Protein AF-A0A9D4UT81-F1 (afdb_monomer)

Mean predicted aligned error: 20.43 Å

Organism: Adiantum capillus-veneris (NCBI:txid13818)

Solvent-accessible surface ar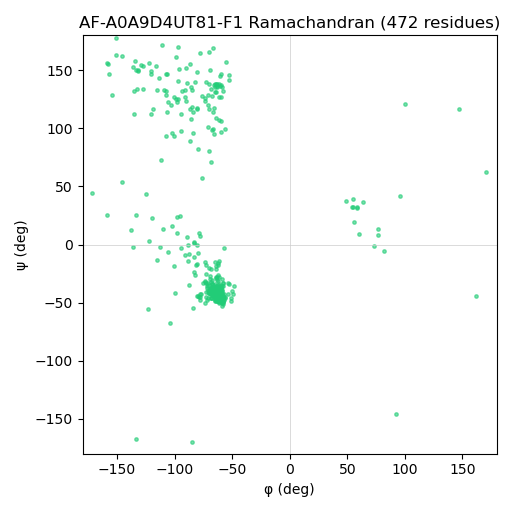ea (backbone atoms only — not comparable to full-atom values): 26429 Å² total; per-residue (Å²): 141,78,87,80,82,80,79,78,79,76,78,79,75,80,85,77,79,93,78,74,85,77,83,75,91,83,56,100,84,68,51,62,38,46,33,52,24,39,27,38,35,35,65,31,46,65,51,74,38,80,88,80,67,26,31,40,43,58,49,44,65,58,54,48,59,59,51,62,74,45,86,87,51,64,69,71,48,61,45,58,39,70,52,96,53,30,42,66,30,34,29,42,37,34,23,43,84,44,42,65,16,37,51,24,35,49,49,53,23,49,56,27,38,76,68,63,19,13,61,73,48,42,68,76,44,66,82,55,85,54,68,74,34,86,82,34,31,45,97,90,68,46,75,44,66,24,26,27,62,44,46,71,71,51,44,52,71,74,36,65,84,38,74,80,55,70,79,57,44,82,39,52,41,59,70,61,32,49,49,57,50,55,48,50,53,50,51,52,52,52,52,50,51,52,51,51,54,53,50,54,53,51,51,54,52,52,51,56,51,51,56,51,48,53,53,50,52,52,49,55,53,50,53,51,54,53,51,55,51,52,52,50,52,51,53,52,52,53,51,50,52,50,51,54,50,50,57,48,50,53,53,50,51,55,49,54,50,53,50,51,52,53,52,47,57,50,54,52,53,49,53,52,51,52,51,52,51,51,53,50,49,51,52,50,51,54,50,50,52,55,51,50,54,56,50,52,75,72,57,87,76,83,87,62,67,52,63,58,47,48,53,58,44,52,53,47,52,51,50,52,48,52,53,48,52,51,50,52,51,53,50,50,52,58,48,52,52,52,49,52,54,49,52,49,53,52,50,55,50,49,52,52,54,51,50,54,50,51,52,51,50,50,54,52,50,52,51,53,48,53,53,51,49,52,53,50,52,54,51,50,52,54,51,51,52,54,49,50,57,52,50,55,55,51,51,58,59,52,60,70,60,66,71,72,69,49,38,14,83,84,77,68,46,48,32,59,87,68,62,42,38,25,26,30,35,81,82,77,71,49,50,52,30,37,43,70,60,48,48,52,52,46,52,51,22,57,75,70,75,43,82,35,52,41,89,90,77,60,49,68,45,94,62,84,62,46,77,43,62,45,84,83,75,110

pLDDT: mean 78.68, std 15.34, range [27.48, 97.12]

Secondary structure (DSSP, 8-state):
-----------------S-----PPP-TT--EEEES-EEEEE--EEEEETTTTEEEE--HHHHHHHHTT-TT---SEEEEEEETTEEEEEEEEEPPSSHHHHHHHHHHHHHHHHTT-SHHHHHHHTT---TTSBTTB-TTS-B--EEEEPPHHHHHHH-TTSSSSTT-EEEEHIIIIIHHHHHHHHHHHHHHHHHHHHHHHHHHHHHHHHHHHHHHHHHHHHHHHHHHHHHHHHHHHHHHHHHHHHHHHHHHHHHHHHHHHHHHHHHHHHHHHHHHHHHHHHHHHHHHHHHHHHHHHT--S-SSHHHHHHHHHHHHHHHHHHHHHHHHHHHHHHHHHHHHHHHHHHHHHHHHHHHHHHHHHHHHHHHHHHHHHHHHHHHHHHHHHHHHHHHHHHHHHHHHHTTTTSB-TTT--BTTTTTPPEEEBTTTTB--SBHHHHHHHHHHHHHTT---B-TTT--B-SSPPEEEPGGG--

Radius of gyration: 65.09 Å; Cα contacts (8 Å, |Δi|>4): 387; chains: 1; bounding box: 122×82×190 Å

Sequence (474 aa):
MAEQDSEAEASHTQEGDLHRPFKRKFNDTDDTIVWPPVVIIENTLTHFDKQINQWKGLENEEIRCFLRGFKDVQFSRVVALYGFHGNRGKAVVIFPATPSGYMDAHTLSELLERAQRGRQHWQRVCHIKDPCGPGKVTPDGKKILYGYLASERDMLDADKARKVVKRWAMERYEEKVLQPLNQCERETEEARKKRVELTEEATKKIRAVEENKEQVDKAAAQFRKINEEIESQKKQEEELEAKHRKSFEERKKQYEQEKLQKLGSFKDRERSIRQHLEQNNIAKQNAVIKFEELARRLKDGIDMERRNHELRSTERQQLEMIDRLKLDSLLQSKMEEKLAALEKKFQDKQLKLQEQHNEQIIKSREKLAVEKEKFLEEKLQELKKIEIESQEAKTITIATQKEIERECIICFIDIVAEKRERAHFEACGHANICSKCAQKLWQEALKKKVKPSCPTCKTEQRKKFSLLPAAIYT

InterPro domains:
  IPR001841 Zinc finger, RING-type [PS50089] (408-458)
  IPR001841 Zinc finger, RING-type [SM00184] (408-457)
  IPR005380 XS domain [PF03468] (30-155)
  IPR013083 Zinc finger, RING/FYVE/PHD-type [G3DSA:3.30.40.10] (377-467)
  IPR038588 XS domain superfamily [G3DSA:3.30.70.2890] (27-216)
  IPR044287 Protein SUPPRESSOR OF GENE SILENCING 3 [PTHR46602] (28-360)

Nearest PDB structures (foldseek):
  4e8u-assembly1_A  TM=6.715E-01  e=9.311E-08  Arabidopsis thaliana

Structure (mmCIF, N/CA/C/O backbone):
data_AF-A0A9D4UT81-F1
#
_entry.id   AF-A0A9D4UT81-F1
#
loop_
_atom_site.group_PDB
_atom_site.id
_atom_site.type_symbol
_atom_site.label_atom_id
_atom_site.label_alt_id
_atom_site.label_comp_id
_atom_site.label_asym_id
_atom_site.label_entity_id
_atom_site.label_seq_id
_atom_site.pdbx_PDB_ins_code
_atom_site.Cartn_x
_atom_site.Cartn_y
_atom_site.Cartn_z
_atom_site.occupancy
_atom_site.B_iso_or_equiv
_atom_site.auth_seq_id
_atom_site.auth_comp_id
_atom_site.auth_asym_id
_atom_site.auth_atom_id
_atom_site.pdbx_PDB_model_num
ATOM 1 N N . MET A 1 1 ? -13.280 40.580 -5.192 1.00 39.03 1 MET A N 1
ATOM 2 C CA . MET A 1 1 ? -11.857 40.931 -5.393 1.00 39.03 1 MET A CA 1
ATOM 3 C C . MET A 1 1 ? -11.036 40.015 -4.507 1.00 39.03 1 MET A C 1
ATOM 5 O O . MET A 1 1 ? -11.189 40.115 -3.303 1.00 39.03 1 MET A O 1
ATOM 9 N N . ALA A 1 2 ? -10.206 39.099 -4.968 1.00 36.66 2 ALA A N 1
ATOM 10 C CA . ALA A 1 2 ? -9.970 38.511 -6.275 1.00 36.66 2 ALA A CA 1
ATOM 11 C C . ALA A 1 2 ? -9.377 37.134 -5.937 1.00 36.66 2 ALA A C 1
ATOM 13 O O . ALA A 1 2 ? -8.490 37.051 -5.086 1.00 36.66 2 ALA A O 1
ATOM 14 N N . GLU A 1 3 ? -9.941 36.087 -6.525 1.00 31.42 3 GLU A N 1
ATOM 15 C CA . GLU A 1 3 ? -9.426 34.724 -6.483 1.00 31.42 3 GLU A CA 1
ATOM 16 C C . GLU A 1 3 ? -8.058 34.698 -7.177 1.00 31.42 3 GLU A C 1
ATOM 18 O O . GLU A 1 3 ? -7.867 35.345 -8.207 1.00 31.42 3 GLU A O 1
ATOM 23 N N . GLN A 1 4 ? -7.088 34.009 -6.579 1.00 33.09 4 GLN A N 1
ATOM 24 C CA . GLN A 1 4 ? -5.825 33.681 -7.231 1.00 33.09 4 GLN A CA 1
ATOM 25 C C . GLN A 1 4 ? -5.854 32.192 -7.544 1.00 33.09 4 GLN A C 1
ATOM 27 O O . GLN A 1 4 ? -5.516 31.358 -6.705 1.00 33.09 4 GLN A O 1
ATOM 32 N N . ASP A 1 5 ? -6.299 31.897 -8.761 1.00 31.12 5 ASP A N 1
ATOM 33 C CA . ASP A 1 5 ? -6.112 30.620 -9.426 1.00 31.12 5 ASP A CA 1
ATOM 34 C C . ASP A 1 5 ? -4.619 30.433 -9.719 1.00 31.12 5 ASP A C 1
ATOM 36 O O . ASP A 1 5 ? -4.013 31.173 -10.496 1.00 31.12 5 ASP A O 1
ATOM 40 N N . SER A 1 6 ? -4.002 29.452 -9.066 1.00 31.28 6 SER A N 1
ATOM 41 C CA . SER A 1 6 ? -2.695 28.934 -9.454 1.00 31.28 6 SER A CA 1
ATOM 42 C C . SER A 1 6 ? -2.896 27.849 -10.510 1.00 31.28 6 SER A C 1
ATOM 44 O O . SER A 1 6 ? -3.033 26.662 -10.211 1.00 31.28 6 SER A O 1
ATOM 46 N N . GLU A 1 7 ? -2.920 28.276 -11.771 1.00 28.73 7 GLU A N 1
ATOM 47 C CA . GLU A 1 7 ? -2.781 27.397 -12.928 1.00 28.73 7 GLU A CA 1
ATOM 48 C C . GLU A 1 7 ? -1.430 26.672 -12.846 1.00 28.73 7 GLU A C 1
ATOM 50 O O . GLU A 1 7 ? -0.358 27.245 -13.043 1.00 28.73 7 GLU A O 1
ATOM 55 N N . ALA A 1 8 ? -1.479 25.383 -12.515 1.00 30.91 8 ALA A N 1
ATOM 56 C CA . ALA A 1 8 ? -0.365 24.477 -12.714 1.00 30.91 8 ALA A CA 1
ATOM 57 C C . ALA A 1 8 ? -0.227 24.226 -14.222 1.00 30.91 8 ALA A C 1
ATOM 59 O O . ALA A 1 8 ? -0.977 23.440 -14.804 1.00 30.91 8 ALA A O 1
ATOM 60 N N . GLU A 1 9 ? 0.731 24.907 -14.851 1.00 27.97 9 GLU A N 1
ATOM 61 C CA . GLU A 1 9 ? 1.217 24.595 -16.193 1.00 27.97 9 GLU A CA 1
ATOM 62 C C . GLU A 1 9 ? 1.692 23.136 -16.229 1.00 27.97 9 GLU A C 1
ATOM 64 O O . GLU A 1 9 ? 2.794 22.786 -15.799 1.00 27.97 9 GLU A O 1
ATOM 69 N N . ALA A 1 10 ? 0.833 22.259 -16.746 1.00 27.48 10 ALA A N 1
ATOM 70 C CA . ALA A 1 10 ? 1.222 20.936 -17.190 1.00 27.48 10 ALA A CA 1
ATOM 71 C C . ALA A 1 10 ? 2.151 21.109 -18.397 1.00 27.48 10 ALA A C 1
ATOM 73 O O . ALA A 1 10 ? 1.707 21.272 -19.535 1.00 27.48 10 ALA A O 1
ATOM 74 N N . SER A 1 11 ? 3.457 21.094 -18.136 1.00 30.55 11 SER A N 1
ATOM 75 C CA . SER A 1 11 ? 4.491 20.961 -19.151 1.00 30.55 11 SER A CA 1
ATOM 76 C C . SER A 1 11 ? 4.287 19.633 -19.879 1.00 30.55 11 SER A C 1
ATOM 78 O O . SER A 1 11 ? 4.666 18.551 -19.434 1.00 30.55 11 SER A O 1
ATOM 80 N N . HIS A 1 12 ? 3.612 19.726 -21.020 1.00 28.16 12 HIS A N 1
ATOM 81 C CA . HIS A 1 12 ? 3.483 18.663 -21.995 1.00 28.16 12 HIS A CA 1
ATOM 82 C C . HIS A 1 12 ? 4.854 18.466 -22.650 1.00 28.16 12 HIS A C 1
ATOM 84 O O . HIS A 1 12 ? 5.143 19.003 -23.719 1.00 28.16 12 HIS A O 1
ATOM 90 N N . THR A 1 13 ? 5.742 17.742 -21.971 1.00 29.56 13 THR A N 1
ATOM 91 C CA . THR A 1 13 ? 7.002 17.287 -22.551 1.00 29.56 13 THR A CA 1
ATOM 92 C C . THR A 1 13 ? 6.650 16.269 -23.632 1.00 29.56 13 THR A C 1
ATOM 94 O O . THR A 1 13 ? 6.361 15.109 -23.346 1.00 29.56 13 THR A O 1
ATOM 97 N N . GLN A 1 14 ? 6.624 16.716 -24.888 1.00 28.83 14 GLN A N 1
ATOM 98 C CA . GLN A 1 14 ? 6.608 15.847 -26.062 1.00 28.83 14 GLN A CA 1
ATOM 99 C C . GLN A 1 14 ? 7.963 15.130 -26.170 1.00 28.83 14 GLN A C 1
ATOM 101 O O . GLN A 1 14 ? 8.781 15.413 -27.040 1.00 28.83 14 GLN A O 1
ATOM 106 N N . GLU A 1 15 ? 8.216 14.186 -25.266 1.00 31.28 15 GLU A N 1
ATOM 107 C CA . GLU A 1 15 ? 9.187 13.116 -25.480 1.00 31.28 15 GLU A CA 1
ATOM 108 C C . GLU A 1 15 ? 8.512 12.053 -26.346 1.00 31.28 15 GLU A C 1
ATOM 110 O O . GLU A 1 15 ? 7.936 11.085 -25.856 1.00 31.28 15 GLU A O 1
ATOM 115 N N . GLY A 1 16 ? 8.496 12.272 -27.658 1.00 30.31 16 GLY A N 1
ATOM 116 C CA . GLY A 1 16 ? 7.759 11.372 -28.533 1.00 30.31 16 GLY A CA 1
ATOM 117 C C . GLY A 1 16 ? 7.964 11.608 -30.014 1.00 30.31 16 GLY A C 1
ATOM 118 O O . GLY A 1 16 ? 6.975 11.612 -30.729 1.00 30.31 16 GLY A O 1
ATOM 119 N N . ASP A 1 17 ? 9.200 11.817 -30.486 1.00 30.81 17 ASP A N 1
ATOM 120 C CA . ASP A 1 17 ? 9.464 11.662 -31.931 1.00 30.81 17 ASP A CA 1
ATOM 121 C C . ASP A 1 17 ? 10.934 11.422 -32.332 1.00 30.81 17 ASP A C 1
ATOM 123 O O . ASP A 1 17 ? 11.353 11.694 -33.456 1.00 30.81 17 ASP A O 1
ATOM 127 N N . LEU A 1 18 ? 11.757 10.870 -31.437 1.00 35.94 18 LEU A N 1
ATOM 128 C CA . LEU A 1 18 ? 13.146 10.513 -31.746 1.00 35.94 18 LEU A CA 1
ATOM 129 C C . LEU A 1 18 ? 13.303 8.997 -31.747 1.00 35.94 18 LEU A C 1
ATOM 131 O O . LEU A 1 18 ? 13.856 8.458 -30.802 1.00 35.94 18 LEU A O 1
ATOM 135 N N . HIS A 1 19 ? 12.768 8.328 -32.770 1.00 37.94 19 HIS A N 1
ATOM 136 C CA . HIS A 1 19 ? 13.237 7.052 -33.351 1.00 37.94 19 HIS A CA 1
ATOM 137 C C . HIS A 1 19 ? 12.176 6.546 -34.341 1.00 37.94 19 HIS A C 1
ATOM 139 O O . HIS A 1 19 ? 11.570 5.492 -34.171 1.00 37.94 19 HIS A O 1
ATOM 145 N N . ARG A 1 20 ? 11.917 7.305 -35.411 1.00 35.81 20 ARG A N 1
ATOM 146 C CA . ARG A 1 20 ? 11.226 6.730 -36.568 1.00 35.81 20 ARG A CA 1
ATOM 147 C C . ARG A 1 20 ? 12.286 6.038 -37.432 1.00 35.81 20 ARG A C 1
ATOM 149 O O . ARG A 1 20 ? 13.132 6.748 -37.979 1.00 35.81 20 ARG A O 1
ATOM 156 N N . PRO A 1 21 ? 12.282 4.701 -37.587 1.00 39.53 21 PRO A N 1
ATOM 157 C CA . PRO A 1 21 ? 13.203 4.045 -38.504 1.00 39.53 21 PRO A CA 1
ATOM 158 C C . PRO A 1 21 ? 12.876 4.514 -39.926 1.00 39.53 21 PRO A C 1
ATOM 160 O O . PRO A 1 21 ? 11.817 4.219 -40.488 1.00 39.53 21 PRO A O 1
ATOM 163 N N . PHE A 1 22 ? 13.767 5.326 -40.494 1.00 42.56 22 PHE A N 1
ATOM 164 C CA . PHE A 1 22 ? 13.651 5.801 -41.866 1.00 42.56 22 PHE A CA 1
ATOM 165 C C . PHE A 1 22 ? 13.783 4.603 -42.814 1.00 42.56 22 PHE A C 1
ATOM 167 O O . PHE A 1 22 ? 14.808 3.925 -42.853 1.00 42.56 22 PHE A O 1
ATOM 174 N N . LYS A 1 23 ? 12.723 4.332 -43.585 1.00 40.06 23 LYS A N 1
ATOM 175 C CA . LYS A 1 23 ? 12.688 3.247 -44.572 1.00 40.06 23 LYS A CA 1
ATOM 176 C C . LYS A 1 23 ? 13.669 3.534 -45.712 1.00 40.0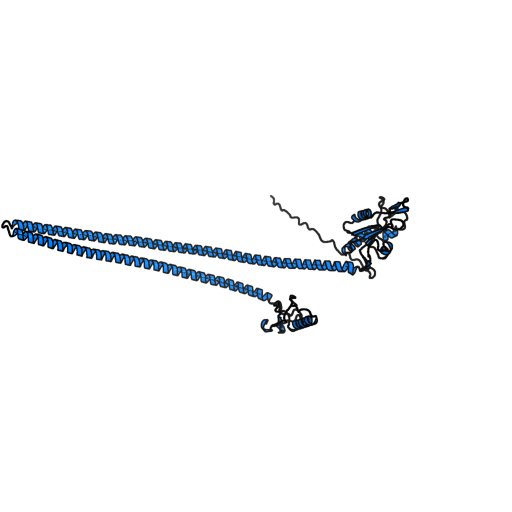6 23 LYS A C 1
ATOM 178 O O . LYS A 1 23 ? 13.346 4.274 -46.642 1.00 40.06 23 LYS A O 1
ATOM 183 N N . ARG A 1 24 ? 14.851 2.916 -45.669 1.00 50.66 24 ARG A N 1
ATOM 184 C CA . ARG A 1 24 ? 15.702 2.729 -46.853 1.00 50.66 24 ARG A CA 1
ATOM 185 C C . ARG A 1 24 ? 14.975 1.806 -47.840 1.00 50.66 24 ARG A C 1
ATOM 187 O O . ARG A 1 24 ? 14.361 0.825 -47.428 1.00 50.6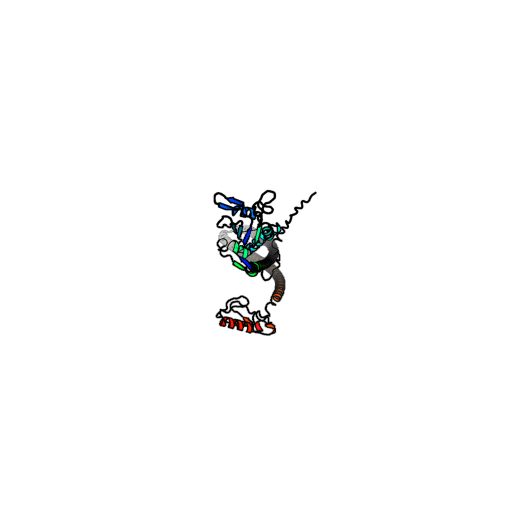6 24 ARG A O 1
ATOM 194 N N . LYS A 1 25 ? 15.023 2.113 -49.139 1.00 40.00 25 LYS A N 1
ATOM 195 C CA . LYS A 1 25 ? 14.640 1.156 -50.191 1.00 40.00 25 LYS A CA 1
ATOM 196 C C . LYS A 1 25 ? 15.833 0.218 -50.405 1.00 40.00 25 LYS A C 1
ATOM 198 O O . LYS A 1 25 ? 16.898 0.709 -50.765 1.00 40.00 25 LYS A O 1
ATOM 203 N N . PHE A 1 26 ? 15.659 -1.072 -50.132 1.00 43.88 26 PHE A N 1
ATOM 204 C CA . PHE A 1 26 ? 16.694 -2.102 -50.277 1.00 43.88 26 PHE A CA 1
ATOM 205 C C . PHE A 1 26 ? 16.545 -2.834 -51.619 1.00 43.88 26 PHE A C 1
ATOM 207 O O . PHE A 1 26 ? 15.424 -3.104 -52.046 1.00 43.88 26 PHE A O 1
ATOM 214 N N . ASN A 1 27 ? 17.676 -3.135 -52.261 1.00 40.19 27 ASN A N 1
ATOM 215 C CA . ASN A 1 27 ? 17.802 -4.074 -53.379 1.00 40.19 27 ASN A CA 1
ATOM 216 C C . ASN A 1 27 ? 18.648 -5.269 -52.898 1.00 40.19 27 ASN A C 1
ATOM 218 O O . ASN A 1 27 ? 19.625 -5.050 -52.187 1.00 40.19 27 ASN A O 1
ATOM 222 N N . ASP A 1 28 ? 18.337 -6.493 -53.342 1.00 45.41 28 ASP A N 1
ATOM 223 C CA . ASP A 1 28 ? 18.896 -7.787 -52.869 1.00 45.41 28 ASP A CA 1
ATOM 224 C C . ASP A 1 28 ? 20.439 -7.960 -52.938 1.00 45.41 28 ASP A C 1
ATOM 226 O O . ASP A 1 28 ? 20.978 -8.979 -52.510 1.00 45.41 28 ASP A O 1
ATOM 230 N N . THR A 1 29 ? 21.192 -6.992 -53.472 1.00 48.72 29 THR A N 1
ATOM 231 C CA . THR A 1 29 ? 22.671 -6.985 -53.476 1.00 48.72 29 THR A CA 1
ATOM 232 C C . THR A 1 29 ? 23.293 -5.998 -52.478 1.00 48.72 29 THR A C 1
ATOM 234 O O . THR A 1 29 ? 24.510 -6.007 -52.307 1.00 48.72 29 THR A O 1
ATOM 237 N N . ASP A 1 30 ? 22.486 -5.163 -51.814 1.00 56.81 30 ASP A N 1
ATOM 238 C CA . ASP A 1 30 ? 22.917 -4.110 -50.874 1.00 56.81 30 ASP A CA 1
ATOM 239 C C . ASP A 1 30 ? 22.835 -4.537 -49.390 1.00 56.81 30 ASP A C 1
ATOM 241 O O . ASP A 1 30 ? 23.022 -3.722 -48.484 1.00 56.81 30 ASP A O 1
ATOM 245 N N . ASP A 1 31 ? 22.601 -5.823 -49.119 1.00 73.31 31 ASP A N 1
ATOM 246 C CA . ASP A 1 31 ? 22.370 -6.336 -47.760 1.00 73.31 31 ASP A CA 1
ATOM 247 C C . ASP A 1 31 ? 23.648 -6.541 -46.939 1.00 73.31 31 ASP A C 1
ATOM 249 O O . ASP A 1 31 ? 23.583 -6.837 -45.742 1.00 73.31 31 ASP A O 1
ATOM 253 N N . THR A 1 32 ? 24.823 -6.397 -47.557 1.00 86.06 32 THR A N 1
ATOM 254 C CA . THR A 1 32 ? 26.110 -6.536 -46.868 1.00 86.06 32 THR A CA 1
ATOM 255 C C . THR A 1 32 ? 26.692 -5.181 -46.485 1.00 86.06 32 THR A C 1
ATOM 257 O O . THR A 1 32 ? 26.924 -4.322 -47.334 1.00 86.06 32 THR A O 1
ATOM 260 N N . ILE A 1 33 ? 27.002 -5.014 -45.204 1.00 92.81 33 ILE A N 1
ATOM 261 C CA . ILE A 1 33 ? 27.571 -3.804 -44.611 1.00 92.81 33 ILE A CA 1
ATOM 262 C C . ILE A 1 33 ? 28.970 -4.073 -44.059 1.00 92.81 33 ILE A C 1
ATOM 264 O O . ILE A 1 33 ? 29.288 -5.188 -43.651 1.00 92.81 33 ILE A O 1
ATOM 268 N N . VAL A 1 34 ? 29.804 -3.037 -43.993 1.00 93.75 34 VAL A N 1
ATOM 269 C CA . VAL A 1 34 ? 31.077 -3.109 -43.267 1.00 93.75 34 VAL A CA 1
ATOM 270 C C . VAL A 1 34 ? 30.793 -3.142 -41.765 1.00 93.75 34 VAL A C 1
ATOM 272 O O . VAL A 1 34 ? 30.089 -2.275 -41.243 1.00 93.75 34 VAL A O 1
ATOM 275 N N . TRP A 1 35 ? 31.372 -4.120 -41.070 1.00 94.19 35 TRP A N 1
ATOM 276 C CA . TRP A 1 35 ? 31.270 -4.271 -39.623 1.00 94.19 35 TRP A CA 1
ATOM 277 C C . TRP A 1 35 ? 32.647 -4.397 -38.960 1.00 94.19 35 TRP A C 1
ATOM 279 O O . TRP A 1 35 ? 33.453 -5.202 -39.427 1.00 94.19 35 TRP A O 1
ATOM 289 N N . PRO A 1 36 ? 32.946 -3.683 -37.857 1.00 94.31 36 PRO A N 1
ATOM 290 C CA . PRO A 1 36 ? 32.150 -2.612 -37.246 1.00 94.31 36 PRO A CA 1
ATOM 291 C C . PRO A 1 36 ? 31.834 -1.476 -38.237 1.00 94.31 36 PRO A C 1
ATOM 293 O O . PRO A 1 36 ? 32.567 -1.340 -39.216 1.00 94.31 36 PRO A O 1
ATOM 296 N N . PRO A 1 37 ? 30.778 -0.671 -38.022 1.00 95.94 37 PRO A N 1
ATOM 297 C CA . PRO A 1 37 ? 30.405 0.388 -38.956 1.00 95.94 37 PRO A CA 1
ATOM 298 C C . PRO A 1 37 ? 31.504 1.452 -39.059 1.00 95.94 37 PRO A C 1
ATOM 300 O O . PRO A 1 37 ? 32.075 1.884 -38.051 1.00 95.94 37 PRO A O 1
ATOM 303 N N . VAL A 1 38 ? 31.817 1.873 -40.288 1.00 96.25 38 VAL A N 1
ATOM 304 C CA . VAL A 1 38 ? 32.882 2.846 -40.569 1.00 96.25 38 VAL A CA 1
ATOM 305 C C . VAL A 1 38 ? 32.383 3.925 -41.520 1.00 96.25 38 VAL A C 1
ATOM 307 O O . VAL A 1 38 ? 31.800 3.626 -42.560 1.00 96.25 38 VAL A O 1
ATOM 310 N N . VAL A 1 39 ? 32.680 5.182 -41.196 1.00 97.12 39 VAL A N 1
ATOM 311 C CA . VAL A 1 39 ? 32.548 6.323 -42.111 1.00 97.12 39 VAL A CA 1
ATOM 312 C C . VAL A 1 39 ? 33.940 6.774 -42.532 1.00 97.12 39 VAL A C 1
ATOM 314 O O . VAL A 1 39 ? 34.829 6.941 -41.697 1.00 97.12 39 VAL A O 1
ATOM 317 N N . ILE A 1 40 ? 34.145 6.967 -43.831 1.00 96.75 40 ILE A N 1
ATOM 318 C CA . ILE A 1 40 ? 35.399 7.494 -44.374 1.00 96.75 40 ILE A CA 1
ATOM 319 C C . ILE A 1 40 ? 35.257 8.998 -44.521 1.00 96.75 40 ILE A C 1
ATOM 321 O O . ILE A 1 40 ? 34.267 9.470 -45.069 1.00 96.75 40 ILE A O 1
ATOM 325 N N . ILE A 1 41 ? 36.259 9.726 -44.038 1.00 97.06 41 ILE A N 1
ATOM 326 C CA . ILE A 1 41 ? 36.405 11.168 -44.193 1.00 97.06 41 ILE A CA 1
ATOM 327 C C . ILE A 1 41 ? 37.531 11.440 -45.189 1.00 97.06 41 ILE A C 1
ATOM 329 O O . ILE A 1 41 ? 38.639 10.927 -45.044 1.00 97.06 41 ILE A O 1
ATOM 333 N N . GLU A 1 42 ? 37.248 12.255 -46.192 1.00 95.38 42 GLU A N 1
ATOM 334 C CA . GLU A 1 42 ? 38.151 12.639 -47.275 1.00 95.38 42 GLU A CA 1
ATOM 335 C C . GLU A 1 42 ? 38.557 14.112 -47.162 1.00 95.38 42 GLU A C 1
ATOM 337 O O . GLU A 1 42 ? 37.991 14.880 -46.381 1.00 95.38 42 GLU A O 1
ATOM 342 N N . ASN A 1 43 ? 39.509 14.515 -48.007 1.00 94.50 43 ASN A N 1
ATOM 343 C CA . ASN A 1 43 ? 40.052 15.873 -48.072 1.00 94.50 43 ASN A CA 1
ATOM 344 C C . ASN A 1 43 ? 40.784 16.303 -46.788 1.00 94.50 43 ASN A C 1
ATOM 346 O O . ASN A 1 43 ? 40.736 17.464 -46.382 1.00 94.50 43 ASN A O 1
ATOM 350 N N . THR A 1 44 ? 41.494 15.369 -46.147 1.00 93.62 44 THR A N 1
ATOM 351 C CA . THR A 1 44 ? 42.244 15.663 -44.916 1.00 93.62 44 THR A CA 1
ATOM 352 C C . THR A 1 44 ? 43.664 16.178 -45.170 1.00 93.62 44 THR A C 1
ATOM 354 O O . THR A 1 44 ? 44.306 16.619 -44.226 1.00 93.62 44 THR A O 1
ATOM 357 N N . LEU A 1 45 ? 44.184 16.176 -46.407 1.00 91.69 45 LEU A N 1
ATOM 358 C CA . LEU A 1 45 ? 45.525 16.715 -46.700 1.00 91.69 45 LEU A CA 1
ATOM 359 C C . LEU A 1 45 ? 45.583 18.220 -46.453 1.00 91.69 45 LEU A C 1
ATOM 361 O O . LEU A 1 45 ? 44.703 18.948 -46.906 1.00 91.69 45 LEU A O 1
ATOM 365 N N . THR A 1 46 ? 46.641 18.696 -45.799 1.00 86.75 46 THR A N 1
ATOM 366 C CA . THR A 1 46 ? 46.858 20.120 -45.518 1.00 86.75 46 THR A CA 1
ATOM 367 C C . THR A 1 46 ? 47.916 20.703 -46.437 1.00 86.75 46 THR A C 1
ATOM 369 O O . THR A 1 46 ? 47.576 21.499 -47.308 1.00 86.75 46 THR A O 1
ATOM 372 N N . HIS A 1 47 ? 49.167 20.286 -46.281 1.00 87.31 47 HIS A N 1
ATOM 373 C CA . HIS A 1 47 ? 50.299 20.771 -47.062 1.00 87.31 47 HIS A CA 1
ATOM 374 C C . HIS A 1 47 ? 51.373 19.688 -47.192 1.00 87.31 47 HIS A C 1
ATOM 376 O O . HIS A 1 47 ? 51.383 18.699 -46.457 1.00 87.31 47 HIS A O 1
ATOM 382 N N . PHE A 1 48 ? 52.280 19.877 -48.146 1.00 88.00 48 PHE A N 1
ATOM 383 C CA . PHE A 1 48 ? 53.456 19.032 -48.287 1.00 88.00 48 PHE A CA 1
ATOM 384 C C . PHE A 1 48 ? 54.609 19.600 -47.463 1.00 88.00 48 PHE A C 1
ATOM 386 O O . PHE A 1 48 ? 55.006 20.751 -47.662 1.00 88.00 48 PHE A O 1
ATOM 393 N N . ASP A 1 49 ? 55.149 18.798 -46.553 1.00 89.81 49 ASP A N 1
ATOM 394 C CA . ASP A 1 49 ? 56.302 19.181 -45.754 1.00 89.81 49 ASP A CA 1
ATOM 395 C C . ASP A 1 49 ? 57.584 18.855 -46.529 1.00 89.81 49 ASP A C 1
ATOM 397 O O . ASP A 1 49 ? 57.961 17.693 -46.713 1.00 89.81 49 ASP A O 1
ATOM 401 N N . LYS A 1 50 ? 58.246 19.913 -47.008 1.00 90.25 50 LYS A N 1
ATOM 402 C CA . LYS A 1 50 ? 59.461 19.818 -47.826 1.00 90.25 50 LYS A CA 1
ATOM 403 C C . LYS A 1 50 ? 60.671 19.301 -47.042 1.00 90.25 50 LYS A C 1
ATOM 405 O O . LYS A 1 50 ? 61.606 18.825 -47.674 1.00 90.25 50 LYS A O 1
ATOM 410 N N . GLN A 1 51 ? 60.673 19.393 -45.709 1.00 88.56 51 GLN A N 1
ATOM 411 C CA . GLN A 1 51 ? 61.812 18.969 -44.887 1.00 88.56 51 GLN A CA 1
ATOM 412 C C . GLN A 1 51 ? 61.827 17.453 -44.687 1.00 88.56 51 GLN A C 1
ATOM 414 O O . GLN A 1 51 ? 62.866 16.818 -44.834 1.00 88.56 51 GLN A O 1
ATOM 419 N N . ILE A 1 52 ? 60.664 16.866 -44.398 1.00 87.06 52 ILE A N 1
ATOM 420 C CA . ILE A 1 52 ? 60.514 15.412 -44.210 1.00 87.06 52 ILE A CA 1
ATOM 421 C C . ILE A 1 52 ? 60.086 14.681 -45.494 1.00 87.06 52 ILE A C 1
ATOM 423 O O . ILE A 1 52 ? 59.975 13.457 -45.487 1.00 87.06 52 ILE A O 1
ATOM 427 N N . ASN A 1 53 ? 59.839 15.418 -46.584 1.00 89.00 53 ASN A N 1
ATOM 428 C CA . ASN A 1 53 ? 59.377 14.915 -47.883 1.00 89.00 53 ASN A CA 1
ATOM 429 C C . ASN A 1 53 ? 58.080 14.081 -47.778 1.00 89.00 53 ASN A C 1
ATOM 431 O O . ASN A 1 53 ? 57.932 13.045 -48.431 1.00 89.00 53 ASN A O 1
ATOM 435 N N . GLN A 1 54 ? 57.142 14.512 -46.925 1.00 92.62 54 GLN A N 1
ATOM 436 C CA . GLN A 1 54 ? 55.881 13.812 -46.656 1.00 92.62 54 GLN A CA 1
ATOM 437 C C . GLN A 1 54 ? 54.683 14.763 -46.670 1.00 92.62 54 GLN A C 1
ATOM 439 O O . GLN A 1 54 ? 54.771 15.935 -46.302 1.00 92.62 54 GLN A O 1
ATOM 444 N N . TRP A 1 55 ? 53.521 14.232 -47.041 1.00 90.25 55 TRP A N 1
ATOM 445 C CA . TRP A 1 55 ? 52.250 14.931 -46.921 1.00 90.25 55 TRP A CA 1
ATOM 446 C C . TRP A 1 55 ? 51.797 15.005 -45.463 1.00 90.25 55 TRP A C 1
ATOM 448 O O . TRP A 1 55 ? 51.656 13.984 -44.782 1.00 90.25 55 TRP A O 1
ATOM 458 N N . LYS A 1 56 ? 51.516 16.223 -44.996 1.00 91.38 56 LYS A N 1
ATOM 459 C CA . LYS A 1 56 ? 50.803 16.480 -43.745 1.00 91.38 56 LYS A CA 1
ATOM 460 C C . LYS A 1 56 ? 49.304 16.566 -44.026 1.00 91.38 56 LYS A C 1
ATOM 462 O O . LYS A 1 56 ? 48.859 16.924 -45.119 1.00 91.38 56 LYS A O 1
ATOM 467 N N . GLY A 1 57 ? 48.515 16.216 -43.024 1.00 90.25 57 GLY A N 1
ATOM 468 C CA . GLY A 1 57 ? 47.062 16.284 -43.073 1.00 90.25 57 GLY A CA 1
ATOM 469 C C . GLY A 1 57 ? 46.495 16.524 -41.688 1.00 90.25 57 GLY A C 1
ATOM 470 O O . GLY A 1 57 ? 47.257 16.581 -40.725 1.00 90.25 57 GLY A O 1
ATOM 471 N N . LEU A 1 58 ? 45.176 16.659 -41.617 1.00 92.00 58 LEU A N 1
ATOM 472 C CA . LEU A 1 58 ? 44.460 16.848 -40.369 1.00 92.00 58 LEU A CA 1
ATOM 473 C C . LEU A 1 58 ? 44.725 15.683 -39.422 1.00 92.00 58 LEU A C 1
ATOM 475 O O . LEU A 1 58 ? 44.683 14.509 -39.816 1.00 92.00 58 LEU A O 1
ATOM 479 N N . GLU A 1 59 ? 44.980 16.030 -38.172 1.00 90.69 59 GLU A N 1
ATOM 480 C CA . GLU A 1 59 ? 45.186 15.081 -37.097 1.00 90.69 59 GLU A CA 1
ATOM 481 C C . GLU A 1 59 ? 43.857 14.502 -36.602 1.00 90.69 59 GLU A C 1
ATOM 483 O O . GLU A 1 59 ? 42.764 15.022 -36.845 1.00 90.69 59 GLU A O 1
ATOM 488 N N . ASN A 1 60 ? 43.949 13.406 -35.846 1.00 92.12 60 ASN A N 1
ATOM 489 C CA . ASN A 1 60 ? 42.769 12.738 -35.303 1.00 92.12 60 ASN A CA 1
ATOM 490 C C . ASN A 1 60 ? 41.923 13.676 -34.427 1.00 92.12 60 ASN A C 1
ATOM 492 O O . ASN A 1 60 ? 40.701 13.555 -34.438 1.00 92.12 60 ASN A O 1
ATOM 496 N N . GLU A 1 61 ? 42.543 14.588 -33.666 1.00 92.06 61 GLU A N 1
ATOM 497 C CA . GLU A 1 61 ? 41.810 15.524 -32.800 1.00 92.06 61 GLU A CA 1
ATOM 498 C C . GLU A 1 61 ? 41.083 16.608 -33.601 1.00 92.06 61 GLU A C 1
ATOM 500 O O . GLU A 1 61 ? 39.947 16.937 -33.276 1.00 92.06 61 GLU A O 1
ATOM 505 N N . GLU A 1 62 ? 41.672 17.106 -34.688 1.00 91.50 62 GLU A N 1
ATOM 506 C CA . GLU A 1 62 ? 41.027 18.099 -35.555 1.00 91.50 62 GLU A CA 1
ATOM 507 C C . GLU A 1 62 ? 39.784 17.513 -36.232 1.00 91.50 62 GLU A C 1
ATOM 509 O O . GLU A 1 62 ? 38.724 18.141 -36.273 1.00 91.50 62 GLU A O 1
ATOM 514 N N . ILE A 1 63 ? 39.879 16.263 -36.691 1.00 92.12 63 ILE A N 1
ATOM 515 C CA . ILE A 1 63 ? 38.740 15.547 -37.271 1.00 92.12 63 ILE A CA 1
ATOM 516 C C . ILE A 1 63 ? 37.693 15.246 -36.188 1.00 92.12 63 ILE A C 1
ATOM 518 O O . ILE A 1 63 ? 36.502 15.409 -36.436 1.00 92.12 63 ILE A O 1
ATOM 522 N N . ARG A 1 64 ? 38.099 14.876 -34.964 1.00 92.94 64 ARG A N 1
ATOM 523 C CA . ARG A 1 64 ? 37.162 14.738 -33.833 1.00 92.94 64 ARG A CA 1
ATOM 524 C C . ARG A 1 64 ? 36.444 16.048 -33.525 1.00 92.94 64 ARG A C 1
ATOM 526 O O . ARG A 1 64 ? 35.240 16.021 -33.298 1.00 92.94 64 ARG A O 1
ATOM 533 N N . CYS A 1 65 ? 37.154 17.173 -33.534 1.00 91.31 65 CYS A N 1
ATOM 534 C CA . CYS A 1 65 ? 36.581 18.496 -33.307 1.00 91.31 65 CYS A CA 1
ATOM 535 C C . CYS A 1 65 ? 35.526 18.836 -34.370 1.00 91.31 65 CYS A C 1
ATOM 537 O O . CYS A 1 65 ? 34.427 19.263 -34.024 1.00 91.31 65 CYS A O 1
ATOM 539 N N . PHE A 1 66 ? 35.807 18.540 -35.644 1.00 90.50 66 PHE A N 1
ATOM 540 C CA . PHE A 1 66 ? 34.817 18.651 -36.718 1.00 90.50 66 PHE A CA 1
ATOM 541 C C . PHE A 1 66 ? 33.579 17.781 -36.456 1.00 90.50 66 PHE A C 1
ATOM 543 O O . PHE A 1 66 ? 32.450 18.256 -36.573 1.00 90.50 66 PHE A O 1
ATOM 550 N N . LEU A 1 67 ? 33.778 16.522 -36.057 1.00 90.88 67 LEU A N 1
ATOM 551 C CA . LEU A 1 67 ? 32.678 15.584 -35.825 1.00 90.88 67 LEU A CA 1
ATOM 552 C C . LEU A 1 67 ? 31.831 15.928 -34.591 1.00 90.88 67 LEU A C 1
ATOM 554 O O . LEU A 1 67 ? 30.639 15.643 -34.591 1.00 90.88 67 LEU A O 1
ATOM 558 N N . ARG A 1 68 ? 32.389 16.606 -33.577 1.00 88.25 68 ARG A N 1
ATOM 559 C CA . ARG A 1 68 ? 31.618 17.119 -32.424 1.00 88.25 68 ARG A CA 1
ATOM 560 C C . ARG A 1 68 ? 30.549 18.147 -32.819 1.00 88.25 68 ARG A C 1
ATOM 562 O O . ARG A 1 68 ? 29.652 18.411 -32.026 1.00 88.25 68 ARG A O 1
ATOM 569 N N . GLY A 1 69 ? 30.616 18.709 -34.030 1.00 84.88 69 GLY A N 1
ATOM 570 C CA . GLY A 1 69 ? 29.547 19.544 -34.584 1.00 84.88 69 GLY A CA 1
ATOM 571 C C . GLY A 1 69 ? 28.227 18.793 -34.811 1.00 84.88 69 GLY A C 1
ATOM 572 O O . GLY A 1 69 ? 27.181 19.431 -34.905 1.00 84.88 69 GLY A O 1
ATOM 573 N N . PHE A 1 70 ? 28.254 17.457 -34.854 1.00 87.62 70 PHE A N 1
ATOM 574 C CA . PHE A 1 70 ? 27.078 16.599 -34.991 1.00 87.62 70 PHE A CA 1
ATOM 575 C C . PHE A 1 70 ? 26.698 16.031 -33.613 1.00 87.62 70 PHE A C 1
ATOM 577 O O . PHE A 1 70 ? 27.253 15.027 -33.175 1.00 87.62 70 PHE A O 1
ATOM 584 N N . LYS A 1 71 ? 25.779 16.706 -32.905 1.00 76.56 71 LYS A N 1
ATOM 585 C CA . LYS A 1 71 ? 25.451 16.420 -31.491 1.00 76.56 71 LYS A CA 1
ATOM 586 C C . LYS A 1 71 ? 24.879 15.017 -31.240 1.00 76.56 71 LYS A C 1
ATOM 588 O O . LYS A 1 71 ? 25.084 14.479 -30.157 1.00 76.56 71 LYS A O 1
ATOM 593 N N . ASP A 1 72 ? 24.243 14.423 -32.245 1.00 82.75 72 ASP A N 1
ATOM 594 C CA . ASP A 1 72 ? 23.503 13.161 -32.120 1.00 82.75 72 ASP A CA 1
ATOM 595 C C . ASP A 1 72 ? 24.274 11.945 -32.664 1.00 82.75 72 ASP A C 1
ATOM 597 O O . ASP A 1 72 ? 23.684 10.907 -32.934 1.00 82.75 72 ASP A O 1
ATOM 601 N N . VAL A 1 73 ? 25.592 12.065 -32.870 1.00 88.56 73 VAL A N 1
ATOM 602 C CA . VAL A 1 73 ? 26.424 10.999 -33.452 1.00 88.56 73 VAL A CA 1
ATOM 603 C C . VAL A 1 73 ? 27.505 10.573 -32.463 1.00 88.56 73 VAL A C 1
ATOM 605 O O . VAL A 1 73 ? 28.416 11.346 -32.159 1.00 88.56 73 VAL A O 1
ATOM 608 N N . GLN A 1 74 ? 27.461 9.317 -32.010 1.00 90.81 74 GLN A N 1
ATOM 609 C CA . GLN A 1 74 ? 28.481 8.745 -31.128 1.00 90.81 74 GLN A CA 1
ATOM 610 C C . GLN A 1 74 ? 29.421 7.820 -31.908 1.00 90.81 74 GLN A C 1
ATOM 612 O O . GLN A 1 74 ? 29.017 6.808 -32.471 1.00 90.81 74 GLN A O 1
ATOM 617 N N . PHE A 1 75 ? 30.717 8.134 -31.922 1.00 91.50 75 PHE A N 1
ATOM 618 C CA . PHE A 1 75 ? 31.742 7.314 -32.576 1.00 91.50 75 PHE A CA 1
ATOM 619 C C . PHE A 1 75 ? 32.796 6.842 -31.570 1.00 91.50 75 PHE A C 1
ATOM 621 O O . PHE A 1 75 ? 33.122 7.532 -30.608 1.00 91.50 75 PHE A O 1
ATOM 628 N N . SER A 1 76 ? 33.378 5.662 -31.798 1.00 89.88 76 SER A N 1
ATOM 629 C CA . SER A 1 76 ? 34.379 5.083 -30.894 1.00 89.88 76 SER A CA 1
ATOM 630 C C . SER A 1 76 ? 35.769 5.665 -31.111 1.00 89.88 76 SER A C 1
ATOM 632 O O . SER A 1 76 ? 36.498 5.927 -30.156 1.00 89.88 76 SER A O 1
ATOM 634 N N . ARG A 1 77 ? 36.193 5.810 -32.373 1.00 91.81 77 ARG A N 1
ATOM 635 C CA . ARG A 1 77 ? 37.562 6.239 -32.687 1.00 91.81 77 ARG A CA 1
ATOM 636 C C . ARG A 1 77 ? 37.664 6.869 -34.065 1.00 91.81 77 ARG A C 1
ATOM 638 O O . ARG A 1 77 ? 37.035 6.412 -35.007 1.00 91.81 77 ARG A O 1
ATOM 645 N N . VAL A 1 78 ? 38.556 7.847 -34.191 1.00 94.06 78 VAL A N 1
ATOM 646 C CA . VAL A 1 78 ? 38.959 8.445 -35.468 1.00 94.06 78 VAL A CA 1
ATOM 647 C C . VAL A 1 78 ? 40.429 8.139 -35.718 1.00 94.06 78 VAL A C 1
ATOM 649 O O . VAL A 1 78 ? 41.246 8.308 -34.808 1.00 94.06 78 VAL A O 1
ATOM 652 N N . VAL A 1 79 ? 40.758 7.683 -36.926 1.00 93.62 79 VAL A N 1
ATOM 653 C CA . VAL A 1 79 ? 42.131 7.365 -37.331 1.00 93.62 79 VAL A CA 1
ATOM 654 C C . VAL A 1 79 ? 42.421 7.922 -38.724 1.00 93.62 79 VAL A C 1
ATOM 656 O O . VAL A 1 79 ? 41.877 7.443 -39.717 1.00 93.62 79 VAL A O 1
ATOM 659 N N . ALA A 1 80 ? 43.308 8.909 -38.808 1.00 92.50 80 ALA A N 1
ATOM 660 C CA . ALA A 1 80 ? 43.902 9.377 -40.051 1.00 92.50 80 ALA A CA 1
ATOM 661 C C . ALA A 1 80 ? 44.790 8.283 -40.658 1.00 92.50 80 ALA A C 1
ATOM 663 O O . ALA A 1 80 ? 45.532 7.593 -39.954 1.00 92.50 80 ALA A O 1
ATOM 664 N N . LEU A 1 81 ? 44.695 8.104 -41.974 1.00 91.81 81 LEU A N 1
ATOM 665 C CA . LEU A 1 81 ? 45.416 7.058 -42.687 1.00 91.81 81 LEU A CA 1
ATOM 666 C C . LEU A 1 81 ? 46.769 7.576 -43.168 1.00 91.81 81 LEU A C 1
ATOM 668 O O . LEU A 1 81 ? 46.857 8.635 -43.787 1.00 91.81 81 LEU A O 1
ATOM 672 N N . TYR A 1 82 ? 47.815 6.785 -42.940 1.00 89.50 82 TYR A N 1
ATOM 673 C CA . TYR A 1 82 ? 49.185 7.091 -43.349 1.00 89.50 82 TYR A CA 1
ATOM 674 C C . TYR A 1 82 ? 49.723 6.009 -44.289 1.00 89.50 82 TYR A C 1
ATOM 676 O O . TYR A 1 82 ? 49.368 4.834 -44.184 1.00 89.50 82 TYR A O 1
ATOM 684 N N . GLY A 1 83 ? 50.564 6.422 -45.229 1.00 87.00 83 GLY A N 1
ATOM 685 C CA . GLY A 1 83 ? 51.281 5.568 -46.166 1.00 87.00 83 GLY A CA 1
ATOM 686 C C . GLY A 1 83 ? 52.751 5.971 -46.255 1.00 87.00 83 GLY A C 1
ATOM 687 O O . GLY A 1 83 ? 53.244 6.758 -45.452 1.00 87.00 83 GLY A O 1
ATOM 688 N N . PHE A 1 84 ? 53.449 5.445 -47.261 1.00 87.12 84 PHE A N 1
ATOM 689 C CA . PHE A 1 84 ? 54.884 5.684 -47.447 1.00 87.12 84 PHE A CA 1
ATOM 690 C C . PHE A 1 84 ? 55.244 7.176 -47.593 1.00 87.12 84 PHE A C 1
ATOM 692 O O . PHE A 1 84 ? 56.278 7.612 -47.103 1.00 87.12 84 PHE A O 1
ATOM 699 N N . HIS A 1 85 ? 54.359 7.976 -48.197 1.00 87.56 85 HIS A N 1
ATOM 700 C CA . HIS A 1 85 ? 54.549 9.417 -48.403 1.00 87.56 85 HIS A CA 1
ATOM 701 C C . HIS A 1 85 ? 53.852 10.296 -47.346 1.00 87.56 85 HIS A C 1
ATOM 703 O O . HIS A 1 85 ? 53.544 11.453 -47.623 1.00 87.56 85 HIS A O 1
ATOM 709 N N . GLY A 1 86 ? 53.577 9.768 -46.148 1.00 89.81 86 GLY A N 1
ATOM 710 C CA . GLY A 1 86 ? 52.879 10.496 -45.082 1.00 89.81 86 GLY A CA 1
ATOM 711 C C . GLY A 1 86 ? 51.363 10.292 -45.102 1.00 89.81 86 GLY A C 1
ATOM 712 O O . GLY A 1 86 ? 50.879 9.197 -45.392 1.00 89.81 86 GLY A O 1
ATOM 713 N N . ASN A 1 87 ? 50.597 11.322 -44.739 1.00 92.00 87 ASN A N 1
ATOM 714 C CA . ASN A 1 87 ? 49.134 11.261 -44.665 1.00 92.00 87 ASN A CA 1
ATOM 715 C C . ASN A 1 87 ? 48.525 10.959 -46.053 1.00 92.00 87 ASN A C 1
ATOM 717 O O . ASN A 1 87 ? 48.962 11.505 -47.063 1.00 92.00 87 ASN A O 1
ATOM 721 N N . ARG A 1 88 ? 47.514 10.082 -46.115 1.00 91.19 88 ARG A N 1
ATOM 722 C CA . ARG A 1 88 ? 46.857 9.640 -47.363 1.00 91.19 88 ARG A CA 1
ATOM 723 C C . ARG A 1 88 ? 45.687 10.530 -47.800 1.00 91.19 88 ARG A C 1
ATOM 725 O O . ARG A 1 88 ? 45.047 10.225 -48.802 1.00 91.19 88 ARG A O 1
ATOM 732 N N . GLY A 1 89 ? 45.366 11.584 -47.052 1.00 91.00 89 GLY A N 1
ATOM 733 C CA . GLY A 1 89 ? 44.223 12.458 -47.332 1.00 91.00 89 GLY A CA 1
ATOM 734 C C . GLY A 1 89 ? 42.867 11.887 -46.947 1.00 91.00 89 GLY A C 1
ATOM 735 O O . GLY A 1 89 ? 41.838 12.427 -47.357 1.00 91.00 89 GLY A O 1
ATOM 736 N N . LYS A 1 90 ? 42.888 10.808 -46.163 1.00 93.94 90 LYS A N 1
ATOM 737 C CA . LYS A 1 90 ? 41.723 10.071 -45.693 1.00 93.94 90 LYS A CA 1
ATOM 738 C C . LYS A 1 90 ? 41.827 9.820 -44.196 1.00 93.94 90 LYS A C 1
ATOM 740 O O . LYS A 1 90 ? 42.924 9.631 -43.665 1.00 93.94 90 LYS A O 1
ATOM 745 N N . ALA A 1 91 ? 40.688 9.733 -43.534 1.00 95.12 91 ALA A N 1
ATOM 746 C CA . ALA A 1 91 ? 40.567 9.227 -42.179 1.00 95.12 91 ALA A CA 1
ATOM 747 C C . ALA A 1 91 ? 39.367 8.288 -42.070 1.00 95.12 91 ALA A C 1
ATOM 749 O O . ALA A 1 91 ? 38.401 8.412 -42.817 1.00 95.12 91 ALA A O 1
ATOM 750 N N . VAL A 1 92 ? 39.429 7.348 -41.135 1.00 95.69 92 VAL A N 1
ATOM 751 C CA . VAL A 1 92 ? 38.324 6.440 -40.822 1.00 95.69 92 VAL A CA 1
ATOM 752 C C . VAL A 1 92 ? 37.740 6.785 -39.460 1.00 95.69 92 VAL A C 1
ATOM 754 O O . VAL A 1 92 ? 38.469 6.968 -38.483 1.00 95.69 92 VAL A O 1
ATOM 757 N N . VAL A 1 93 ? 36.418 6.862 -39.401 1.00 96.38 93 VAL A N 1
ATOM 758 C CA . VAL A 1 93 ? 35.629 7.038 -38.184 1.00 96.38 93 VAL A CA 1
ATOM 759 C C . VAL A 1 93 ? 34.969 5.702 -37.897 1.00 96.38 93 VAL A C 1
ATOM 761 O O . VAL A 1 93 ? 34.165 5.219 -38.687 1.00 96.38 93 VAL A O 1
ATOM 764 N N . ILE A 1 94 ? 35.366 5.082 -36.795 1.00 95.31 94 ILE A N 1
ATOM 765 C CA . ILE A 1 94 ? 34.938 3.750 -36.384 1.00 95.31 94 ILE A CA 1
ATOM 766 C C . ILE A 1 94 ? 33.866 3.914 -35.318 1.00 95.31 94 ILE A C 1
ATOM 768 O O . ILE A 1 94 ? 34.096 4.583 -34.305 1.00 95.31 94 ILE A O 1
ATOM 772 N N . PHE A 1 95 ? 32.731 3.271 -35.536 1.00 95.38 95 PHE A N 1
ATOM 773 C CA . PHE A 1 95 ? 31.595 3.277 -34.629 1.00 95.38 95 PHE A CA 1
ATOM 774 C C . PHE A 1 95 ? 31.569 2.016 -33.763 1.00 95.38 95 PHE A C 1
ATOM 776 O O . PHE A 1 95 ? 32.221 1.018 -34.104 1.00 95.38 95 PHE A O 1
ATOM 783 N N . PRO A 1 96 ? 30.831 2.039 -32.639 1.00 94.56 96 PRO A N 1
ATOM 784 C CA . PRO A 1 96 ? 30.598 0.841 -31.851 1.00 94.56 96 PRO A CA 1
ATOM 785 C C . PRO A 1 96 ? 30.041 -0.286 -32.726 1.00 94.56 96 PRO A C 1
ATOM 787 O O . PRO A 1 96 ? 29.218 -0.059 -33.611 1.00 94.56 96 PRO A O 1
ATOM 790 N N . ALA A 1 97 ? 30.476 -1.518 -32.464 1.00 92.81 97 ALA A N 1
ATOM 791 C CA . ALA A 1 97 ? 29.964 -2.715 -33.128 1.00 92.81 97 ALA A CA 1
ATOM 792 C C . ALA A 1 97 ? 28.585 -3.106 -32.560 1.00 92.81 97 ALA A C 1
ATOM 794 O O . ALA A 1 97 ? 28.410 -4.203 -32.032 1.00 92.81 97 ALA A O 1
ATOM 795 N N . THR A 1 98 ? 27.628 -2.182 -32.623 1.00 92.44 98 THR A N 1
ATOM 796 C CA . THR A 1 98 ? 26.251 -2.319 -32.138 1.00 92.44 98 THR A CA 1
ATOM 797 C C . THR A 1 98 ? 25.275 -1.780 -33.189 1.00 92.44 98 THR A C 1
ATOM 799 O O . THR A 1 98 ? 25.672 -0.958 -34.020 1.00 92.44 98 THR A O 1
ATOM 802 N N . PRO A 1 99 ? 23.994 -2.193 -33.165 1.00 90.38 99 PRO A N 1
ATOM 803 C CA . PRO A 1 99 ? 22.973 -1.629 -34.050 1.00 90.38 99 PRO A CA 1
ATOM 804 C C . PRO A 1 99 ? 22.897 -0.101 -33.958 1.00 90.38 99 PRO A C 1
ATOM 806 O O . PRO A 1 99 ? 22.864 0.574 -34.981 1.00 90.38 99 PRO A O 1
ATOM 809 N N . SER A 1 100 ? 22.971 0.452 -32.741 1.00 90.88 100 SER A N 1
ATOM 810 C CA . SER A 1 100 ? 23.028 1.901 -32.509 1.00 90.88 100 SER A CA 1
ATOM 811 C C . SER A 1 100 ? 24.246 2.556 -33.163 1.00 90.88 100 SER A C 1
ATOM 813 O O . SER A 1 100 ? 24.101 3.561 -33.846 1.00 90.88 100 SER A O 1
ATOM 815 N N . GLY A 1 101 ? 25.431 1.943 -33.064 1.00 92.56 101 GLY A N 1
ATOM 816 C CA . GLY A 1 101 ? 26.631 2.446 -33.732 1.00 92.56 101 GLY A CA 1
ATOM 817 C C . GLY A 1 101 ? 26.505 2.456 -35.258 1.00 92.56 101 GLY A C 1
ATOM 818 O O . GLY A 1 101 ? 27.048 3.343 -35.915 1.00 92.56 101 GLY A O 1
ATOM 819 N N . TYR A 1 102 ? 25.754 1.516 -35.843 1.00 94.12 102 TYR A N 1
ATOM 820 C CA . TYR A 1 102 ? 25.434 1.560 -37.272 1.00 94.12 102 TYR A CA 1
ATOM 821 C C . TYR A 1 102 ? 24.477 2.707 -37.608 1.00 94.12 102 TYR A C 1
ATOM 823 O O . TYR A 1 102 ? 24.698 3.399 -38.602 1.00 94.12 102 TYR A O 1
ATOM 831 N N . MET A 1 103 ? 23.447 2.931 -36.787 1.00 92.81 103 MET A N 1
ATOM 832 C CA . MET A 1 103 ? 22.511 4.048 -36.966 1.00 92.81 103 MET A CA 1
ATOM 833 C C . MET A 1 103 ? 23.227 5.399 -36.880 1.00 92.81 103 MET A C 1
ATOM 835 O O . MET A 1 103 ? 22.985 6.264 -37.720 1.00 92.81 103 MET A O 1
ATOM 839 N N . ASP A 1 104 ? 24.174 5.553 -35.957 1.00 94.38 104 ASP A N 1
ATOM 840 C CA . ASP A 1 104 ? 24.990 6.764 -35.829 1.00 94.38 104 ASP A CA 1
ATOM 841 C C . ASP A 1 104 ? 25.902 6.965 -37.053 1.00 94.38 104 ASP A C 1
ATOM 843 O O . ASP A 1 104 ? 25.996 8.069 -37.598 1.00 94.38 104 ASP A O 1
ATOM 847 N N . ALA A 1 105 ? 26.537 5.891 -37.540 1.00 95.00 105 ALA A N 1
ATOM 848 C CA . ALA A 1 105 ? 27.371 5.921 -38.743 1.00 95.00 105 ALA A CA 1
ATOM 849 C C . ALA A 1 105 ? 26.569 6.306 -39.994 1.00 95.00 105 ALA A C 1
ATOM 851 O O . ALA A 1 105 ? 27.007 7.122 -40.812 1.00 95.00 105 ALA A O 1
ATOM 852 N N . HIS A 1 106 ? 25.384 5.715 -40.139 1.00 93.38 106 HIS A N 1
ATOM 853 C CA . HIS A 1 106 ? 24.463 6.000 -41.229 1.00 93.38 106 HIS A CA 1
ATOM 854 C C . HIS A 1 106 ? 23.964 7.448 -41.155 1.00 93.38 106 HIS A C 1
ATOM 856 O O . HIS A 1 106 ? 24.101 8.175 -42.141 1.00 93.38 106 HIS A O 1
ATOM 862 N N . THR A 1 107 ? 23.538 7.904 -39.975 1.00 93.88 107 THR A N 1
ATOM 863 C CA . THR A 1 107 ? 23.099 9.284 -39.718 1.00 93.88 107 THR A CA 1
ATOM 864 C C . THR A 1 107 ? 24.184 10.295 -40.077 1.00 93.88 107 THR A C 1
ATOM 866 O O . THR A 1 107 ? 23.918 11.238 -40.820 1.00 93.88 107 THR A O 1
ATOM 869 N N . LEU A 1 108 ? 25.433 10.080 -39.644 1.00 95.12 108 LEU A N 1
ATOM 870 C CA . LEU A 1 108 ? 26.553 10.952 -40.012 1.00 95.12 108 LEU A CA 1
ATOM 871 C C . LEU A 1 108 ? 26.740 11.027 -41.533 1.00 95.12 108 LEU A C 1
ATOM 873 O O . LEU A 1 108 ? 26.926 12.112 -42.085 1.00 95.12 108 LEU A O 1
ATOM 877 N N . SER A 1 109 ? 26.685 9.880 -42.216 1.00 94.50 109 SER A N 1
ATOM 878 C CA . SER A 1 109 ? 26.838 9.838 -43.671 1.00 94.50 109 SER A CA 1
ATOM 879 C C . SER A 1 109 ? 25.709 10.576 -44.397 1.00 94.50 109 SER A C 1
ATOM 881 O O . SER A 1 109 ? 25.971 11.288 -45.364 1.00 94.50 109 SER A O 1
ATOM 883 N N . GLU A 1 110 ? 24.472 10.484 -43.900 1.00 92.62 110 GLU A N 1
ATOM 884 C CA . GLU A 1 110 ? 23.342 11.224 -44.459 1.00 92.62 110 GLU A CA 1
ATOM 885 C C . GLU A 1 110 ? 23.441 12.723 -44.197 1.00 92.62 110 GLU A C 1
ATOM 887 O O . GLU A 1 110 ? 23.153 13.510 -45.094 1.00 92.62 110 GLU A O 1
ATOM 892 N N . LEU A 1 111 ? 23.860 13.142 -43.000 1.00 93.62 111 LEU A N 1
ATOM 893 C CA . LEU A 1 111 ? 24.051 14.558 -42.683 1.00 93.62 111 LEU A CA 1
ATOM 894 C C . LEU A 1 111 ? 25.104 15.190 -43.600 1.00 93.62 111 LEU A C 1
ATOM 896 O O . LEU A 1 111 ? 24.906 16.299 -44.099 1.00 93.62 111 LEU A O 1
ATOM 900 N N . LEU A 1 112 ? 26.189 14.465 -43.882 1.00 93.88 112 LEU A N 1
ATOM 901 C CA . LEU A 1 112 ? 27.207 14.897 -44.838 1.00 93.88 112 LEU A CA 1
ATOM 902 C C . LEU A 1 112 ? 26.672 14.916 -46.273 1.00 93.88 112 LEU A C 1
ATOM 904 O O . LEU A 1 112 ? 26.913 15.884 -46.989 1.00 93.88 112 LEU A O 1
ATOM 908 N N . GLU A 1 113 ? 25.906 13.911 -46.698 1.00 92.56 113 GLU A N 1
ATOM 909 C CA . GLU A 1 113 ? 25.287 13.897 -48.031 1.00 92.56 113 GLU A CA 1
ATOM 910 C C . GLU A 1 113 ? 24.289 15.056 -48.210 1.00 92.56 113 GLU A C 1
ATOM 912 O O . GLU A 1 113 ? 24.359 15.773 -49.208 1.00 92.56 113 GLU A O 1
ATOM 917 N N . ARG A 1 114 ? 23.430 15.321 -47.213 1.00 93.00 114 ARG A N 1
ATOM 918 C CA . ARG A 1 114 ? 22.491 16.461 -47.197 1.00 93.00 114 ARG A CA 1
ATOM 919 C C . ARG A 1 114 ? 23.218 17.804 -47.250 1.00 93.00 114 ARG A C 1
ATOM 921 O O . ARG A 1 114 ? 22.735 18.734 -47.887 1.00 93.00 114 ARG A O 1
ATOM 928 N N . ALA A 1 115 ? 24.400 17.892 -46.640 1.00 91.94 115 ALA A N 1
ATOM 929 C CA . ALA A 1 115 ? 25.274 19.060 -46.717 1.00 91.94 115 ALA A CA 1
ATOM 930 C C . ALA A 1 115 ? 26.082 19.150 -48.030 1.00 91.94 115 ALA A C 1
ATOM 932 O O . ALA A 1 115 ? 26.997 19.970 -48.112 1.00 91.94 115 ALA A O 1
ATOM 933 N N . GLN A 1 116 ? 25.785 18.314 -49.037 1.00 93.75 116 GLN A N 1
ATOM 934 C CA . GLN A 1 116 ? 26.526 18.205 -50.302 1.00 93.75 116 GLN A CA 1
ATOM 935 C C . GLN A 1 116 ? 28.009 17.847 -50.116 1.00 93.75 116 GLN A C 1
ATOM 937 O O . GLN A 1 116 ? 28.883 18.241 -50.887 1.00 93.75 116 GLN A O 1
ATOM 942 N N . ARG A 1 117 ? 28.304 17.080 -49.066 1.00 94.31 117 ARG A N 1
ATOM 943 C CA . ARG A 1 117 ? 29.645 16.626 -48.668 1.00 94.31 117 ARG A CA 1
ATOM 944 C C . ARG A 1 117 ? 29.754 15.102 -48.656 1.00 94.31 117 ARG A C 1
ATOM 946 O O . ARG A 1 117 ? 30.605 14.537 -47.979 1.00 94.31 117 ARG A O 1
ATOM 953 N N . GLY A 1 118 ? 28.893 14.433 -49.412 1.00 94.06 118 GLY A N 1
ATOM 954 C CA . GLY A 1 118 ? 28.875 12.981 -49.527 1.00 94.06 118 GLY A CA 1
ATOM 955 C C . GLY A 1 118 ? 29.837 12.409 -50.571 1.00 94.06 118 GLY A C 1
ATOM 956 O O . GLY A 1 118 ? 30.661 13.120 -51.159 1.00 94.06 118 GLY A O 1
ATOM 957 N N . ARG A 1 119 ? 29.709 11.105 -50.849 1.00 93.62 119 ARG A N 1
ATOM 958 C CA . ARG A 1 119 ? 30.598 10.368 -51.773 1.00 93.62 119 ARG A CA 1
ATOM 959 C C . ARG A 1 119 ? 30.600 10.969 -53.175 1.00 93.62 119 ARG A C 1
ATOM 961 O O . ARG A 1 119 ? 31.664 11.194 -53.750 1.00 93.62 119 ARG A O 1
ATOM 968 N N . GLN A 1 120 ? 29.412 11.210 -53.727 1.00 93.44 120 GLN A N 1
ATOM 969 C CA . GLN A 1 120 ? 29.266 11.711 -55.096 1.00 93.44 120 GLN A CA 1
ATOM 970 C C . GLN A 1 120 ? 29.867 13.110 -55.240 1.00 93.44 120 GLN A C 1
ATOM 972 O O . GLN A 1 120 ? 30.474 13.437 -56.256 1.00 93.44 120 GLN A O 1
ATOM 977 N N . HIS A 1 121 ? 29.734 13.924 -54.196 1.00 94.94 121 HIS A N 1
ATOM 978 C CA . HIS A 1 121 ? 30.269 15.275 -54.150 1.00 94.94 121 HIS A CA 1
ATOM 979 C C . HIS A 1 121 ? 31.801 15.267 -54.115 1.00 94.94 121 HIS A C 1
ATOM 981 O O . HIS A 1 121 ? 32.430 15.993 -54.883 1.00 94.94 121 HIS A O 1
ATOM 987 N N . TRP A 1 122 ? 32.407 14.369 -53.329 1.00 94.94 122 TRP A N 1
ATOM 988 C CA . TRP A 1 122 ? 33.860 14.194 -53.325 1.00 94.94 122 TRP A CA 1
ATOM 989 C C . TRP A 1 122 ? 34.405 13.771 -54.693 1.00 94.94 122 TRP A C 1
ATOM 991 O O . TRP A 1 122 ? 35.381 14.347 -55.171 1.00 94.94 122 TRP A O 1
ATOM 1001 N N . GLN A 1 123 ? 33.752 12.819 -55.365 1.00 93.38 123 GLN A N 1
ATOM 1002 C CA . GLN A 1 123 ? 34.176 12.335 -56.687 1.00 93.38 123 GLN A CA 1
ATOM 1003 C C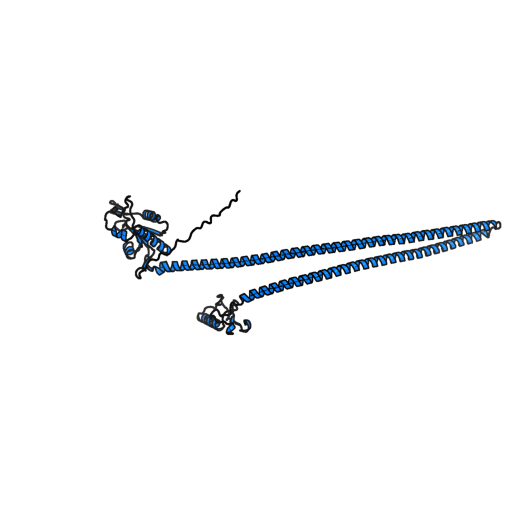 . GLN A 1 123 ? 34.236 13.449 -57.746 1.00 93.38 123 GLN A C 1
ATOM 1005 O O . GLN A 1 123 ? 35.071 13.399 -58.649 1.00 93.38 123 GLN A O 1
ATOM 1010 N N . ARG A 1 124 ? 33.399 14.488 -57.620 1.00 92.31 124 ARG A N 1
ATOM 1011 C CA . ARG A 1 124 ? 33.409 15.642 -58.532 1.00 92.31 124 ARG A CA 1
ATOM 1012 C C . ARG A 1 124 ? 34.605 16.565 -58.330 1.00 92.31 124 ARG A C 1
ATOM 1014 O O . ARG A 1 124 ? 34.978 17.242 -59.274 1.00 92.31 124 ARG A O 1
ATOM 1021 N N . VAL A 1 125 ? 35.207 16.608 -57.142 1.00 91.94 125 VAL A N 1
ATOM 1022 C CA . VAL A 1 125 ? 36.280 17.569 -56.812 1.00 91.94 125 VAL A CA 1
ATOM 1023 C C . VAL A 1 125 ? 37.629 16.903 -56.535 1.00 91.94 125 VAL A C 1
ATOM 1025 O O . VAL A 1 125 ? 38.661 17.574 -56.515 1.00 91.94 125 VAL A O 1
ATOM 1028 N N . CYS A 1 126 ? 37.666 15.581 -56.344 1.00 88.75 126 CYS A N 1
ATOM 1029 C CA . CYS A 1 126 ? 38.875 14.864 -55.936 1.00 88.75 126 CYS A CA 1
ATOM 1030 C C . CYS A 1 126 ? 40.026 14.979 -56.950 1.00 88.75 126 CYS A C 1
ATOM 1032 O O . CYS A 1 126 ? 41.187 14.958 -56.547 1.00 88.75 126 CYS A O 1
ATOM 1034 N N . HIS A 1 127 ? 39.716 15.156 -58.240 1.00 88.25 127 HIS A N 1
ATOM 1035 C CA . HIS A 1 127 ? 40.692 15.262 -59.331 1.00 88.25 127 HIS A CA 1
ATOM 1036 C C . HIS A 1 127 ? 41.449 16.605 -59.372 1.00 88.25 127 HIS A C 1
ATOM 1038 O O . HIS A 1 127 ? 42.482 16.710 -60.035 1.00 88.25 127 HIS A O 1
ATOM 1044 N N . ILE A 1 128 ? 40.971 17.630 -58.659 1.00 87.50 128 ILE A N 1
ATOM 1045 C CA . ILE A 1 128 ? 41.632 18.937 -58.571 1.00 87.50 128 ILE A CA 1
ATOM 1046 C C . ILE A 1 128 ? 42.922 18.775 -57.756 1.00 87.50 128 ILE A C 1
ATOM 1048 O O . ILE A 1 128 ? 42.870 18.421 -56.581 1.00 87.50 128 ILE A O 1
ATOM 1052 N N . LYS A 1 129 ? 44.095 19.015 -58.353 1.00 80.94 129 LYS A N 1
ATOM 1053 C CA . LYS A 1 129 ? 45.391 18.772 -57.684 1.00 80.94 129 LYS A CA 1
ATOM 1054 C C . LYS A 1 129 ? 45.682 19.738 -56.533 1.00 80.94 129 LYS A C 1
ATOM 1056 O O . LYS A 1 129 ? 46.368 19.350 -55.593 1.00 80.94 129 LYS A O 1
ATOM 1061 N N . ASP A 1 130 ? 45.161 20.960 -56.601 1.00 82.38 130 ASP A N 1
ATOM 1062 C CA . ASP A 1 130 ? 45.341 21.973 -55.561 1.00 82.38 130 ASP A CA 1
ATOM 1063 C C . ASP A 1 130 ? 44.544 21.608 -54.285 1.00 82.38 130 ASP A C 1
ATOM 1065 O O . ASP A 1 130 ? 43.315 21.485 -54.356 1.00 82.38 130 ASP A O 1
ATOM 1069 N N . PRO A 1 131 ? 45.196 21.439 -53.114 1.00 78.19 131 PRO A N 1
ATOM 1070 C CA . PRO A 1 131 ? 44.524 21.214 -51.830 1.00 78.19 131 PRO A CA 1
ATOM 1071 C C . PRO A 1 131 ? 43.611 22.363 -51.372 1.00 78.19 131 PRO A C 1
ATOM 1073 O O . PRO A 1 131 ? 42.774 22.147 -50.491 1.00 78.19 131 PRO A O 1
ATOM 1076 N N . CYS A 1 132 ? 43.771 23.557 -51.950 1.00 81.00 132 CYS A N 1
ATOM 1077 C CA . CYS A 1 132 ? 42.959 24.751 -51.711 1.00 81.00 132 CYS A CA 1
ATOM 1078 C C . CYS A 1 132 ? 42.080 25.122 -52.920 1.00 81.00 132 CYS A C 1
ATOM 1080 O O . CYS A 1 132 ? 41.525 26.217 -52.972 1.00 81.00 132 CYS A O 1
ATOM 1082 N N . GLY A 1 133 ? 41.936 24.209 -53.885 1.00 81.94 133 GLY A N 1
ATOM 1083 C CA . GLY A 1 133 ? 41.137 24.435 -55.084 1.00 81.94 133 GLY A CA 1
ATOM 1084 C C . GLY A 1 133 ? 39.627 24.574 -54.817 1.00 81.94 133 GLY A C 1
ATOM 1085 O O . GLY A 1 133 ? 39.136 24.254 -53.725 1.00 81.94 133 GLY A O 1
ATOM 1086 N N . PRO A 1 134 ? 38.856 25.013 -55.829 1.00 82.44 134 PRO A N 1
ATOM 1087 C CA . PRO A 1 134 ? 37.417 25.230 -55.701 1.00 82.44 134 PRO A CA 1
ATOM 1088 C C . PRO A 1 134 ? 36.698 23.946 -55.265 1.00 82.44 134 PRO A C 1
ATOM 1090 O O . PRO A 1 134 ? 36.949 22.862 -55.789 1.00 82.44 134 PRO A O 1
ATOM 1093 N N . GLY A 1 135 ? 35.821 24.064 -54.264 1.00 85.12 135 GLY A N 1
ATOM 1094 C CA . GLY A 1 135 ? 35.101 22.931 -53.670 1.00 85.12 135 GLY A CA 1
ATOM 1095 C C . GLY A 1 135 ? 35.884 22.139 -52.613 1.00 85.12 135 GLY A C 1
ATOM 1096 O O . GLY A 1 135 ? 35.303 21.272 -51.967 1.00 85.12 135 GLY A O 1
ATOM 1097 N N . LYS A 1 136 ? 37.170 22.428 -52.366 1.00 88.00 136 LYS A N 1
ATOM 1098 C CA . LYS A 1 136 ? 37.950 21.806 -51.270 1.00 88.00 136 LYS A CA 1
ATOM 1099 C C . LYS A 1 136 ? 38.080 22.688 -50.032 1.00 88.00 136 LYS A C 1
ATOM 1101 O O . LYS A 1 136 ? 38.353 22.180 -48.942 1.00 88.00 136 LYS A O 1
ATOM 1106 N N . VAL A 1 137 ? 37.845 23.984 -50.191 1.00 89.88 137 VAL A N 1
ATOM 1107 C CA . VAL A 1 137 ? 37.826 24.986 -49.123 1.00 89.88 137 VAL A CA 1
ATOM 1108 C C . VAL A 1 137 ? 36.574 25.855 -49.246 1.00 89.88 137 VAL A C 1
ATOM 1110 O O . VAL A 1 137 ? 36.041 26.039 -50.340 1.00 89.88 137 VAL A O 1
ATOM 1113 N N . THR A 1 138 ? 36.071 26.348 -48.118 1.00 87.44 138 THR A N 1
ATOM 1114 C CA . THR A 1 138 ? 34.996 27.341 -48.059 1.00 87.44 138 THR A CA 1
ATOM 1115 C C . THR A 1 138 ? 35.510 28.702 -48.542 1.00 87.44 138 THR A C 1
ATOM 1117 O O . THR A 1 138 ? 36.726 28.901 -48.598 1.00 87.44 138 THR A O 1
ATOM 1120 N N . PRO A 1 139 ? 34.618 29.666 -48.842 1.00 83.94 139 PRO A N 1
ATOM 1121 C CA . PRO A 1 139 ? 35.023 31.039 -49.159 1.00 83.94 139 PRO A CA 1
ATOM 1122 C C . PRO A 1 139 ? 35.913 31.676 -48.080 1.00 83.94 139 PRO A C 1
ATOM 1124 O O . PRO A 1 139 ? 36.848 32.398 -48.403 1.00 83.94 139 PRO A O 1
ATOM 1127 N N . ASP A 1 140 ? 35.694 31.317 -46.810 1.00 84.81 140 ASP A N 1
ATOM 1128 C CA . ASP A 1 140 ? 36.509 31.756 -45.665 1.00 84.81 140 ASP A CA 1
ATOM 1129 C C . ASP A 1 140 ? 37.856 31.010 -45.535 1.00 84.81 140 ASP A C 1
ATOM 1131 O O . ASP A 1 140 ? 38.530 31.106 -44.509 1.00 84.81 140 ASP A O 1
ATOM 1135 N N . GLY A 1 141 ? 38.225 30.184 -46.518 1.00 82.88 141 GLY A N 1
ATOM 1136 C CA . GLY A 1 141 ? 39.475 29.421 -46.538 1.00 82.88 141 GLY A CA 1
ATOM 1137 C C . GLY A 1 141 ? 39.506 28.179 -45.637 1.00 82.88 141 GLY A C 1
ATOM 1138 O O . GLY A 1 141 ? 40.557 27.552 -45.499 1.00 82.88 141 GLY A O 1
ATOM 1139 N N . LYS A 1 142 ? 38.382 27.773 -45.027 1.00 87.50 142 LYS A N 1
ATOM 1140 C CA . LYS A 1 142 ? 38.322 26.570 -44.172 1.00 87.50 142 LYS A CA 1
ATOM 1141 C C . LYS A 1 142 ? 38.163 25.312 -45.021 1.00 87.50 142 LYS A C 1
ATOM 1143 O O . LYS A 1 142 ? 37.381 25.299 -45.963 1.00 87.50 142 LYS A O 1
ATOM 1148 N N . LYS A 1 143 ? 38.843 24.215 -44.681 1.00 89.25 143 LYS A N 1
ATOM 1149 C CA . LYS A 1 143 ? 38.697 22.952 -45.427 1.00 89.25 143 LYS A CA 1
ATOM 1150 C C . LYS A 1 143 ? 37.278 22.394 -45.348 1.00 89.25 143 LYS A C 1
ATOM 1152 O O . LYS A 1 143 ? 36.668 22.355 -44.282 1.00 89.25 143 LYS A O 1
ATOM 1157 N N . ILE A 1 144 ? 36.791 21.904 -46.483 1.00 93.00 144 ILE A N 1
ATOM 1158 C CA . ILE A 1 144 ? 35.529 21.173 -46.580 1.00 93.00 144 ILE A CA 1
ATOM 1159 C C . ILE A 1 144 ? 35.843 19.685 -46.481 1.00 93.00 144 ILE A C 1
ATOM 1161 O O . ILE A 1 144 ? 36.464 19.120 -47.379 1.00 93.00 144 ILE A O 1
ATOM 1165 N N . LEU A 1 145 ? 35.417 19.050 -45.393 1.00 95.00 145 LEU A N 1
ATOM 1166 C CA . LEU A 1 145 ? 35.527 17.604 -45.239 1.00 95.00 145 LEU A CA 1
ATOM 1167 C C . LEU A 1 145 ? 34.331 16.916 -45.875 1.00 95.00 145 LEU A C 1
ATOM 1169 O O . LEU A 1 145 ? 33.188 17.336 -45.690 1.00 95.00 145 LEU A O 1
ATOM 1173 N N . TYR A 1 146 ? 34.629 15.851 -46.607 1.00 96.44 146 TYR A N 1
ATOM 1174 C CA . TYR A 1 146 ? 33.636 14.991 -47.229 1.00 96.44 146 TYR A CA 1
ATOM 1175 C C . TYR A 1 146 ? 33.596 13.674 -46.482 1.00 96.44 146 TYR A C 1
ATOM 1177 O O . TYR A 1 146 ? 34.637 13.215 -46.021 1.00 96.44 146 TYR A O 1
ATOM 1185 N N . GLY A 1 147 ? 32.436 13.039 -46.389 1.00 95.75 147 GLY A N 1
ATOM 1186 C CA . GLY A 1 147 ? 32.385 11.713 -45.805 1.00 95.75 147 GLY A CA 1
ATOM 1187 C C . GLY A 1 147 ? 31.176 10.893 -46.186 1.00 95.75 147 GLY A C 1
ATOM 1188 O O . GLY A 1 147 ? 30.148 11.406 -46.618 1.00 95.75 147 GLY A O 1
ATOM 1189 N N . TYR A 1 148 ? 31.352 9.584 -46.079 1.00 96.25 148 TYR A N 1
ATOM 1190 C CA . TYR A 1 148 ? 30.384 8.601 -46.536 1.00 96.25 148 TYR A CA 1
ATOM 1191 C C . TYR A 1 148 ? 30.578 7.268 -45.815 1.00 96.25 148 TYR A C 1
ATOM 1193 O O . TYR A 1 148 ? 31.675 6.944 -45.352 1.00 96.25 148 TYR A O 1
ATOM 1201 N N . LEU A 1 149 ? 29.506 6.479 -45.740 1.00 95.56 149 LEU A N 1
ATOM 1202 C CA . LEU A 1 149 ? 29.553 5.134 -45.176 1.00 95.56 149 LEU A CA 1
ATOM 1203 C C . LEU A 1 149 ? 30.450 4.235 -46.042 1.00 95.56 149 LEU A C 1
ATOM 1205 O O . LEU A 1 149 ? 30.334 4.228 -47.274 1.00 95.56 149 LEU A O 1
ATOM 1209 N N . ALA A 1 150 ? 31.362 3.512 -45.395 1.00 94.88 150 ALA A N 1
ATOM 1210 C CA . ALA A 1 150 ? 32.337 2.672 -46.070 1.00 94.88 150 ALA A CA 1
ATOM 1211 C C . ALA A 1 150 ? 31.664 1.473 -46.752 1.00 94.88 150 ALA A C 1
ATOM 1213 O O . ALA A 1 150 ? 30.850 0.773 -46.151 1.00 94.88 150 ALA A O 1
ATOM 1214 N N . SER A 1 151 ? 32.047 1.224 -48.001 1.00 92.56 151 SER A N 1
ATOM 1215 C CA . SER A 1 151 ? 31.770 -0.018 -48.723 1.00 92.56 151 SER A CA 1
ATOM 1216 C C . SER A 1 151 ? 32.976 -0.953 -48.650 1.00 92.56 151 SER A C 1
ATOM 1218 O O . SER A 1 151 ? 34.078 -0.539 -48.275 1.00 92.56 151 SER A O 1
ATOM 1220 N N . GLU A 1 152 ? 32.799 -2.204 -49.076 1.00 91.00 152 GLU A N 1
ATOM 1221 C CA . GLU A 1 152 ? 33.894 -3.173 -49.173 1.00 91.00 152 GLU A CA 1
ATOM 1222 C C . GLU A 1 152 ? 35.092 -2.611 -49.953 1.00 91.00 152 GLU A C 1
ATOM 1224 O O . GLU A 1 152 ? 36.235 -2.680 -49.497 1.00 91.00 152 GLU A O 1
ATOM 1229 N N . ARG A 1 153 ? 34.825 -1.979 -51.104 1.00 91.19 153 ARG A N 1
ATOM 1230 C CA . ARG A 1 153 ? 35.862 -1.387 -51.957 1.00 91.19 153 ARG A CA 1
ATOM 1231 C C . ARG A 1 153 ? 36.660 -0.321 -51.216 1.00 91.19 153 ARG A C 1
ATOM 1233 O O . ARG A 1 153 ? 37.881 -0.274 -51.351 1.00 91.19 153 ARG A O 1
ATOM 1240 N N . ASP A 1 154 ? 35.989 0.523 -50.441 1.00 92.62 154 ASP A N 1
ATOM 1241 C CA . ASP A 1 154 ? 36.679 1.600 -49.738 1.00 92.62 154 ASP A CA 1
ATOM 1242 C C . ASP A 1 154 ? 37.521 1.066 -48.584 1.00 92.62 154 ASP A C 1
ATOM 1244 O O . ASP A 1 154 ? 38.618 1.560 -48.348 1.00 92.62 154 ASP A O 1
ATOM 1248 N N . MET A 1 155 ? 37.054 0.022 -47.896 1.00 93.31 155 MET A N 1
ATOM 1249 C CA . MET A 1 155 ? 37.832 -0.628 -46.843 1.00 93.31 155 MET A CA 1
ATOM 1250 C C . MET A 1 155 ? 39.059 -1.359 -47.395 1.00 93.31 155 MET A C 1
ATOM 1252 O O . MET A 1 155 ? 40.114 -1.351 -46.757 1.00 93.31 155 MET A O 1
ATOM 1256 N N . LEU A 1 156 ? 38.964 -1.932 -48.599 1.00 90.38 156 LEU A N 1
ATOM 1257 C CA . LEU A 1 156 ? 40.110 -2.512 -49.302 1.00 90.38 156 LEU A CA 1
ATOM 1258 C C . LEU A 1 156 ? 41.138 -1.454 -49.739 1.00 90.38 156 LEU A C 1
ATOM 1260 O O . LEU A 1 156 ? 42.327 -1.766 -49.768 1.00 90.38 156 LEU A O 1
ATOM 1264 N N . ASP A 1 157 ? 40.727 -0.219 -50.038 1.00 89.75 157 ASP A N 1
ATOM 1265 C CA . ASP A 1 157 ? 41.653 0.895 -50.310 1.00 89.75 157 ASP A CA 1
ATOM 1266 C C . ASP A 1 157 ? 42.247 1.490 -49.018 1.00 89.75 157 ASP A C 1
ATOM 1268 O O . ASP A 1 157 ? 43.457 1.722 -48.902 1.00 89.75 157 ASP A O 1
ATOM 1272 N N . ALA A 1 158 ? 41.399 1.720 -48.019 1.00 87.50 158 ALA A N 1
ATOM 1273 C CA . ALA A 1 158 ? 41.752 2.384 -46.772 1.00 87.50 158 ALA A CA 1
ATOM 1274 C C . ALA A 1 158 ? 42.607 1.498 -45.854 1.00 87.50 158 ALA A C 1
ATOM 1276 O O . ALA A 1 158 ? 43.617 1.958 -45.317 1.00 87.50 158 ALA A O 1
ATOM 1277 N N . ASP A 1 159 ? 42.230 0.228 -45.693 1.00 87.44 159 ASP A N 1
ATOM 1278 C CA . ASP A 1 159 ? 42.808 -0.689 -44.711 1.00 87.44 159 ASP A CA 1
ATOM 1279 C C . ASP A 1 159 ? 42.862 -2.140 -45.223 1.00 87.44 159 ASP A C 1
ATOM 1281 O O . ASP A 1 159 ? 42.408 -3.084 -44.565 1.00 87.44 159 ASP A O 1
ATOM 1285 N N . LYS A 1 160 ? 43.477 -2.335 -46.400 1.00 81.69 160 LYS A N 1
ATOM 1286 C CA . LYS A 1 160 ? 43.703 -3.661 -47.011 1.00 81.69 160 LYS A CA 1
ATOM 1287 C C . LYS A 1 160 ? 44.337 -4.668 -46.049 1.00 81.69 160 LYS A C 1
ATOM 1289 O O . LYS A 1 160 ? 43.993 -5.845 -46.049 1.00 81.69 160 LYS A O 1
ATOM 1294 N N . ALA A 1 161 ? 45.286 -4.199 -45.237 1.00 80.06 161 ALA A N 1
ATOM 1295 C CA . ALA A 1 161 ? 46.030 -5.020 -44.286 1.00 80.06 161 ALA A CA 1
ATOM 1296 C C . ALA A 1 161 ? 45.292 -5.234 -42.949 1.00 80.06 161 ALA A C 1
ATOM 1298 O O . ALA A 1 161 ? 45.847 -5.884 -42.064 1.00 80.06 161 ALA A O 1
ATOM 1299 N N . ARG A 1 162 ? 44.071 -4.692 -42.791 1.00 81.06 162 ARG A N 1
ATOM 1300 C CA . ARG A 1 162 ? 43.218 -4.817 -41.593 1.00 81.06 162 ARG A CA 1
ATOM 1301 C C . ARG A 1 162 ? 43.920 -4.375 -40.300 1.00 81.06 162 ARG A C 1
ATOM 1303 O O . ARG A 1 162 ? 43.705 -4.950 -39.229 1.00 81.06 162 ARG A O 1
ATOM 1310 N N . LYS A 1 163 ? 44.814 -3.388 -40.409 1.00 82.00 163 LYS A N 1
ATOM 1311 C CA . LYS A 1 163 ? 45.633 -2.869 -39.304 1.00 82.00 163 LYS A CA 1
ATOM 1312 C C . LYS A 1 163 ? 44.910 -1.761 -38.549 1.00 82.00 163 LYS A C 1
ATOM 1314 O O . LYS A 1 163 ? 45.073 -1.647 -37.334 1.00 82.00 163 LYS A O 1
ATOM 1319 N N . VAL A 1 164 ? 44.133 -0.948 -39.261 1.00 84.25 164 VAL A N 1
ATOM 1320 C CA . VAL A 1 164 ? 43.465 0.234 -38.712 1.00 84.25 164 VAL A CA 1
ATOM 1321 C C . VAL A 1 164 ? 42.151 -0.162 -38.049 1.00 84.25 164 VAL A C 1
ATOM 1323 O O . VAL A 1 164 ? 41.965 0.093 -36.857 1.00 84.25 164 VAL A O 1
ATOM 1326 N N . VAL A 1 165 ? 41.272 -0.845 -38.776 1.00 87.88 165 VAL A N 1
ATOM 1327 C CA . VAL A 1 165 ? 40.023 -1.411 -38.265 1.00 87.88 165 VAL A CA 1
ATOM 1328 C C . VAL A 1 165 ? 40.242 -2.909 -38.068 1.00 87.88 165 VAL A C 1
ATOM 1330 O O . VAL A 1 165 ? 40.167 -3.712 -38.996 1.00 87.88 165 VAL A O 1
ATOM 1333 N N . LYS A 1 166 ? 40.583 -3.305 -36.839 1.00 82.81 166 LYS A N 1
ATOM 1334 C CA . LYS A 1 166 ? 40.890 -4.708 -36.537 1.00 82.81 166 LYS A CA 1
ATOM 1335 C C . LYS A 1 166 ? 39.681 -5.590 -36.857 1.00 82.81 166 LYS A C 1
ATOM 1337 O O . LYS A 1 166 ? 38.606 -5.364 -36.313 1.00 82.81 166 LYS A O 1
ATOM 1342 N N . ARG A 1 167 ? 39.903 -6.633 -37.666 1.00 83.25 167 ARG A N 1
ATOM 1343 C CA . ARG A 1 167 ? 38.912 -7.680 -37.987 1.00 83.25 167 ARG A CA 1
ATOM 1344 C C . ARG A 1 167 ? 37.616 -7.151 -38.621 1.00 83.25 167 ARG A C 1
ATOM 1346 O O . ARG A 1 167 ? 36.564 -7.733 -38.383 1.00 83.25 167 ARG A O 1
ATOM 1353 N N . TRP A 1 168 ? 37.680 -6.074 -39.411 1.00 91.00 168 TRP A N 1
ATOM 1354 C CA . TRP A 1 168 ? 36.492 -5.633 -40.150 1.00 91.00 168 TRP A CA 1
ATOM 1355 C C . TRP A 1 168 ? 35.993 -6.745 -41.091 1.00 91.00 168 TRP A C 1
ATOM 1357 O O . TRP A 1 168 ? 36.800 -7.515 -41.600 1.00 91.00 168 TRP A O 1
ATOM 1367 N N . ALA A 1 169 ? 34.698 -6.875 -41.333 1.00 91.31 169 ALA A N 1
ATOM 1368 C CA . ALA A 1 169 ? 34.138 -7.892 -42.223 1.00 91.31 169 ALA A CA 1
ATOM 1369 C C . ALA A 1 169 ? 32.906 -7.350 -42.949 1.00 91.31 169 ALA A C 1
ATOM 1371 O O . ALA A 1 169 ? 32.338 -6.344 -42.529 1.00 91.31 169 ALA A O 1
ATOM 1372 N N . MET A 1 170 ? 32.524 -8.009 -44.041 1.00 91.94 170 MET A N 1
ATOM 1373 C CA . MET A 1 170 ? 31.223 -7.785 -44.661 1.00 91.94 170 MET A CA 1
ATOM 1374 C C . MET A 1 170 ? 30.207 -8.668 -43.942 1.00 91.94 170 MET A C 1
ATOM 1376 O O . MET A 1 170 ? 30.352 -9.887 -43.923 1.00 91.94 170 MET A O 1
ATOM 1380 N N . GLU A 1 171 ? 29.217 -8.043 -43.321 1.00 92.31 171 GLU A N 1
ATOM 1381 C CA . GLU A 1 171 ? 28.188 -8.698 -42.513 1.00 92.31 171 GLU A CA 1
ATOM 1382 C C . GLU A 1 171 ? 26.803 -8.369 -43.063 1.00 92.31 171 GLU A C 1
ATOM 1384 O O . GLU A 1 171 ? 26.617 -7.335 -43.704 1.00 92.31 171 GLU A O 1
ATOM 1389 N N . ARG A 1 172 ? 25.811 -9.218 -42.791 1.00 90.31 172 ARG A N 1
ATOM 1390 C CA . ARG A 1 172 ? 24.428 -8.962 -43.210 1.00 90.31 172 ARG A CA 1
ATOM 1391 C C . ARG A 1 172 ? 23.772 -7.906 -42.320 1.00 90.31 172 ARG A C 1
ATOM 1393 O O . ARG A 1 172 ? 23.758 -8.039 -41.096 1.00 90.31 172 ARG A O 1
ATOM 1400 N N . TYR A 1 173 ? 23.195 -6.878 -42.939 1.00 87.44 173 TYR A N 1
ATOM 1401 C CA . TYR A 1 173 ? 22.478 -5.798 -42.256 1.00 87.44 173 TYR A CA 1
ATOM 1402 C C . TYR A 1 173 ? 21.297 -6.325 -41.430 1.00 87.44 173 TYR A C 1
ATOM 1404 O O . TYR A 1 173 ? 21.152 -5.961 -40.262 1.00 87.44 173 TYR A O 1
ATOM 1412 N N . GLU A 1 174 ? 20.512 -7.235 -42.014 1.00 86.44 174 GLU A N 1
ATOM 1413 C CA . GLU A 1 174 ? 19.370 -7.892 -41.365 1.00 86.44 174 GLU A CA 1
ATOM 1414 C C . GLU A 1 174 ? 19.762 -8.497 -40.006 1.00 86.44 174 GLU A C 1
ATOM 1416 O O . GLU A 1 174 ? 19.124 -8.245 -38.985 1.00 86.44 174 GLU A O 1
ATOM 1421 N N . GLU A 1 175 ? 20.863 -9.248 -39.972 1.00 87.69 175 GLU A N 1
ATOM 1422 C CA . GLU A 1 175 ? 21.316 -9.973 -38.782 1.00 87.69 175 GLU A CA 1
ATOM 1423 C C . GLU A 1 175 ? 21.980 -9.054 -37.750 1.00 87.69 175 GLU A C 1
ATOM 1425 O O . GLU A 1 175 ? 21.746 -9.195 -36.551 1.00 87.69 175 GLU A O 1
ATOM 1430 N N . LYS A 1 176 ? 22.827 -8.111 -38.187 1.00 89.94 176 LYS A N 1
ATOM 1431 C CA . LYS A 1 176 ? 23.595 -7.255 -37.263 1.00 89.94 176 LYS A CA 1
ATOM 1432 C C . LYS A 1 176 ? 22.826 -6.048 -36.747 1.00 89.94 176 LYS A C 1
ATOM 1434 O O . LYS A 1 176 ? 23.201 -5.519 -35.701 1.00 89.94 176 LYS A O 1
ATOM 1439 N N . VAL A 1 177 ? 21.806 -5.590 -37.471 1.00 87.44 177 VAL A N 1
ATOM 1440 C CA . VAL A 1 177 ? 21.110 -4.336 -37.162 1.00 87.44 177 VAL A CA 1
ATOM 1441 C C . VAL A 1 177 ? 19.619 -4.561 -36.947 1.00 87.44 177 VAL A C 1
ATOM 1443 O O . VAL A 1 177 ? 19.126 -4.221 -35.875 1.00 87.44 177 VAL A O 1
ATOM 1446 N N . LEU A 1 178 ? 18.902 -5.167 -37.899 1.00 86.56 178 LEU A N 1
ATOM 1447 C CA . LEU A 1 178 ? 17.439 -5.270 -37.808 1.00 86.56 178 LEU A CA 1
ATOM 1448 C C . LEU A 1 178 ? 16.971 -6.256 -36.735 1.00 86.56 178 LEU A C 1
ATOM 1450 O O . LEU A 1 178 ? 16.122 -5.901 -35.920 1.00 86.56 178 LEU A O 1
ATOM 1454 N N . GLN A 1 179 ? 17.530 -7.468 -36.687 1.00 88.25 179 GLN A N 1
ATOM 1455 C CA . GLN A 1 179 ? 17.122 -8.471 -35.697 1.00 88.25 179 GLN A CA 1
ATOM 1456 C C . GLN A 1 179 ? 17.299 -7.986 -34.247 1.00 88.25 179 GLN A C 1
ATOM 1458 O O . GLN A 1 179 ? 16.329 -8.073 -33.488 1.00 88.25 179 GLN A O 1
ATOM 1463 N N . PRO A 1 180 ? 18.456 -7.419 -33.841 1.00 86.56 180 PRO A N 1
ATOM 1464 C CA . PRO A 1 180 ? 18.613 -6.908 -32.483 1.00 86.56 180 PRO A CA 1
ATOM 1465 C C . PRO A 1 180 ? 17.704 -5.713 -32.164 1.00 86.56 180 PRO A C 1
ATOM 1467 O O . PRO A 1 180 ? 17.221 -5.616 -31.038 1.00 86.56 180 PRO A O 1
ATOM 1470 N N . LEU A 1 181 ? 17.451 -4.814 -33.128 1.00 85.12 181 LEU A N 1
ATOM 1471 C CA . LEU A 1 181 ? 16.524 -3.690 -32.931 1.00 85.12 181 LEU A CA 1
ATOM 1472 C C . LEU A 1 181 ? 15.096 -4.193 -32.705 1.00 85.12 181 LEU A C 1
ATOM 1474 O O . LEU A 1 181 ? 14.476 -3.836 -31.708 1.00 85.12 181 LEU A O 1
ATOM 1478 N N . ASN A 1 182 ? 14.621 -5.101 -33.559 1.00 86.19 182 ASN A N 1
ATOM 1479 C CA . ASN A 1 182 ? 13.295 -5.703 -33.432 1.00 86.19 182 ASN A CA 1
ATOM 1480 C C . ASN A 1 182 ? 13.145 -6.485 -32.118 1.00 86.19 182 ASN A C 1
ATOM 1482 O O . ASN A 1 182 ? 12.087 -6.461 -31.493 1.00 86.19 182 ASN A O 1
ATOM 1486 N N . GLN A 1 183 ? 14.193 -7.192 -31.685 1.00 84.06 183 GLN A N 1
ATOM 1487 C CA . GLN A 1 183 ? 14.186 -7.889 -30.401 1.00 84.06 183 GLN A CA 1
ATOM 1488 C C . GLN A 1 183 ? 14.078 -6.901 -29.231 1.00 84.06 183 GLN A C 1
ATOM 1490 O O . GLN A 1 183 ? 13.236 -7.092 -28.358 1.00 84.06 183 GLN A O 1
ATOM 1495 N N . CYS A 1 184 ? 14.867 -5.825 -29.240 1.00 79.94 184 CYS A N 1
ATOM 1496 C CA . CYS A 1 184 ? 14.817 -4.781 -28.217 1.00 79.94 184 CYS A CA 1
ATOM 1497 C C . CYS A 1 184 ? 13.433 -4.105 -28.153 1.00 79.94 184 CYS A C 1
ATOM 1499 O O . CYS A 1 184 ? 12.865 -3.929 -27.075 1.00 79.94 184 CYS A O 1
ATOM 1501 N N . GLU A 1 185 ? 12.831 -3.788 -29.302 1.00 83.00 185 GLU A N 1
ATOM 1502 C CA . GLU A 1 185 ? 11.473 -3.231 -29.367 1.00 83.00 185 GLU A CA 1
ATOM 1503 C C . GLU A 1 185 ? 10.431 -4.191 -28.778 1.00 83.00 185 GLU A C 1
ATOM 1505 O O . GLU A 1 185 ? 9.567 -3.792 -27.997 1.00 83.00 185 GLU A O 1
ATOM 1510 N N . ARG A 1 186 ? 10.533 -5.487 -29.084 1.00 84.50 186 ARG A N 1
ATOM 1511 C CA . ARG A 1 186 ? 9.639 -6.495 -28.501 1.00 84.50 186 ARG A CA 1
ATOM 1512 C C . ARG A 1 186 ? 9.809 -6.615 -26.992 1.00 84.50 186 ARG A C 1
ATOM 1514 O O . ARG A 1 186 ? 8.812 -6.641 -26.277 1.00 84.50 186 ARG A O 1
ATOM 1521 N N . GLU A 1 187 ? 11.047 -6.658 -26.508 1.00 83.81 187 GLU A N 1
ATOM 1522 C CA . GLU A 1 187 ? 11.351 -6.750 -25.076 1.00 83.81 187 GLU A CA 1
ATOM 1523 C C . GLU A 1 187 ? 10.859 -5.514 -24.310 1.00 83.81 187 GLU A C 1
ATOM 1525 O O . GLU A 1 187 ? 10.299 -5.641 -23.219 1.00 83.81 187 GLU A O 1
ATOM 1530 N N . THR A 1 188 ? 11.002 -4.317 -24.886 1.00 81.25 188 THR A N 1
ATOM 1531 C CA . THR A 1 188 ? 10.497 -3.077 -24.275 1.00 81.25 188 THR A CA 1
ATOM 1532 C C . THR A 1 188 ? 8.969 -3.036 -24.236 1.00 81.25 188 THR A C 1
ATOM 1534 O O . THR A 1 188 ? 8.396 -2.661 -23.210 1.00 81.25 188 THR A O 1
ATOM 1537 N N . GLU A 1 189 ? 8.292 -3.487 -25.293 1.00 83.94 189 GLU A N 1
ATOM 1538 C CA . GLU A 1 189 ? 6.830 -3.575 -25.328 1.00 83.94 189 GLU A CA 1
ATOM 1539 C C . GLU A 1 189 ? 6.287 -4.637 -24.355 1.00 83.94 189 GLU A C 1
ATOM 1541 O O . GLU A 1 189 ? 5.312 -4.391 -23.640 1.00 83.94 189 GLU A O 1
ATOM 1546 N N . GLU A 1 190 ? 6.935 -5.800 -24.256 1.00 85.38 190 GLU A N 1
ATOM 1547 C CA . GLU A 1 190 ? 6.602 -6.834 -23.268 1.00 85.38 190 GLU A CA 1
ATOM 1548 C C . GLU A 1 190 ? 6.814 -6.332 -21.830 1.00 85.38 190 GLU A C 1
ATOM 1550 O O . GLU A 1 190 ? 5.949 -6.520 -20.968 1.00 85.38 190 GLU A O 1
ATOM 1555 N N . ALA A 1 191 ? 7.913 -5.619 -21.566 1.00 81.25 191 ALA A N 1
ATOM 1556 C CA . ALA A 1 191 ? 8.166 -4.997 -20.269 1.00 81.25 191 ALA A CA 1
ATOM 1557 C C . ALA A 1 191 ? 7.112 -3.931 -19.925 1.00 81.25 191 ALA A C 1
ATOM 1559 O O . ALA A 1 191 ? 6.654 -3.857 -18.780 1.00 81.25 191 ALA A O 1
ATOM 1560 N N . ARG A 1 192 ? 6.684 -3.133 -20.913 1.00 86.62 192 ARG A N 1
ATOM 1561 C CA . ARG A 1 192 ? 5.622 -2.131 -20.752 1.00 86.62 192 ARG A CA 1
ATOM 1562 C C . ARG A 1 192 ? 4.295 -2.787 -20.378 1.00 86.62 192 ARG A C 1
ATOM 1564 O O . ARG A 1 192 ? 3.678 -2.360 -19.403 1.00 86.62 192 ARG A O 1
ATOM 1571 N N . LYS A 1 193 ? 3.890 -3.841 -21.094 1.00 89.19 193 LYS A N 1
ATOM 1572 C CA . LYS A 1 193 ? 2.668 -4.613 -20.796 1.00 89.19 193 LYS A CA 1
ATOM 1573 C C . LYS A 1 193 ? 2.694 -5.189 -19.385 1.00 89.19 193 LYS A C 1
ATOM 1575 O O . LYS A 1 193 ? 1.778 -4.941 -18.608 1.00 89.19 193 LYS A O 1
ATOM 1580 N N . LYS A 1 194 ? 3.795 -5.844 -19.009 1.00 88.06 194 LYS A N 1
ATOM 1581 C CA . LYS A 1 194 ? 3.968 -6.407 -17.664 1.00 88.06 194 LYS A CA 1
ATOM 1582 C C . LYS A 1 194 ? 3.891 -5.342 -16.567 1.00 88.06 194 LYS A C 1
ATOM 1584 O O . LYS A 1 194 ? 3.350 -5.595 -15.495 1.00 88.06 194 LYS A O 1
ATOM 1589 N N . ARG A 1 195 ? 4.421 -4.139 -16.818 1.00 83.19 195 ARG A N 1
ATOM 1590 C CA . ARG A 1 195 ? 4.327 -3.022 -15.868 1.00 83.19 195 ARG A CA 1
ATOM 1591 C C . ARG A 1 195 ? 2.878 -2.579 -15.665 1.00 83.19 195 ARG A C 1
ATOM 1593 O O . ARG A 1 195 ? 2.489 -2.360 -14.524 1.00 83.19 195 ARG A O 1
ATOM 1600 N N . VAL A 1 196 ? 2.093 -2.490 -16.740 1.00 89.12 196 VAL A N 1
ATOM 1601 C CA . VAL A 1 196 ? 0.660 -2.164 -16.665 1.00 89.12 196 VAL A CA 1
ATOM 1602 C C . VAL A 1 196 ? -0.101 -3.236 -15.879 1.00 89.12 196 VAL A C 1
ATOM 1604 O O . VAL A 1 196 ? -0.788 -2.900 -14.917 1.00 89.12 196 VAL A O 1
ATOM 1607 N N . GLU A 1 197 ? 0.103 -4.518 -16.188 1.00 88.00 197 GLU A N 1
ATOM 1608 C CA . GLU A 1 197 ? -0.537 -5.632 -15.467 1.00 88.00 197 GLU A CA 1
ATOM 1609 C C . GLU A 1 197 ? -0.247 -5.596 -13.957 1.00 88.00 197 GLU A C 1
ATOM 1611 O O . GLU A 1 197 ? -1.162 -5.693 -13.139 1.00 88.00 197 GLU A O 1
ATOM 1616 N N . LEU A 1 198 ? 1.016 -5.375 -13.569 1.00 85.00 198 LEU A N 1
ATOM 1617 C CA . LEU A 1 198 ? 1.401 -5.258 -12.158 1.00 85.00 198 LEU A CA 1
ATOM 1618 C C . LEU A 1 198 ? 0.733 -4.062 -11.468 1.00 85.00 198 LEU A C 1
ATOM 1620 O O . LEU A 1 198 ? 0.337 -4.166 -10.306 1.00 85.00 198 LEU A O 1
ATOM 1624 N N . THR A 1 199 ? 0.590 -2.928 -12.161 1.00 82.06 199 THR A N 1
ATOM 1625 C CA . THR A 1 199 ? -0.104 -1.758 -11.601 1.00 82.06 199 THR A CA 1
ATOM 1626 C C . THR A 1 199 ? -1.603 -2.000 -11.439 1.00 82.06 199 THR A C 1
ATOM 1628 O O . THR A 1 199 ? -2.173 -1.645 -10.407 1.00 82.06 199 THR A O 1
ATOM 1631 N N . GLU A 1 200 ? -2.248 -2.668 -12.393 1.00 87.19 200 GLU A N 1
ATOM 1632 C CA . GLU A 1 200 ? -3.657 -3.047 -12.276 1.00 87.19 200 GLU A CA 1
ATOM 1633 C C . GLU A 1 200 ? -3.881 -4.031 -11.120 1.00 87.19 200 GLU A C 1
ATOM 1635 O O . GLU A 1 200 ? -4.820 -3.875 -10.340 1.00 87.19 200 GLU A O 1
ATOM 1640 N N . GLU A 1 201 ? -2.997 -5.014 -10.941 1.00 84.44 201 GLU A N 1
ATOM 1641 C CA . GLU A 1 201 ? -3.087 -5.942 -9.812 1.00 84.44 201 GLU A CA 1
ATOM 1642 C C . GLU A 1 201 ? -2.874 -5.230 -8.465 1.00 84.44 201 GLU A C 1
ATOM 1644 O O . GLU A 1 201 ? -3.606 -5.477 -7.502 1.00 84.44 201 GLU A O 1
ATOM 1649 N N . ALA A 1 202 ? -1.910 -4.307 -8.391 1.00 79.06 202 ALA A N 1
ATOM 1650 C CA . ALA A 1 202 ? -1.660 -3.511 -7.193 1.00 79.06 202 ALA A CA 1
ATOM 1651 C C . ALA A 1 202 ? -2.863 -2.625 -6.828 1.00 79.06 202 ALA A C 1
ATOM 1653 O O . ALA A 1 202 ? -3.276 -2.599 -5.669 1.00 79.06 202 ALA A O 1
ATOM 1654 N N . THR A 1 203 ? -3.477 -1.951 -7.804 1.00 82.56 203 THR A N 1
ATOM 1655 C CA . THR A 1 203 ? -4.667 -1.114 -7.563 1.00 82.56 203 THR A CA 1
ATOM 1656 C C . THR A 1 203 ? -5.873 -1.930 -7.096 1.00 82.56 203 THR A C 1
ATOM 1658 O O . THR A 1 203 ? -6.569 -1.503 -6.175 1.00 82.56 203 THR A O 1
ATOM 1661 N N . LYS A 1 204 ? -6.092 -3.135 -7.644 1.00 86.06 204 LYS A N 1
ATOM 1662 C CA . LYS A 1 204 ? -7.133 -4.058 -7.153 1.00 86.06 204 LYS A CA 1
ATOM 1663 C C . LYS A 1 204 ? -6.906 -4.446 -5.690 1.00 86.06 204 LYS A C 1
ATOM 1665 O O . LYS A 1 204 ? -7.852 -4.439 -4.907 1.00 86.06 204 LYS A O 1
ATOM 1670 N N . LYS A 1 205 ? -5.658 -4.739 -5.303 1.00 77.19 205 LYS A N 1
ATOM 1671 C CA . LYS A 1 205 ? -5.305 -5.054 -3.906 1.00 77.19 205 LYS A CA 1
ATOM 1672 C C . LYS A 1 205 ? -5.535 -3.865 -2.973 1.00 77.19 205 LYS A C 1
ATOM 1674 O O . LYS A 1 205 ? -6.055 -4.064 -1.881 1.00 77.19 205 LYS A O 1
ATOM 1679 N N . ILE A 1 206 ? -5.194 -2.648 -3.402 1.00 81.81 206 ILE A N 1
ATOM 1680 C CA . ILE A 1 206 ? -5.436 -1.425 -2.621 1.00 81.81 206 ILE A CA 1
ATOM 1681 C C . ILE A 1 206 ? -6.938 -1.231 -2.375 1.00 81.81 206 ILE A C 1
ATOM 1683 O O . ILE A 1 206 ? -7.334 -1.100 -1.220 1.00 81.81 206 ILE A O 1
ATOM 1687 N N . ARG A 1 207 ? -7.777 -1.323 -3.418 1.00 80.81 207 ARG A N 1
ATOM 1688 C CA . ARG A 1 207 ? -9.242 -1.206 -3.272 1.00 80.81 207 ARG A CA 1
ATOM 1689 C C . ARG A 1 207 ? -9.819 -2.238 -2.305 1.00 80.81 207 ARG A C 1
ATOM 1691 O O . ARG A 1 207 ? -10.593 -1.878 -1.429 1.00 80.81 207 ARG A O 1
ATOM 1698 N N . ALA A 1 208 ? -9.384 -3.497 -2.395 1.00 81.38 208 ALA A N 1
ATOM 1699 C CA . ALA A 1 208 ? -9.833 -4.541 -1.472 1.00 81.38 208 ALA A CA 1
ATOM 1700 C C . ALA A 1 208 ? -9.456 -4.242 -0.006 1.00 81.38 208 ALA A C 1
ATOM 1702 O O . ALA A 1 208 ? -10.211 -4.554 0.914 1.00 81.38 208 ALA A O 1
ATOM 1703 N N . VAL A 1 209 ? -8.291 -3.631 0.238 1.00 76.38 209 VAL A N 1
ATOM 1704 C CA . VAL A 1 209 ? -7.877 -3.214 1.588 1.00 76.38 209 VAL A CA 1
ATOM 1705 C C . VAL A 1 209 ? -8.707 -2.028 2.083 1.00 76.38 209 VAL A C 1
ATOM 1707 O O . VAL A 1 209 ? -9.102 -2.017 3.248 1.00 76.38 209 VAL A O 1
ATOM 1710 N N . GLU A 1 210 ? -8.997 -1.053 1.222 1.00 77.19 210 GLU A N 1
ATOM 1711 C CA . GLU A 1 210 ? -9.842 0.100 1.557 1.00 77.19 210 GLU A CA 1
ATOM 1712 C C . GLU A 1 210 ? -11.279 -0.323 1.892 1.00 77.19 210 GLU A C 1
ATOM 1714 O O . GLU A 1 210 ? -11.807 0.090 2.924 1.00 77.19 210 GLU A O 1
ATOM 1719 N N . GLU A 1 211 ? -11.871 -1.219 1.099 1.00 81.25 211 GLU A N 1
ATOM 1720 C CA . GLU A 1 211 ? -13.198 -1.791 1.363 1.00 81.25 211 GLU A CA 1
ATOM 1721 C C . GLU A 1 211 ? -13.236 -2.546 2.702 1.00 81.25 211 GLU A C 1
ATOM 1723 O O . GLU A 1 211 ? -14.160 -2.368 3.499 1.00 81.25 211 GLU A O 1
ATOM 1728 N N . ASN A 1 212 ? -12.203 -3.343 3.001 1.00 77.44 212 ASN A N 1
ATOM 1729 C CA . ASN A 1 212 ? -12.086 -4.027 4.292 1.00 77.44 212 ASN A CA 1
ATOM 1730 C C . ASN A 1 212 ? -11.949 -3.036 5.457 1.00 77.44 212 ASN A C 1
ATOM 1732 O O . ASN A 1 212 ? -12.529 -3.252 6.522 1.00 77.44 212 ASN A O 1
ATOM 1736 N N . LYS A 1 213 ? -11.211 -1.936 5.273 1.00 77.56 213 LYS A N 1
ATOM 1737 C CA . LYS A 1 213 ? -11.075 -0.887 6.290 1.00 77.56 213 LYS A CA 1
ATOM 1738 C C . LYS A 1 213 ? -12.414 -0.203 6.564 1.00 77.56 213 LYS A C 1
ATOM 1740 O O . LYS A 1 213 ? -12.777 -0.040 7.725 1.00 77.56 213 LYS A O 1
ATOM 1745 N N . GLU A 1 214 ? -13.179 0.120 5.525 1.00 80.12 214 GLU A N 1
ATOM 1746 C CA . GLU A 1 214 ? -14.504 0.726 5.681 1.00 80.12 214 GLU A CA 1
ATOM 1747 C C . GLU A 1 214 ? -15.477 -0.210 6.423 1.00 80.12 214 GLU A C 1
ATOM 1749 O O . GLU A 1 214 ? -16.260 0.237 7.264 1.00 80.12 214 GLU A O 1
ATOM 1754 N N . GLN A 1 215 ? -15.404 -1.523 6.170 1.00 74.56 215 GLN A N 1
ATOM 1755 C CA . GLN A 1 215 ? -16.174 -2.520 6.923 1.00 74.56 215 GLN A CA 1
ATOM 1756 C C . GLN A 1 215 ? -15.781 -2.556 8.408 1.00 74.56 215 GLN A C 1
ATOM 1758 O O . GLN A 1 215 ? -16.659 -2.590 9.273 1.00 74.56 215 GLN A O 1
ATOM 1763 N N . VAL A 1 216 ? -14.481 -2.495 8.717 1.00 73.31 216 VAL A N 1
ATOM 1764 C CA . VAL A 1 216 ? -13.982 -2.439 10.102 1.00 73.31 216 VAL A CA 1
ATOM 1765 C C . VAL A 1 216 ? -14.429 -1.153 10.802 1.00 73.31 216 VAL A C 1
ATOM 1767 O O . VAL A 1 216 ? -14.888 -1.211 11.943 1.00 73.31 216 VAL A O 1
ATOM 1770 N N . ASP A 1 217 ? -14.379 -0.007 10.122 1.00 77.31 217 ASP A N 1
ATOM 1771 C CA . ASP A 1 217 ? -14.810 1.279 10.680 1.00 77.31 217 ASP A CA 1
ATOM 1772 C C . ASP A 1 217 ? -16.324 1.297 10.969 1.00 77.31 217 ASP A C 1
ATOM 1774 O O . ASP A 1 217 ? -16.756 1.773 12.028 1.00 77.31 217 ASP A O 1
ATOM 1778 N N . LYS A 1 218 ? -17.142 0.712 10.079 1.00 79.06 218 LYS A N 1
ATOM 1779 C CA . LYS A 1 218 ? -18.591 0.531 10.293 1.00 79.06 218 LYS A CA 1
ATOM 1780 C C . LYS A 1 218 ? -18.878 -0.376 11.490 1.00 79.06 218 LYS A C 1
ATOM 1782 O O . LYS A 1 218 ? -19.700 -0.012 12.334 1.00 79.06 218 LYS A O 1
ATOM 1787 N N . ALA A 1 219 ? -18.172 -1.501 11.611 1.00 72.06 219 ALA A N 1
ATOM 1788 C CA . ALA A 1 219 ? -18.302 -2.397 12.759 1.00 72.06 219 ALA A CA 1
ATOM 1789 C C . ALA A 1 219 ? -17.907 -1.690 14.068 1.00 72.06 219 ALA A C 1
ATOM 1791 O O . ALA A 1 219 ? -18.649 -1.733 15.049 1.00 72.06 219 ALA A O 1
ATOM 1792 N N . ALA A 1 220 ? -16.795 -0.948 14.081 1.00 75.62 220 ALA A N 1
ATOM 1793 C CA . ALA A 1 220 ? -16.356 -0.181 15.247 1.00 75.62 220 ALA A CA 1
ATOM 1794 C C . ALA A 1 220 ? -17.368 0.907 15.662 1.00 75.62 220 ALA A C 1
ATOM 1796 O O . ALA A 1 220 ? -17.568 1.160 16.852 1.00 75.62 220 ALA A O 1
ATOM 1797 N N . ALA A 1 221 ? -18.038 1.556 14.705 1.00 81.31 221 ALA A N 1
ATOM 1798 C CA . ALA A 1 221 ? -19.112 2.506 14.993 1.00 81.31 221 ALA A CA 1
ATOM 1799 C C . ALA A 1 221 ? -20.355 1.827 15.599 1.00 81.31 221 ALA A C 1
ATOM 1801 O O . ALA A 1 221 ? -20.948 2.372 16.530 1.00 81.31 221 ALA A O 1
ATOM 1802 N N . GLN A 1 222 ? -20.727 0.637 15.119 1.00 75.31 222 GLN A N 1
ATOM 1803 C CA . GLN A 1 222 ? -21.829 -0.145 15.691 1.00 75.31 222 GLN A CA 1
ATOM 1804 C C . GLN A 1 222 ? -21.518 -0.608 17.120 1.00 75.31 222 GLN A C 1
ATOM 1806 O O . GLN A 1 222 ? -22.354 -0.434 18.005 1.00 75.31 222 GLN A O 1
ATOM 1811 N N . PHE A 1 223 ? -20.301 -1.100 17.380 1.00 68.75 223 PHE A N 1
ATOM 1812 C CA . PHE A 1 223 ? -19.878 -1.484 18.732 1.00 68.75 223 PHE A CA 1
ATOM 1813 C C . PHE A 1 223 ? -19.924 -0.316 19.724 1.00 68.75 223 PHE A C 1
ATOM 1815 O O . PHE A 1 223 ? -20.328 -0.508 20.869 1.00 68.75 223 PHE A O 1
ATOM 1822 N N . ARG A 1 224 ? -19.570 0.905 19.294 1.00 81.62 224 ARG A N 1
ATOM 1823 C CA . ARG A 1 224 ? -19.693 2.104 20.142 1.00 81.62 224 ARG A CA 1
ATOM 1824 C C . ARG A 1 224 ? -21.139 2.374 20.557 1.00 81.62 224 ARG A C 1
ATOM 1826 O O . ARG A 1 224 ? -21.386 2.552 21.744 1.00 81.62 224 ARG A O 1
ATOM 1833 N N . LYS A 1 225 ? -22.087 2.308 19.615 1.00 83.31 225 LYS A N 1
ATOM 1834 C CA . LYS A 1 225 ? -23.519 2.496 19.908 1.00 83.31 225 LYS A CA 1
ATOM 1835 C C . LYS A 1 225 ? -24.049 1.452 20.894 1.00 83.31 225 LYS A C 1
ATOM 1837 O O . LYS A 1 225 ? -24.733 1.806 21.844 1.00 83.31 225 LYS A O 1
ATOM 1842 N N . ILE A 1 226 ? -23.690 0.181 20.698 1.00 76.31 226 ILE A N 1
ATOM 1843 C CA . ILE A 1 226 ? -24.103 -0.908 21.597 1.00 76.31 226 ILE A CA 1
ATOM 1844 C C . ILE A 1 226 ? -23.543 -0.686 23.011 1.00 76.31 226 ILE A C 1
ATOM 1846 O O . ILE A 1 226 ? -24.264 -0.855 23.991 1.00 76.31 226 ILE A O 1
ATOM 1850 N N . ASN A 1 227 ? -22.279 -0.270 23.137 1.00 73.25 227 ASN A N 1
ATOM 1851 C CA . ASN A 1 227 ? -21.683 0.010 24.444 1.00 73.25 227 ASN A CA 1
ATOM 1852 C C . ASN A 1 227 ? -22.362 1.185 25.165 1.00 73.25 227 ASN A C 1
ATOM 1854 O O . ASN A 1 227 ? -22.621 1.082 26.362 1.00 73.25 227 ASN A O 1
ATOM 1858 N N . GLU A 1 228 ? -22.687 2.266 24.452 1.00 83.69 228 GLU A N 1
ATOM 1859 C CA . GLU A 1 228 ? -23.434 3.404 25.012 1.00 83.69 228 GLU A CA 1
ATOM 1860 C C . GLU A 1 228 ? -24.819 2.975 25.529 1.00 83.69 228 GLU A C 1
ATOM 1862 O O . GLU A 1 228 ? -25.251 3.393 26.607 1.00 83.69 228 GLU A O 1
ATOM 1867 N N . GLU A 1 229 ? -25.501 2.089 24.800 1.00 79.56 229 GLU A N 1
ATOM 1868 C CA . GLU A 1 229 ? -26.817 1.565 25.172 1.00 79.56 229 GLU A CA 1
ATOM 1869 C C . GLU A 1 229 ? -26.742 0.654 26.413 1.00 79.56 229 GLU A C 1
ATOM 1871 O O . GLU A 1 229 ? -27.543 0.797 27.340 1.00 79.56 229 GLU A O 1
ATOM 1876 N N . ILE A 1 230 ? -25.715 -0.201 26.505 1.00 75.81 230 ILE A N 1
ATOM 1877 C CA . ILE A 1 230 ? -25.435 -1.022 27.698 1.00 75.81 230 ILE A CA 1
ATOM 1878 C C . ILE A 1 230 ? -25.148 -0.142 28.922 1.00 75.81 230 ILE A C 1
ATOM 1880 O O . ILE A 1 230 ? -25.636 -0.426 30.020 1.00 75.81 230 ILE A O 1
ATOM 1884 N N . GLU A 1 231 ? -24.362 0.926 28.768 1.00 78.75 231 GLU A N 1
ATOM 1885 C CA . GLU A 1 231 ? -24.095 1.863 29.865 1.00 78.75 231 GLU A CA 1
ATOM 1886 C C . GLU A 1 231 ? -25.363 2.592 30.322 1.00 78.75 231 GLU A C 1
ATOM 1888 O O . GLU A 1 231 ? -25.567 2.776 31.525 1.00 78.75 231 GLU A O 1
ATOM 1893 N N . SER A 1 232 ? -26.237 2.974 29.387 1.00 81.06 232 SER A N 1
ATOM 1894 C CA . SER A 1 232 ? -27.527 3.586 29.712 1.00 81.06 232 SER A CA 1
ATOM 1895 C C . SER A 1 232 ? -28.423 2.632 30.509 1.00 81.06 232 SER A C 1
ATOM 1897 O O . SER A 1 232 ? -28.951 3.018 31.555 1.00 81.06 232 SER A O 1
ATOM 1899 N N . GLN A 1 233 ? -28.523 1.367 30.088 1.00 74.06 233 GLN A N 1
ATOM 1900 C CA . GLN A 1 233 ? -29.298 0.347 30.801 1.00 74.06 233 GLN A CA 1
ATOM 1901 C C . GLN A 1 233 ? -28.759 0.086 32.214 1.00 74.06 233 GLN A C 1
ATOM 1903 O O . GLN A 1 233 ? -29.540 0.002 33.162 1.00 74.06 233 GLN A O 1
ATOM 1908 N N . LYS A 1 234 ? -27.431 0.019 32.386 1.00 76.88 234 LYS A N 1
ATOM 1909 C CA . LYS A 1 234 ? -26.814 -0.129 33.716 1.00 76.88 234 LYS A CA 1
ATOM 1910 C C . LYS A 1 234 ? -27.176 1.024 34.649 1.00 76.88 234 LYS A C 1
ATOM 1912 O O . LYS A 1 234 ? -27.534 0.783 35.798 1.00 76.88 234 LYS A O 1
ATOM 1917 N N . LYS A 1 235 ? -27.146 2.266 34.154 1.00 83.12 235 LYS A N 1
ATOM 1918 C CA . LYS A 1 235 ? -27.546 3.443 34.945 1.00 83.12 235 LYS A CA 1
ATOM 1919 C C . LYS A 1 235 ? -29.014 3.379 35.370 1.00 83.12 235 LYS A C 1
ATOM 1921 O O . LYS A 1 235 ? -29.327 3.711 36.510 1.00 83.12 235 LYS A O 1
ATOM 1926 N N . GLN A 1 236 ? -29.909 2.937 34.484 1.00 77.25 236 GLN A N 1
ATOM 1927 C CA . GLN A 1 236 ? -31.328 2.769 34.821 1.00 77.25 236 GLN A CA 1
ATOM 1928 C C . GLN A 1 236 ? -31.545 1.693 35.896 1.00 77.25 236 GLN A C 1
ATOM 1930 O O . GLN A 1 236 ? -32.352 1.886 36.806 1.00 77.25 236 GLN A O 1
ATOM 1935 N N . GLU A 1 237 ? -30.808 0.583 35.822 1.00 71.88 237 GLU A N 1
ATOM 1936 C CA . GLU A 1 237 ? -30.855 -0.494 36.815 1.00 71.88 237 GLU A CA 1
ATOM 1937 C C . GLU A 1 237 ? -30.359 -0.017 38.190 1.00 71.88 237 GLU A C 1
ATOM 1939 O O . GLU A 1 237 ? -31.053 -0.202 39.190 1.00 71.88 237 GLU A O 1
ATOM 1944 N N . GLU A 1 238 ? -29.227 0.693 38.242 1.00 81.38 238 GLU A N 1
ATOM 1945 C CA . GLU A 1 238 ? -28.716 1.304 39.477 1.00 81.38 238 GLU A CA 1
ATOM 1946 C C . GLU A 1 238 ? -29.709 2.309 40.085 1.00 81.38 238 GLU A C 1
ATOM 1948 O O . GLU A 1 238 ? -29.908 2.335 41.305 1.00 81.38 238 GLU A O 1
ATOM 1953 N N . GLU A 1 239 ? -30.377 3.121 39.259 1.00 86.12 239 GLU A N 1
ATOM 1954 C CA . GLU A 1 239 ? -31.377 4.084 39.730 1.00 86.12 239 GLU A CA 1
ATOM 1955 C C . GLU A 1 239 ? -32.616 3.386 40.318 1.00 86.12 239 GLU A C 1
ATOM 1957 O O . GLU A 1 239 ? -33.129 3.796 41.367 1.00 86.12 239 GLU A O 1
ATOM 1962 N N . LEU A 1 240 ? -33.089 2.313 39.677 1.00 79.12 240 LEU A N 1
ATOM 1963 C CA . LEU A 1 240 ? -34.190 1.491 40.184 1.00 79.12 240 LEU A CA 1
ATOM 1964 C C . LEU A 1 240 ? -33.822 0.823 41.514 1.00 79.12 240 LEU A C 1
ATOM 1966 O O . LEU A 1 240 ? -34.596 0.898 42.474 1.00 79.12 240 LEU A O 1
ATOM 1970 N N . GLU A 1 241 ? -32.623 0.248 41.622 1.00 75.81 241 GLU A N 1
ATOM 1971 C CA . GLU A 1 241 ? -32.134 -0.333 42.875 1.00 75.81 241 GLU A CA 1
ATOM 1972 C C . GLU A 1 241 ? -32.007 0.719 43.986 1.00 75.81 241 GLU A C 1
ATOM 1974 O O . GLU A 1 241 ? -32.377 0.464 45.138 1.00 75.81 241 GLU A O 1
ATOM 1979 N N . ALA A 1 242 ? -31.550 1.930 43.658 1.00 85.56 242 ALA A N 1
ATOM 1980 C CA . ALA A 1 242 ? -31.480 3.036 44.606 1.00 85.56 242 ALA A CA 1
ATOM 1981 C C . ALA A 1 242 ? -32.873 3.465 45.100 1.00 85.56 242 ALA A C 1
ATOM 1983 O O . ALA A 1 242 ? -33.046 3.717 46.297 1.00 85.56 242 ALA A O 1
ATOM 1984 N N . LYS A 1 243 ? -33.882 3.509 44.217 1.00 81.94 243 LYS A N 1
ATOM 1985 C CA . LYS A 1 243 ? -35.282 3.779 44.596 1.00 81.94 243 LYS A CA 1
ATOM 1986 C C . LYS A 1 243 ? -35.818 2.700 45.534 1.00 81.94 243 LYS A C 1
ATOM 1988 O O . LYS A 1 243 ? -36.346 3.028 46.594 1.00 81.94 243 LYS A O 1
ATOM 1993 N N . HIS A 1 244 ? -35.610 1.426 45.198 1.00 75.56 244 HIS A N 1
ATOM 1994 C CA . HIS A 1 244 ? -36.048 0.299 46.028 1.00 75.56 244 HIS A CA 1
ATOM 1995 C C . HIS A 1 244 ? -35.391 0.328 47.415 1.00 75.56 244 HIS A C 1
ATOM 1997 O O . HIS A 1 244 ? -36.068 0.113 48.424 1.00 75.56 244 HIS A O 1
ATOM 2003 N N . ARG A 1 245 ? -34.097 0.667 47.482 1.00 76.56 245 ARG A N 1
ATOM 2004 C CA . ARG A 1 245 ? -33.353 0.822 48.739 1.00 76.56 245 ARG A CA 1
ATOM 2005 C C . ARG A 1 245 ? -33.927 1.941 49.610 1.00 76.56 245 ARG A C 1
ATOM 2007 O O . ARG A 1 245 ? -34.155 1.719 50.797 1.00 76.56 245 ARG A O 1
ATOM 2014 N N . LYS A 1 246 ? -34.215 3.112 49.026 1.00 85.19 246 LYS A N 1
ATOM 2015 C CA . LYS A 1 246 ? -34.827 4.245 49.745 1.00 85.19 246 LYS A CA 1
ATOM 2016 C C . LYS A 1 246 ? -36.204 3.886 50.303 1.00 85.19 246 LYS A C 1
ATOM 2018 O O . LYS A 1 246 ? -36.446 4.093 51.490 1.00 85.19 246 LYS A O 1
ATOM 2023 N N . SER A 1 247 ? -37.073 3.284 49.489 1.00 77.00 247 SER A N 1
ATOM 2024 C CA . SER A 1 247 ? -38.406 2.860 49.938 1.00 77.00 247 SER A CA 1
ATOM 2025 C C . SER A 1 247 ? -38.348 1.813 51.055 1.00 77.00 247 SER A C 1
ATOM 2027 O O . SER A 1 247 ? -39.158 1.850 51.982 1.00 77.00 247 SER A O 1
ATOM 2029 N N . PHE A 1 248 ? -37.383 0.889 51.008 1.00 75.38 248 PHE A N 1
ATOM 2030 C CA . PHE A 1 248 ? -37.177 -0.077 52.088 1.00 75.38 248 PHE A CA 1
ATOM 2031 C C . PHE A 1 248 ? -36.721 0.591 53.386 1.00 75.38 248 PHE A C 1
ATOM 2033 O O . PHE A 1 248 ? -37.234 0.281 54.462 1.00 75.38 248 PHE A O 1
ATOM 2040 N N . GLU A 1 249 ? -35.793 1.540 53.293 1.00 79.75 249 GLU A N 1
ATOM 2041 C CA . GLU A 1 249 ? -35.261 2.254 54.450 1.00 79.75 249 GLU A CA 1
ATOM 2042 C C . GLU A 1 249 ? -36.313 3.147 55.124 1.00 79.75 249 GLU A C 1
ATOM 2044 O O . GLU A 1 249 ? -36.415 3.169 56.352 1.00 79.75 249 GLU A O 1
ATOM 2049 N N . GLU A 1 250 ? -37.169 3.809 54.345 1.00 84.81 250 GLU A N 1
ATOM 2050 C CA . GLU A 1 250 ? -38.337 4.535 54.860 1.00 84.81 250 GLU A CA 1
ATOM 2051 C C . GLU A 1 250 ? -39.298 3.609 55.608 1.00 84.81 250 GLU A C 1
ATOM 2053 O O . GLU A 1 250 ? -39.725 3.911 56.726 1.00 84.81 250 GLU A O 1
ATOM 2058 N N . ARG A 1 251 ? -39.595 2.440 55.032 1.00 76.75 251 ARG A N 1
ATOM 2059 C CA . ARG A 1 251 ? -40.498 1.466 55.651 1.00 76.75 251 ARG A CA 1
ATOM 2060 C C . ARG A 1 251 ? -39.911 0.863 56.927 1.00 76.75 251 ARG A C 1
ATOM 2062 O O . ARG A 1 251 ? -40.643 0.634 57.890 1.00 76.75 251 ARG A O 1
ATOM 2069 N N . LYS A 1 252 ? -38.588 0.677 56.975 1.00 76.06 252 LYS A N 1
ATOM 2070 C CA . LYS A 1 252 ? -37.860 0.280 58.187 1.00 76.06 252 LYS A CA 1
ATOM 2071 C C . LYS A 1 252 ? -37.959 1.350 59.280 1.00 76.06 252 LYS A C 1
ATOM 2073 O O . LYS A 1 252 ? -38.275 1.007 60.417 1.00 76.06 252 LYS A O 1
ATOM 2078 N N . LYS A 1 253 ? -37.769 2.632 58.944 1.00 85.12 253 LYS A N 1
ATOM 2079 C CA . LYS A 1 253 ? -37.911 3.751 59.898 1.00 85.12 253 LYS A CA 1
ATOM 2080 C C . LYS A 1 253 ? -39.326 3.846 60.468 1.00 85.12 253 LYS A C 1
ATOM 2082 O O . LYS A 1 253 ? -39.482 3.967 61.681 1.00 85.12 253 LYS A O 1
ATOM 2087 N N . GLN A 1 254 ? -40.352 3.737 59.621 1.00 80.38 254 GLN A N 1
ATOM 2088 C CA . GLN A 1 254 ? -41.753 3.712 60.067 1.00 80.38 254 GLN A CA 1
ATOM 2089 C C . GLN A 1 254 ? -42.006 2.570 61.057 1.00 80.38 254 GLN A C 1
ATOM 2091 O O . GLN A 1 254 ? -42.656 2.752 62.085 1.00 80.38 254 GLN A O 1
ATOM 2096 N N . TYR A 1 255 ? -41.448 1.395 60.775 1.00 74.75 255 TYR A N 1
ATOM 2097 C CA . TYR A 1 255 ? -41.581 0.240 61.649 1.00 74.75 255 TYR A CA 1
ATOM 2098 C C . TYR A 1 255 ? -40.862 0.413 62.996 1.00 74.75 255 TYR A C 1
ATOM 2100 O O . TYR A 1 255 ? -41.403 0.048 64.040 1.00 74.75 255 TYR A O 1
ATOM 2108 N N . GLU A 1 256 ? -39.654 0.983 63.001 1.00 74.00 256 GLU A N 1
ATOM 2109 C CA . GLU A 1 256 ? -38.920 1.291 64.236 1.00 74.00 256 GLU A CA 1
ATOM 2110 C C . GLU A 1 256 ? -39.670 2.307 65.108 1.00 74.00 256 GLU A C 1
ATOM 2112 O O . GLU A 1 256 ? -39.750 2.129 66.326 1.00 74.00 256 GLU A O 1
ATOM 2117 N N . GLN A 1 257 ? -40.295 3.315 64.493 1.00 81.44 257 GLN A N 1
ATOM 2118 C CA . GLN A 1 257 ? -41.169 4.263 65.189 1.00 81.44 257 GLN A CA 1
ATOM 2119 C C . GLN A 1 257 ? -42.401 3.570 65.790 1.00 81.44 257 GLN A C 1
ATOM 2121 O O . GLN A 1 257 ? -42.696 3.765 66.971 1.00 81.44 257 GLN A O 1
ATOM 2126 N N . GLU A 1 258 ? -43.081 2.705 65.027 1.00 81.19 258 GLU A N 1
ATOM 2127 C CA . GLU A 1 258 ? -44.232 1.928 65.514 1.00 81.19 258 GLU A CA 1
ATOM 2128 C C . GLU A 1 258 ? -43.837 1.021 66.697 1.00 81.19 258 GLU A C 1
ATOM 2130 O O . GLU A 1 258 ? -44.567 0.914 67.689 1.00 81.19 258 GLU A O 1
ATOM 2135 N N . LYS A 1 259 ? -42.653 0.395 66.626 1.00 78.25 259 LYS A N 1
ATOM 2136 C CA . LYS A 1 259 ? -42.091 -0.428 67.706 1.00 78.25 259 LYS A CA 1
ATOM 2137 C C . LYS A 1 259 ? -41.864 0.399 68.970 1.00 78.25 259 LYS A C 1
ATOM 2139 O O . LYS A 1 259 ? -42.314 -0.012 70.039 1.00 78.25 259 LYS A O 1
ATOM 2144 N N . LEU A 1 260 ? -41.196 1.549 68.858 1.00 81.50 260 LEU A N 1
ATOM 2145 C CA . LEU A 1 260 ? -40.925 2.451 69.984 1.00 81.50 260 LEU A CA 1
ATOM 2146 C C . LEU A 1 260 ? -42.218 2.944 70.638 1.00 81.50 260 LEU A C 1
ATOM 2148 O O . LEU A 1 260 ? -42.331 2.910 71.862 1.00 81.50 260 LEU A O 1
ATOM 2152 N N . GLN A 1 261 ? -43.212 3.327 69.835 1.00 84.38 261 GLN A N 1
ATOM 2153 C CA . GLN A 1 261 ? -44.508 3.786 70.329 1.00 84.38 261 GLN A CA 1
ATOM 2154 C C . GLN A 1 261 ? -45.243 2.682 71.102 1.00 84.38 261 GLN A C 1
ATOM 2156 O O . GLN A 1 261 ? -45.735 2.914 72.208 1.00 84.38 261 GLN A O 1
ATOM 2161 N N . LYS A 1 262 ? -45.278 1.458 70.559 1.00 78.44 262 LYS A N 1
ATOM 2162 C CA . LYS A 1 262 ? -45.907 0.311 71.228 1.00 78.44 262 LYS A CA 1
ATOM 2163 C C . LYS A 1 262 ? -45.179 -0.070 72.516 1.00 78.44 262 LYS A C 1
ATOM 2165 O O . LYS A 1 262 ? -45.846 -0.277 73.529 1.00 78.44 262 LYS A O 1
ATOM 2170 N N . LEU A 1 263 ? -43.843 -0.098 72.515 1.00 74.00 263 LEU A N 1
ATOM 2171 C CA . LEU A 1 263 ? -43.060 -0.352 73.730 1.00 74.00 263 LEU A CA 1
ATOM 2172 C C . LEU A 1 263 ? -43.277 0.735 74.792 1.00 74.00 263 LEU A C 1
ATOM 2174 O O . LEU A 1 263 ? -43.438 0.410 75.965 1.00 74.00 263 LEU A O 1
ATOM 2178 N N . GLY A 1 264 ? -43.307 2.007 74.384 1.00 80.31 264 GLY A N 1
ATOM 2179 C CA . GLY A 1 264 ? -43.590 3.143 75.263 1.00 80.31 264 GLY A CA 1
ATOM 2180 C C . GLY A 1 264 ? -44.961 3.014 75.920 1.00 80.31 264 GLY A C 1
ATOM 2181 O O . GLY A 1 264 ? -45.048 2.960 77.142 1.00 80.31 264 GLY A O 1
ATOM 2182 N N . SER A 1 265 ? -46.011 2.804 75.117 1.00 76.81 265 SER A N 1
ATOM 2183 C CA . SER A 1 265 ? -47.380 2.620 75.625 1.00 76.81 265 SER A CA 1
ATOM 2184 C C . SER A 1 265 ? -47.514 1.438 76.595 1.00 76.81 265 SER A C 1
ATOM 2186 O O . SER A 1 265 ? -48.292 1.493 77.547 1.00 76.81 265 SER A O 1
ATOM 2188 N N . PHE A 1 266 ? -46.733 0.372 76.387 1.00 78.06 266 PHE A N 1
ATOM 2189 C CA . PHE A 1 266 ? -46.702 -0.776 77.287 1.00 78.06 266 PHE A CA 1
ATOM 2190 C C . PHE A 1 266 ? -46.018 -0.436 78.618 1.00 78.06 266 PHE A C 1
ATOM 2192 O O . PHE A 1 266 ? -46.568 -0.743 79.674 1.00 78.06 266 PHE A O 1
ATOM 2199 N N . LYS A 1 267 ? -44.863 0.244 78.576 1.00 75.81 267 LYS A N 1
ATOM 2200 C CA . LYS A 1 267 ? -44.130 0.703 79.771 1.00 75.81 267 LYS A CA 1
ATOM 2201 C C . LYS A 1 267 ? -44.922 1.727 80.587 1.00 75.81 267 LYS A C 1
ATOM 2203 O O . LYS A 1 267 ? -44.895 1.688 81.816 1.00 75.81 267 LYS A O 1
ATOM 2208 N N . ASP A 1 268 ? -45.658 2.616 79.928 1.00 80.19 268 ASP A N 1
ATOM 2209 C CA . ASP A 1 268 ? -46.524 3.581 80.608 1.00 80.19 268 ASP A CA 1
ATOM 2210 C C . ASP A 1 268 ? -47.687 2.874 81.308 1.00 80.19 268 ASP A C 1
ATOM 2212 O O . ASP A 1 268 ? -47.955 3.126 82.484 1.00 80.19 268 ASP A O 1
ATOM 2216 N N . ARG A 1 269 ? -48.317 1.902 80.633 1.00 75.62 269 ARG A N 1
ATOM 2217 C CA . ARG A 1 269 ? -49.365 1.065 81.230 1.00 75.62 269 ARG A CA 1
ATOM 2218 C C . ARG A 1 269 ? -48.846 0.252 82.419 1.00 75.62 269 ARG A C 1
ATOM 2220 O O . ARG A 1 269 ? -49.551 0.123 83.417 1.00 75.62 269 ARG A O 1
ATOM 2227 N N . GLU A 1 270 ? -47.620 -0.261 82.339 1.00 73.31 270 GLU A N 1
ATOM 2228 C CA . GLU A 1 270 ? -46.926 -0.892 83.466 1.00 73.31 270 GLU A CA 1
ATOM 2229 C C . GLU A 1 270 ? -46.770 0.074 84.646 1.00 73.31 270 GLU A C 1
ATOM 2231 O O . GLU A 1 270 ? -47.131 -0.272 85.773 1.00 73.31 270 GLU A O 1
ATOM 2236 N N . ARG A 1 271 ? -46.269 1.290 84.398 1.00 78.69 271 ARG A N 1
ATOM 2237 C CA . ARG A 1 271 ? -46.071 2.297 85.446 1.00 78.69 271 ARG A CA 1
ATOM 2238 C C . ARG A 1 271 ? -47.389 2.640 86.142 1.00 78.69 271 ARG A C 1
ATOM 2240 O O . ARG A 1 271 ? -47.418 2.687 87.370 1.00 78.69 271 ARG A O 1
ATOM 2247 N N . SER A 1 272 ? -48.476 2.799 85.386 1.00 82.06 272 SER A N 1
ATOM 2248 C CA . SER A 1 272 ? -49.811 3.048 85.944 1.00 82.06 272 SER A CA 1
ATOM 2249 C C . SER A 1 272 ? -50.319 1.889 86.806 1.00 82.06 272 SER A C 1
ATOM 2251 O O . SER A 1 272 ? -50.854 2.123 87.886 1.00 82.06 272 SER A O 1
ATOM 2253 N N . ILE A 1 273 ? -50.126 0.634 86.381 1.00 79.19 273 ILE A N 1
ATOM 2254 C CA . ILE A 1 273 ? -50.528 -0.538 87.180 1.00 79.19 273 ILE A CA 1
ATOM 2255 C C . ILE A 1 273 ? -49.730 -0.601 88.488 1.00 79.19 273 ILE A C 1
ATOM 2257 O O . ILE A 1 273 ? -50.324 -0.800 89.547 1.00 79.19 273 ILE A O 1
ATOM 2261 N N . ARG A 1 274 ? -48.407 -0.386 88.441 1.00 75.88 274 ARG A N 1
ATOM 2262 C CA . ARG A 1 274 ? -47.560 -0.363 89.647 1.00 75.88 274 ARG A CA 1
ATOM 2263 C C . ARG A 1 274 ? -47.988 0.734 90.622 1.00 75.88 274 ARG A C 1
ATOM 2265 O O . ARG A 1 274 ? -48.113 0.469 91.811 1.00 75.88 274 ARG A O 1
ATOM 2272 N N . GLN A 1 275 ? -48.279 1.936 90.122 1.00 79.75 275 GLN A N 1
ATOM 2273 C CA . GLN A 1 275 ? -48.791 3.035 90.949 1.00 79.75 275 GLN A CA 1
ATOM 2274 C C . GLN A 1 275 ? -50.133 2.690 91.604 1.00 79.75 275 GLN A C 1
ATOM 2276 O O . GLN A 1 275 ? -50.314 2.952 92.791 1.00 79.75 275 GLN A O 1
ATOM 2281 N N . HIS A 1 276 ? -51.057 2.064 90.870 1.00 79.06 276 HIS A N 1
ATOM 2282 C CA . HIS A 1 276 ? -52.331 1.625 91.439 1.00 79.06 276 HIS A CA 1
ATOM 2283 C C . HIS A 1 276 ? -52.168 0.543 92.513 1.00 79.06 276 HIS A C 1
ATOM 2285 O O . HIS A 1 276 ? -52.875 0.581 93.519 1.00 79.06 276 HIS A O 1
ATOM 2291 N N . LEU A 1 277 ? -51.245 -0.407 92.332 1.00 74.50 277 LEU A N 1
ATOM 2292 C CA . LEU A 1 277 ? -50.942 -1.423 93.345 1.00 74.50 277 LEU A CA 1
ATOM 2293 C C . LEU A 1 277 ? -50.350 -0.796 94.613 1.00 74.50 277 LEU A C 1
ATOM 2295 O O . LEU A 1 277 ? -50.794 -1.127 95.710 1.00 74.50 277 LEU A O 1
ATOM 2299 N N . GLU A 1 278 ? -49.423 0.152 94.465 1.00 76.38 278 GLU A N 1
ATOM 2300 C CA . GLU A 1 278 ? -48.815 0.878 95.586 1.00 76.38 278 GLU A CA 1
ATOM 2301 C C . GLU A 1 278 ? -49.860 1.683 96.371 1.00 76.38 278 GLU A C 1
ATOM 2303 O O . GLU A 1 278 ? -49.959 1.570 97.591 1.00 76.38 278 GLU A O 1
ATOM 2308 N N . GLN A 1 279 ? -50.726 2.421 95.669 1.00 77.00 279 GLN A N 1
ATOM 2309 C CA . GLN A 1 279 ? -51.838 3.153 96.285 1.00 77.00 279 GLN A CA 1
ATOM 2310 C C . GLN A 1 279 ? -52.788 2.224 97.051 1.00 77.00 279 GLN A C 1
ATOM 2312 O O . GLN A 1 279 ? -53.225 2.553 98.154 1.00 77.00 279 GLN A O 1
ATOM 2317 N N . ASN A 1 280 ? -53.099 1.054 96.490 1.00 76.62 280 ASN A N 1
ATOM 2318 C CA . ASN A 1 280 ? -53.959 0.064 97.134 1.00 76.62 280 ASN A CA 1
ATOM 2319 C C . ASN A 1 280 ? -53.277 -0.554 98.371 1.00 76.62 280 ASN A C 1
ATOM 2321 O O . ASN A 1 280 ? -53.917 -0.747 99.404 1.00 76.62 280 ASN A O 1
ATOM 2325 N N . ASN A 1 281 ? -51.964 -0.792 98.314 1.00 75.19 281 ASN A N 1
ATOM 2326 C CA . ASN A 1 281 ? -51.177 -1.259 99.457 1.00 75.19 281 ASN A CA 1
ATOM 2327 C 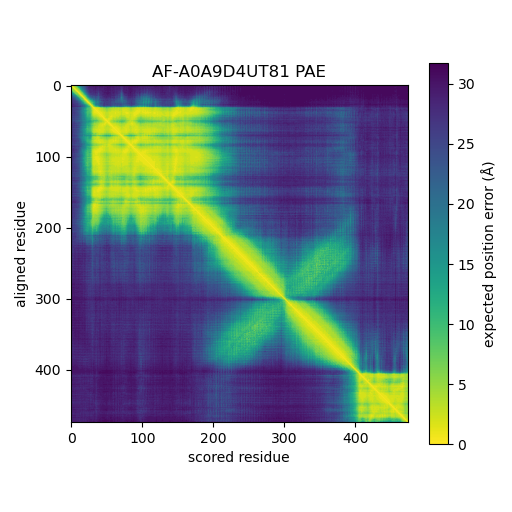C . ASN A 1 281 ? -51.135 -0.227 100.591 1.00 75.19 281 ASN A C 1
ATOM 2329 O O . ASN A 1 281 ? -51.381 -0.592 101.741 1.00 75.19 281 ASN A O 1
ATOM 2333 N N . ILE A 1 282 ? -50.906 1.051 100.279 1.00 79.25 282 ILE A N 1
ATOM 2334 C CA . ILE A 1 282 ? -50.961 2.151 101.253 1.00 79.25 282 ILE A CA 1
ATOM 2335 C C . ILE A 1 282 ? -52.365 2.249 101.868 1.00 79.25 282 ILE A C 1
ATOM 2337 O O . ILE A 1 282 ? -52.506 2.374 103.083 1.00 79.25 282 ILE A O 1
ATOM 2341 N N . ALA A 1 283 ? -53.423 2.136 101.058 1.00 76.88 283 ALA A N 1
ATOM 2342 C CA . ALA A 1 283 ? -54.801 2.149 101.548 1.00 76.88 283 ALA A CA 1
ATOM 2343 C C . ALA A 1 283 ? -55.088 0.985 102.514 1.00 76.88 283 ALA A C 1
ATOM 2345 O O . ALA A 1 283 ? -55.710 1.192 103.559 1.00 76.88 283 ALA A O 1
ATOM 2346 N N . LYS A 1 284 ? -54.588 -0.221 102.210 1.00 75.12 284 LYS A N 1
ATOM 2347 C CA . LYS A 1 284 ? -54.671 -1.383 103.107 1.00 75.12 284 LYS A CA 1
ATOM 2348 C C . LYS A 1 284 ? -53.891 -1.165 104.402 1.00 75.12 284 LYS A C 1
ATOM 2350 O O . LYS A 1 284 ? -54.439 -1.417 105.469 1.00 75.12 284 LYS A O 1
ATOM 2355 N N . GLN A 1 285 ? -52.658 -0.662 104.331 1.00 72.81 285 GLN A N 1
ATOM 2356 C CA . GLN A 1 285 ? -51.853 -0.348 105.518 1.00 72.81 285 GLN A CA 1
ATOM 2357 C C . GLN A 1 285 ? -52.547 0.687 106.407 1.00 72.81 285 GLN A C 1
ATOM 2359 O O . GLN A 1 285 ? -52.665 0.482 107.610 1.00 72.81 285 GLN A O 1
ATOM 2364 N N . ASN A 1 286 ? -53.105 1.743 105.818 1.00 76.00 286 ASN A N 1
ATOM 2365 C CA . ASN A 1 286 ? -53.876 2.745 106.552 1.00 76.00 286 ASN A CA 1
ATOM 2366 C C . ASN A 1 286 ? -55.133 2.152 107.211 1.00 76.00 286 ASN A C 1
ATOM 2368 O O . ASN A 1 286 ? -55.511 2.579 108.301 1.00 76.00 286 ASN A O 1
ATOM 2372 N N . ALA A 1 287 ? -55.788 1.172 106.582 1.00 71.62 287 ALA A N 1
ATOM 2373 C CA . ALA A 1 287 ? -56.915 0.461 107.184 1.00 71.62 287 ALA A CA 1
ATOM 2374 C C . ALA A 1 287 ? -56.477 -0.424 108.363 1.00 71.62 287 ALA A C 1
ATOM 2376 O O . ALA A 1 287 ? -57.158 -0.433 109.387 1.00 71.62 287 ALA A O 1
ATOM 2377 N N . VAL A 1 288 ? -55.332 -1.108 108.248 1.00 72.62 288 VAL A N 1
ATOM 2378 C CA . VAL A 1 288 ? -54.730 -1.900 109.336 1.00 72.62 288 VAL A CA 1
ATOM 2379 C C . VAL A 1 288 ? -54.351 -1.006 110.513 1.00 72.62 288 VAL A C 1
ATOM 2381 O O . VAL A 1 288 ? -54.753 -1.305 111.630 1.00 72.62 288 VAL A O 1
ATOM 2384 N N . ILE A 1 289 ? -53.678 0.125 110.270 1.00 73.69 289 ILE A N 1
ATOM 2385 C CA . ILE A 1 289 ? -53.299 1.093 111.314 1.00 73.69 289 ILE A CA 1
ATOM 2386 C C . ILE A 1 289 ? -54.544 1.615 112.040 1.00 73.69 289 ILE A C 1
ATOM 2388 O O . ILE A 1 289 ? -54.578 1.631 113.268 1.00 73.69 289 ILE A O 1
ATOM 2392 N N . LYS A 1 290 ? -55.606 1.971 111.303 1.00 71.50 290 LYS A N 1
ATOM 2393 C CA . LYS A 1 290 ? -56.889 2.378 111.903 1.00 71.50 290 LYS A CA 1
ATOM 2394 C C . LYS A 1 290 ? -57.514 1.267 112.749 1.00 71.50 290 LYS A C 1
ATOM 2396 O O . LYS A 1 290 ? -58.048 1.552 113.818 1.00 71.50 290 LYS A O 1
ATOM 2401 N N . PHE A 1 291 ? -57.449 0.017 112.290 1.00 65.62 291 PHE A N 1
ATOM 2402 C CA . PHE A 1 291 ? -57.923 -1.146 113.045 1.00 65.62 291 PHE A CA 1
ATOM 2403 C C . PHE A 1 291 ? -57.085 -1.396 114.307 1.00 65.62 291 PHE A C 1
ATOM 2405 O O . PHE A 1 291 ? -57.648 -1.665 115.365 1.00 65.62 291 PHE A O 1
ATOM 2412 N N . GLU A 1 292 ? -55.760 -1.260 114.228 1.00 63.69 292 GLU A N 1
ATOM 2413 C CA . GLU A 1 292 ? -54.835 -1.374 115.361 1.00 63.69 292 GLU A CA 1
ATOM 2414 C C . GLU A 1 292 ? -55.012 -0.250 116.383 1.00 63.69 292 GLU A C 1
ATOM 2416 O O . GLU A 1 292 ? -54.905 -0.489 117.584 1.00 63.69 292 GLU A O 1
ATOM 2421 N N . GLU A 1 293 ? -55.287 0.978 115.948 1.00 63.88 293 GLU A N 1
ATOM 2422 C CA . GLU A 1 293 ? -55.634 2.093 116.836 1.00 63.88 293 GLU A CA 1
ATOM 2423 C C . GLU A 1 293 ? -56.956 1.840 117.572 1.00 63.88 293 GLU A C 1
ATOM 2425 O O . GLU A 1 293 ? -57.050 2.091 118.774 1.00 63.88 293 GLU A O 1
ATOM 2430 N N . LEU A 1 294 ? -57.956 1.286 116.880 1.00 63.47 294 LEU A N 1
ATOM 2431 C CA . LEU A 1 294 ? -59.225 0.855 117.474 1.00 63.47 294 LEU A CA 1
ATOM 2432 C C . LEU A 1 294 ? -59.028 -0.292 118.476 1.00 63.47 294 LEU A C 1
ATOM 2434 O O . LEU A 1 294 ? -59.594 -0.259 119.566 1.00 63.47 294 LEU A O 1
ATOM 2438 N N . ALA A 1 295 ? -58.184 -1.269 118.143 1.00 61.53 295 ALA A N 1
ATOM 2439 C CA . ALA A 1 295 ? -57.850 -2.389 119.016 1.00 61.53 295 ALA A CA 1
ATOM 2440 C C . ALA A 1 295 ? -57.029 -1.957 120.243 1.00 61.53 295 ALA A C 1
ATOM 2442 O O . ALA A 1 295 ? -57.272 -2.461 121.337 1.00 61.53 295 ALA A O 1
ATOM 2443 N N . ARG A 1 296 ? -56.100 -0.998 120.097 1.00 61.56 296 ARG A N 1
ATOM 2444 C CA . ARG A 1 296 ? -55.342 -0.409 121.217 1.00 61.56 296 ARG A CA 1
ATOM 2445 C C . ARG A 1 296 ? -56.258 0.283 122.224 1.00 61.56 296 ARG A C 1
ATOM 2447 O O . ARG A 1 296 ? -56.071 0.086 123.416 1.00 61.56 296 ARG A O 1
ATOM 2454 N N . ARG A 1 297 ? -57.290 1.002 121.766 1.00 61.00 297 ARG A N 1
ATOM 2455 C CA . ARG A 1 297 ? -58.298 1.625 122.651 1.00 61.00 297 ARG A CA 1
ATOM 2456 C C . ARG A 1 297 ? -59.138 0.618 123.446 1.00 61.00 297 ARG A C 1
ATOM 2458 O O . ARG A 1 297 ? -59.708 0.990 124.462 1.00 61.00 297 ARG A O 1
ATOM 2465 N N . LEU A 1 298 ? -59.226 -0.636 122.998 1.00 56.31 298 LEU A N 1
ATOM 2466 C CA . LEU A 1 298 ? -59.940 -1.713 123.694 1.00 56.31 298 LEU A CA 1
ATOM 2467 C C . LEU A 1 298 ? -59.055 -2.513 124.666 1.00 56.31 298 LEU A C 1
ATOM 2469 O O . LEU A 1 298 ? -59.575 -3.354 125.395 1.00 56.31 298 LEU A O 1
ATOM 2473 N N . LYS A 1 299 ? -57.732 -2.305 124.657 1.00 51.31 299 LYS A N 1
ATOM 2474 C CA . LYS A 1 299 ? -56.748 -3.232 125.237 1.00 51.31 299 LYS A CA 1
ATOM 2475 C C . LYS A 1 299 ? -55.827 -2.559 126.259 1.00 51.31 299 LYS A C 1
ATOM 2477 O O . LYS A 1 299 ? -54.621 -2.806 126.272 1.00 51.31 299 LYS A O 1
ATOM 2482 N N . ASP A 1 300 ? -56.401 -1.739 127.129 1.00 45.94 300 ASP A N 1
ATOM 2483 C CA . ASP A 1 300 ? -55.760 -1.359 128.386 1.00 45.94 300 ASP A CA 1
ATOM 2484 C C . ASP A 1 300 ? -56.046 -2.444 129.432 1.00 45.94 300 ASP A C 1
ATOM 2486 O O . ASP A 1 300 ? -57.105 -2.487 130.052 1.00 45.94 300 ASP A O 1
ATOM 2490 N N . GLY A 1 301 ? -55.090 -3.365 129.582 1.00 52.03 301 GLY A N 1
ATOM 2491 C CA . GLY A 1 301 ? -55.085 -4.395 130.619 1.00 52.03 301 GLY A CA 1
ATOM 2492 C C . GLY A 1 301 ? -54.435 -5.707 130.175 1.00 52.03 301 GLY A C 1
ATOM 2493 O O . GLY A 1 301 ? -54.979 -6.409 129.331 1.00 52.03 301 GLY A O 1
ATOM 2494 N N . ILE A 1 302 ? -53.331 -6.058 130.846 1.00 49.84 302 ILE A N 1
ATOM 2495 C CA . ILE A 1 302 ? -52.650 -7.369 130.920 1.00 49.84 302 ILE A CA 1
ATOM 2496 C C . ILE A 1 302 ? -51.408 -7.546 130.022 1.00 49.84 302 ILE A C 1
ATOM 2498 O O . ILE A 1 302 ? -51.435 -7.456 128.794 1.00 49.84 302 ILE A O 1
ATOM 2502 N N . ASP A 1 303 ? -50.298 -7.832 130.711 1.00 57.31 303 ASP A N 1
ATOM 2503 C CA . ASP A 1 303 ? -48.926 -7.928 130.223 1.00 57.31 303 ASP A CA 1
ATOM 2504 C C . ASP A 1 303 ? -48.381 -9.350 130.490 1.00 57.31 303 ASP A C 1
ATOM 2506 O O . ASP A 1 303 ? -48.276 -9.778 131.636 1.00 57.31 303 ASP A O 1
ATOM 2510 N N . MET A 1 304 ? -48.149 -10.096 129.401 1.00 52.94 304 MET A N 1
ATOM 2511 C CA . MET A 1 304 ? -47.387 -11.358 129.212 1.00 52.94 304 MET A CA 1
ATOM 2512 C C . MET A 1 304 ? -47.827 -12.002 127.885 1.00 52.94 304 MET A C 1
ATOM 2514 O O . MET A 1 304 ? -46.996 -12.351 127.048 1.00 52.94 304 MET A O 1
ATOM 2518 N N . GLU A 1 305 ? -49.137 -12.037 127.608 1.00 57.66 305 GLU A N 1
ATOM 2519 C CA . GLU A 1 305 ? -49.684 -12.403 126.288 1.00 57.66 305 GLU A CA 1
ATOM 2520 C C . GLU A 1 305 ? -49.269 -11.419 125.192 1.00 57.66 305 GLU A C 1
ATOM 2522 O O . GLU A 1 305 ? -49.120 -11.811 124.036 1.00 57.66 305 GLU A O 1
ATOM 2527 N N . ARG A 1 306 ? -49.013 -10.156 125.558 1.00 59.78 306 ARG A N 1
ATOM 2528 C CA . ARG A 1 306 ? -48.495 -9.112 124.666 1.00 59.78 306 ARG A CA 1
ATOM 2529 C C . ARG A 1 306 ? -47.175 -9.524 124.005 1.00 59.78 306 ARG A C 1
ATOM 2531 O O . ARG A 1 306 ? -47.068 -9.416 122.791 1.00 59.78 306 ARG A O 1
ATOM 2538 N N . ARG A 1 307 ? -46.230 -10.093 124.761 1.00 60.25 307 ARG A N 1
ATOM 2539 C CA . ARG A 1 307 ? -44.906 -10.487 124.248 1.00 60.25 307 ARG A CA 1
ATOM 2540 C C . ARG A 1 307 ? -44.991 -11.684 123.280 1.00 60.25 307 ARG A C 1
ATOM 2542 O O . ARG A 1 307 ? -44.343 -11.687 122.238 1.00 60.25 307 ARG A O 1
ATOM 2549 N N . ASN A 1 308 ? -45.865 -12.659 123.562 1.00 62.34 308 ASN A N 1
ATOM 2550 C CA . ASN A 1 308 ? -46.168 -13.770 122.640 1.00 62.34 308 ASN A CA 1
ATOM 2551 C C . ASN A 1 308 ? -46.979 -13.323 121.411 1.00 62.34 308 ASN A C 1
ATOM 2553 O O . ASN A 1 308 ? -46.803 -13.860 120.319 1.00 62.34 308 ASN A O 1
ATOM 2557 N N . HIS A 1 309 ? -47.876 -12.351 121.572 1.00 67.75 309 HIS A N 1
ATOM 2558 C CA . HIS A 1 309 ? -48.627 -11.752 120.474 1.00 67.75 309 HIS A CA 1
ATOM 2559 C C . HIS A 1 309 ? -47.716 -10.937 119.552 1.00 67.75 309 HIS A C 1
ATOM 2561 O O . HIS A 1 309 ? -47.876 -11.016 118.341 1.00 67.75 309 HIS A O 1
ATOM 2567 N N . GLU A 1 310 ? -46.755 -10.194 120.102 1.00 68.19 310 GLU A N 1
ATOM 2568 C CA . GLU A 1 310 ? -45.728 -9.466 119.350 1.00 68.19 310 GLU A CA 1
ATOM 2569 C C . GLU A 1 310 ? -44.864 -10.423 118.527 1.00 68.19 310 GLU A C 1
ATOM 2571 O O . GLU A 1 310 ? -44.756 -10.219 117.326 1.00 68.19 310 GLU A O 1
ATOM 2576 N N . LEU A 1 311 ? -44.367 -11.519 119.114 1.00 66.94 311 LEU A N 1
ATOM 2577 C CA . LEU A 1 311 ? -43.638 -12.571 118.384 1.00 66.94 311 LEU A CA 1
ATOM 2578 C C . LEU A 1 311 ? -44.471 -13.199 117.250 1.00 66.94 311 LEU A C 1
ATOM 2580 O O . LEU A 1 311 ? -44.009 -13.298 116.119 1.00 66.94 311 LEU A O 1
ATOM 2584 N N . ARG A 1 312 ? -45.740 -13.548 117.501 1.00 69.00 312 ARG A N 1
ATOM 2585 C CA . ARG A 1 312 ? -46.641 -14.058 116.444 1.00 69.00 312 ARG A CA 1
ATOM 2586 C C . ARG A 1 312 ? -47.055 -12.988 115.430 1.00 69.00 312 ARG A C 1
ATOM 2588 O O . ARG A 1 312 ? -47.562 -13.318 114.358 1.00 69.00 312 ARG A O 1
ATOM 2595 N N . SER A 1 313 ? -46.949 -11.712 115.788 1.00 69.75 313 SER A N 1
ATOM 2596 C CA . SER A 1 313 ? -47.217 -10.582 114.900 1.00 69.75 313 SER A CA 1
ATOM 2597 C C . SER A 1 313 ? -46.026 -10.353 113.978 1.00 69.75 313 SER A C 1
ATOM 2599 O O . SER A 1 313 ? -46.215 -10.252 112.771 1.00 69.75 313 SER A O 1
ATOM 2601 N N . THR A 1 314 ? -44.800 -10.379 114.509 1.00 71.56 314 THR A N 1
ATOM 2602 C CA . THR A 1 314 ? -43.579 -10.265 113.706 1.00 71.56 314 THR A CA 1
ATOM 2603 C C . THR A 1 314 ? -43.403 -11.465 112.779 1.00 71.56 314 THR A C 1
ATOM 2605 O O . THR A 1 314 ? -43.110 -11.264 111.605 1.00 71.56 314 THR A O 1
ATOM 2608 N N . GLU A 1 315 ? -43.673 -12.692 113.236 1.00 73.75 315 GLU A N 1
ATOM 2609 C CA . GLU A 1 315 ? -43.686 -13.885 112.371 1.00 73.75 315 GLU A CA 1
ATOM 2610 C C . GLU A 1 315 ? -44.731 -13.774 111.250 1.00 73.75 315 GLU A C 1
ATOM 2612 O O . GLU A 1 315 ? -44.441 -14.098 110.097 1.00 73.75 315 GLU A O 1
ATOM 2617 N N . ARG A 1 316 ? -45.934 -13.257 111.546 1.00 73.75 316 ARG A N 1
ATOM 2618 C CA . ARG A 1 316 ? -46.956 -12.995 110.518 1.00 73.75 316 ARG A CA 1
ATOM 2619 C C . ARG A 1 316 ? -46.529 -11.914 109.535 1.00 73.75 316 ARG A C 1
ATOM 2621 O O . ARG A 1 316 ? -46.682 -12.112 108.337 1.00 73.75 316 ARG A O 1
ATOM 2628 N N . GLN A 1 317 ? -45.945 -10.818 110.010 1.00 74.19 317 GLN A N 1
ATOM 2629 C CA . GLN A 1 317 ? -45.411 -9.758 109.154 1.00 74.19 317 GLN A CA 1
ATOM 2630 C C . GLN A 1 317 ? -44.276 -10.271 108.257 1.00 74.19 317 GLN A C 1
ATOM 2632 O O . GLN A 1 317 ? -44.211 -9.908 107.084 1.00 74.19 317 GLN A O 1
ATOM 2637 N N . GLN A 1 318 ? -43.411 -11.149 108.772 1.00 73.81 318 GLN A N 1
ATOM 2638 C CA . GLN A 1 318 ? -42.354 -11.790 107.990 1.00 73.81 318 GLN A CA 1
ATOM 2639 C C . GLN A 1 318 ? -42.922 -12.743 106.930 1.00 73.81 318 GLN A C 1
ATOM 2641 O O . GLN A 1 318 ? -42.486 -12.693 105.781 1.00 73.81 318 GLN A O 1
ATOM 2646 N N . LEU A 1 319 ? -43.921 -13.564 107.271 1.00 77.50 319 LEU A N 1
ATOM 2647 C CA . LEU A 1 319 ? -44.604 -14.439 106.310 1.00 77.50 319 LEU A CA 1
ATOM 2648 C C . LEU A 1 319 ? -45.342 -13.640 105.226 1.00 77.50 319 LEU A C 1
ATOM 2650 O O . LEU A 1 319 ? -45.185 -13.930 104.043 1.00 77.50 319 LEU A O 1
ATOM 2654 N N . GLU A 1 320 ? -46.065 -12.583 105.601 1.00 77.50 320 GLU A N 1
ATOM 2655 C CA . GLU A 1 320 ? -46.727 -11.681 104.652 1.00 77.50 320 GLU A CA 1
ATOM 2656 C C . GLU A 1 320 ? -45.727 -10.959 103.741 1.00 77.50 320 GLU A C 1
ATOM 2658 O O . GLU A 1 320 ? -45.994 -10.767 102.554 1.00 77.50 320 GLU A O 1
ATOM 2663 N N . MET A 1 321 ? -44.565 -10.566 104.268 1.00 76.69 321 MET A N 1
ATOM 2664 C CA . MET A 1 321 ? -43.486 -9.975 103.476 1.00 76.69 321 MET A CA 1
ATOM 2665 C C . MET A 1 321 ? -42.911 -10.986 102.477 1.00 76.69 321 MET A C 1
ATOM 2667 O O . MET A 1 321 ? -42.717 -10.643 101.312 1.00 76.69 321 MET A O 1
ATOM 2671 N N . ILE A 1 322 ? -42.688 -12.235 102.895 1.00 75.75 322 ILE A N 1
ATOM 2672 C CA . ILE A 1 322 ? -42.220 -13.315 102.015 1.00 75.75 322 ILE A CA 1
ATOM 2673 C C . ILE A 1 322 ? -43.244 -13.602 100.910 1.00 75.75 322 ILE A C 1
ATOM 2675 O O . ILE A 1 322 ? -42.866 -13.716 99.743 1.00 75.75 322 ILE A O 1
ATOM 2679 N N . ASP A 1 323 ? -44.532 -13.685 101.239 1.00 78.38 323 ASP A N 1
ATOM 2680 C CA . ASP A 1 323 ? -45.586 -13.933 100.251 1.00 78.38 323 ASP A CA 1
ATOM 2681 C C . ASP A 1 323 ? -45.764 -12.752 99.286 1.00 78.38 323 ASP A C 1
ATOM 2683 O O . ASP A 1 323 ? -45.991 -12.961 98.092 1.00 78.38 323 ASP A O 1
ATOM 2687 N N . ARG A 1 324 ? -45.560 -11.514 99.756 1.00 75.81 324 ARG A N 1
ATOM 2688 C CA . ARG A 1 324 ? -45.534 -10.315 98.905 1.00 75.81 324 ARG A CA 1
ATOM 2689 C C . ARG A 1 324 ? -44.364 -10.343 97.922 1.00 75.81 324 ARG A C 1
ATOM 2691 O O . ARG A 1 324 ? -44.576 -10.146 96.731 1.00 75.81 324 ARG A O 1
ATOM 2698 N N . LEU A 1 325 ? -43.161 -10.676 98.393 1.00 76.31 325 LEU A N 1
ATOM 2699 C CA . LEU A 1 325 ? -41.979 -10.810 97.535 1.00 76.31 325 LEU A CA 1
ATOM 2700 C C . LEU A 1 325 ? -42.149 -11.922 96.489 1.00 76.31 325 LEU A C 1
ATOM 2702 O O . LEU A 1 325 ? -41.769 -11.742 95.333 1.00 76.31 325 LEU A O 1
ATOM 2706 N N . LYS A 1 326 ? -42.762 -13.054 96.861 1.00 79.38 326 LYS A N 1
ATOM 2707 C CA . LYS A 1 326 ? -43.097 -14.130 95.912 1.00 79.38 326 LYS A CA 1
ATOM 2708 C C . LYS A 1 326 ? -44.105 -13.665 94.864 1.00 79.38 326 LYS A C 1
ATOM 2710 O O . LYS A 1 326 ? -43.931 -13.973 93.687 1.00 79.38 326 LYS A O 1
ATOM 2715 N N . LEU A 1 327 ? -45.142 -12.931 95.273 1.00 78.75 327 LEU A N 1
ATOM 2716 C CA . LEU A 1 327 ? -46.144 -12.403 94.351 1.00 78.75 327 LEU A CA 1
ATOM 2717 C C . LEU A 1 327 ? -45.527 -11.396 93.373 1.00 78.75 327 LEU A C 1
ATOM 2719 O O . LEU A 1 327 ? -45.764 -11.518 92.174 1.00 78.75 327 LEU A O 1
ATOM 2723 N N . ASP A 1 328 ? -44.704 -10.465 93.859 1.00 75.44 328 ASP A N 1
ATOM 2724 C CA . ASP A 1 328 ? -44.013 -9.467 93.033 1.00 75.44 328 ASP A CA 1
ATOM 2725 C C . ASP A 1 328 ? -43.029 -10.117 92.054 1.00 75.44 328 ASP A C 1
ATOM 2727 O O . ASP A 1 328 ? -43.014 -9.767 90.873 1.00 75.44 328 ASP A O 1
ATOM 2731 N N . SER A 1 329 ? -42.269 -11.120 92.504 1.00 77.31 329 SER A N 1
ATOM 2732 C CA . SER A 1 329 ? -41.376 -11.909 91.645 1.00 77.31 329 SER A CA 1
ATOM 2733 C C . SER A 1 329 ? -42.145 -12.639 90.535 1.00 77.31 329 SER A C 1
ATOM 2735 O O . SER A 1 329 ? -41.745 -12.620 89.369 1.00 77.31 329 SER A O 1
ATOM 2737 N N . LEU A 1 330 ? -43.300 -13.224 90.864 1.00 83.50 330 LEU A N 1
ATOM 2738 C CA . LEU A 1 330 ? -44.142 -13.936 89.901 1.00 83.50 330 LEU A CA 1
ATOM 2739 C C . LEU A 1 330 ? -44.820 -12.974 88.908 1.00 83.50 330 LEU A C 1
ATOM 2741 O O . LEU A 1 330 ? -45.008 -13.309 87.735 1.00 83.50 330 LEU A O 1
ATOM 2745 N N . LEU A 1 331 ? -45.150 -11.759 89.356 1.00 79.31 331 LEU A N 1
ATOM 2746 C CA . LEU A 1 331 ? -45.657 -10.682 88.508 1.00 79.31 331 LEU A CA 1
ATOM 2747 C C . LEU A 1 331 ? -44.575 -10.179 87.545 1.00 79.31 331 LEU A C 1
ATOM 2749 O O . LEU A 1 331 ? -44.850 -10.075 86.351 1.00 79.31 331 LEU A O 1
ATOM 2753 N N . GLN A 1 332 ? -43.352 -9.941 88.031 1.00 76.69 332 GLN A N 1
ATOM 2754 C CA . GLN A 1 332 ? -42.202 -9.563 87.202 1.00 76.69 332 GLN A CA 1
ATOM 2755 C C . GLN A 1 332 ? -41.916 -10.612 86.125 1.00 76.69 332 GLN A C 1
ATOM 2757 O O . GLN A 1 332 ? -41.866 -10.265 84.948 1.00 76.69 332 GLN A O 1
ATOM 2762 N N . SER A 1 333 ? -41.859 -11.895 86.493 1.00 77.94 333 SER A N 1
ATOM 2763 C CA . SER A 1 333 ? -41.630 -12.988 85.540 1.00 77.94 333 SER A CA 1
ATOM 2764 C C . SER A 1 333 ? -42.692 -13.036 84.429 1.00 77.94 333 SER A C 1
ATOM 2766 O O . SER A 1 333 ? -42.356 -13.078 83.245 1.00 77.94 333 SER A O 1
ATOM 2768 N N . LYS A 1 334 ? -43.986 -12.914 84.772 1.00 82.12 334 LYS A N 1
ATOM 2769 C CA . LYS A 1 334 ? -45.069 -12.843 83.768 1.00 82.12 334 LYS A CA 1
ATOM 2770 C C . LYS A 1 334 ? -44.986 -11.605 82.870 1.00 82.12 334 LYS A C 1
ATOM 2772 O O . LYS A 1 334 ? -45.506 -11.619 81.751 1.00 82.12 334 LYS A O 1
ATOM 2777 N N . MET A 1 335 ? -44.413 -10.506 83.356 1.00 73.31 335 MET A N 1
ATOM 2778 C CA . MET A 1 335 ? -44.232 -9.285 82.569 1.00 73.31 335 MET A CA 1
ATOM 2779 C C . MET A 1 335 ? -43.050 -9.399 81.610 1.00 73.31 335 MET A C 1
ATOM 2781 O O . MET A 1 335 ? -43.195 -9.039 80.442 1.00 73.31 335 MET A O 1
ATOM 2785 N N . GLU A 1 336 ? -41.933 -9.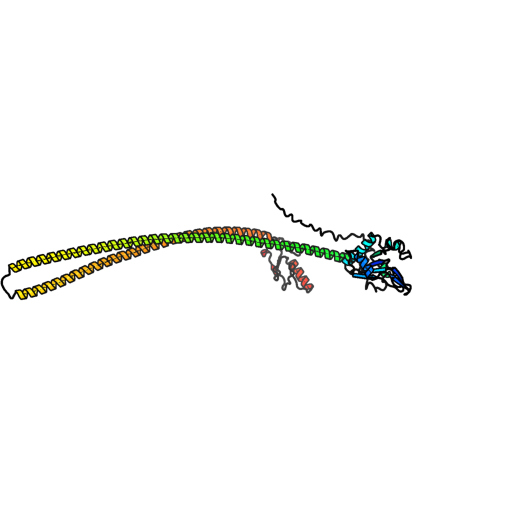954 82.071 1.00 77.44 336 GLU A N 1
ATOM 2786 C CA . GLU A 1 336 ? -40.771 -10.270 81.239 1.00 77.44 336 GLU A CA 1
ATOM 2787 C C . GLU A 1 336 ? -41.145 -11.242 80.118 1.00 77.44 336 GLU A C 1
ATOM 2789 O O . GLU A 1 336 ? -40.808 -11.001 78.961 1.00 77.44 336 GLU A O 1
ATOM 2794 N N . GLU A 1 337 ? -41.951 -12.265 80.414 1.00 83.25 337 GLU A N 1
ATOM 2795 C CA . GLU A 1 337 ? -42.456 -13.205 79.409 1.00 83.25 337 GLU A CA 1
ATOM 2796 C C . GLU A 1 337 ? -43.306 -12.502 78.333 1.00 83.25 337 GLU A C 1
ATOM 2798 O O . GLU A 1 337 ? -43.152 -12.752 77.134 1.00 83.25 337 GLU A O 1
ATOM 2803 N N . LYS A 1 338 ? -44.174 -11.559 78.727 1.00 81.12 338 LYS A N 1
ATOM 2804 C CA . LYS A 1 338 ? -44.978 -10.766 77.780 1.00 81.12 338 LYS A CA 1
ATOM 2805 C C . LYS A 1 338 ? -44.133 -9.807 76.943 1.00 81.12 338 LYS A C 1
ATOM 2807 O O . LYS A 1 338 ? -44.436 -9.629 75.761 1.00 81.12 338 LYS A O 1
ATOM 2812 N N . LEU A 1 339 ? -43.105 -9.193 77.530 1.00 74.56 339 LEU A N 1
ATOM 2813 C CA . LEU A 1 339 ? -42.156 -8.339 76.812 1.00 74.56 339 LEU A CA 1
ATOM 2814 C C . LEU A 1 339 ? -41.350 -9.156 75.801 1.00 74.56 339 LEU A C 1
ATOM 2816 O O . LEU A 1 339 ? -41.338 -8.798 74.625 1.00 74.56 339 LEU A O 1
ATOM 2820 N N . ALA A 1 340 ? -40.800 -10.297 76.212 1.00 80.62 340 ALA A N 1
ATOM 2821 C CA . ALA A 1 340 ? -40.081 -11.212 75.331 1.00 80.62 340 ALA A CA 1
ATOM 2822 C C . ALA A 1 340 ? -40.979 -11.730 74.191 1.00 80.62 340 ALA A C 1
ATOM 2824 O O . ALA A 1 340 ? -40.565 -11.772 73.033 1.00 80.62 340 ALA A O 1
ATOM 2825 N N . ALA A 1 341 ? -42.245 -12.058 74.477 1.00 85.25 341 ALA A N 1
ATOM 2826 C CA . ALA A 1 341 ? -43.208 -12.467 73.454 1.00 85.25 341 ALA A CA 1
ATOM 2827 C C . ALA A 1 341 ? -43.532 -11.339 72.457 1.00 85.25 341 ALA A C 1
ATOM 2829 O O . ALA A 1 341 ? -43.721 -11.599 71.266 1.00 85.25 341 ALA A O 1
ATOM 2830 N N . LEU A 1 342 ? -43.605 -10.085 72.915 1.00 75.81 342 LEU A N 1
ATOM 2831 C CA . LEU A 1 342 ? -43.768 -8.924 72.039 1.00 75.81 342 LEU A CA 1
ATOM 2832 C C . LEU A 1 342 ? -42.517 -8.684 71.192 1.00 75.81 342 LEU A C 1
ATOM 2834 O O . LEU A 1 342 ? -42.637 -8.503 69.982 1.00 75.81 342 LEU A O 1
ATOM 2838 N N . GLU A 1 343 ? -41.329 -8.726 71.791 1.00 76.75 343 GLU A N 1
ATOM 2839 C CA . GLU A 1 343 ? -40.051 -8.584 71.090 1.00 76.75 343 GLU A CA 1
ATOM 2840 C C . GLU A 1 343 ? -39.874 -9.651 70.011 1.00 76.75 343 GLU A C 1
ATOM 2842 O O . GLU A 1 343 ? -39.540 -9.310 68.876 1.00 76.75 343 GLU A O 1
ATOM 2847 N N . LYS A 1 344 ? -40.215 -10.908 70.316 1.00 84.88 344 LYS A N 1
ATOM 2848 C CA . LYS A 1 344 ? -40.218 -12.004 69.344 1.00 84.88 344 LYS A CA 1
ATOM 2849 C C . LYS A 1 344 ? -41.183 -11.740 68.187 1.00 84.88 344 LYS A C 1
ATOM 2851 O O . LYS A 1 344 ? -40.789 -11.835 67.031 1.00 84.88 344 LYS A O 1
ATOM 2856 N N . LYS A 1 345 ? -42.416 -11.293 68.465 1.00 81.19 345 LYS A N 1
ATOM 2857 C CA . LYS A 1 345 ? -43.369 -10.893 67.408 1.00 81.19 345 LYS A CA 1
ATOM 2858 C C . LYS A 1 345 ? -42.830 -9.757 66.533 1.00 81.19 345 LYS A C 1
ATOM 2860 O O . LYS A 1 345 ? -43.108 -9.732 65.334 1.00 81.19 345 LYS A O 1
ATOM 2865 N N . PHE A 1 346 ? -42.077 -8.815 67.107 1.00 78.31 346 PHE A N 1
ATOM 2866 C CA . PHE A 1 346 ? -41.440 -7.746 66.338 1.00 78.31 346 PHE A CA 1
ATOM 2867 C C . PHE A 1 346 ? -40.275 -8.254 65.483 1.00 78.31 346 PHE A C 1
ATOM 2869 O O . PHE A 1 346 ? -40.140 -7.788 64.351 1.00 78.31 346 PHE A O 1
ATOM 2876 N N . GLN A 1 347 ? -39.465 -9.185 65.991 1.00 76.88 347 GLN A N 1
ATOM 2877 C CA . GLN A 1 347 ? -38.392 -9.836 65.231 1.00 76.88 347 GLN A CA 1
ATOM 2878 C C . GLN A 1 347 ? -38.963 -10.647 64.062 1.00 76.88 347 GLN A C 1
ATOM 2880 O O . GLN A 1 347 ? -38.564 -10.427 62.921 1.00 76.88 347 GLN A O 1
ATOM 2885 N N . ASP A 1 348 ? -39.977 -11.478 64.314 1.00 81.12 348 ASP A N 1
ATOM 2886 C CA . ASP A 1 348 ? -40.648 -12.280 63.284 1.00 81.12 348 ASP A CA 1
ATOM 2887 C C . ASP A 1 348 ? -41.247 -11.394 62.181 1.00 81.12 348 ASP A C 1
ATOM 2889 O O . ASP A 1 348 ? -41.175 -11.706 60.992 1.00 81.12 348 ASP A O 1
ATOM 2893 N N . LYS A 1 349 ? -41.837 -10.253 62.557 1.00 80.75 349 LYS A N 1
ATOM 2894 C CA . LYS A 1 349 ? -42.404 -9.306 61.592 1.00 80.75 349 LYS A CA 1
ATOM 2895 C C . LYS A 1 349 ? -41.321 -8.523 60.833 1.00 80.75 349 LYS A C 1
ATOM 2897 O O . LYS A 1 349 ? -41.553 -8.231 59.664 1.00 80.75 349 LYS A O 1
ATOM 2902 N N . GLN A 1 350 ? -40.151 -8.236 61.422 1.00 73.12 350 GLN A N 1
ATOM 2903 C CA . GLN A 1 350 ? -39.005 -7.687 60.674 1.00 73.12 350 GLN A CA 1
ATOM 2904 C C . GLN A 1 350 ? -38.481 -8.681 59.643 1.00 73.12 350 GLN A C 1
ATOM 2906 O O . GLN A 1 350 ? -38.275 -8.293 58.495 1.00 73.12 350 GLN A O 1
ATOM 2911 N N . LEU A 1 351 ? -38.323 -9.946 60.038 1.00 82.62 351 LEU A N 1
ATOM 2912 C CA . LEU A 1 351 ? -37.864 -11.002 59.143 1.00 82.62 351 LEU A CA 1
ATOM 2913 C C . LEU A 1 351 ? -38.811 -11.139 57.944 1.00 82.62 351 LEU A C 1
ATOM 2915 O O . LEU A 1 351 ? -38.367 -11.041 56.807 1.00 82.62 351 LEU A O 1
ATOM 2919 N N . LYS A 1 352 ? -40.128 -11.206 58.189 1.00 85.56 352 LYS A N 1
ATOM 2920 C CA . LYS A 1 352 ? -41.142 -11.251 57.120 1.00 85.56 352 LYS A CA 1
ATOM 2921 C C . LYS A 1 352 ? -41.097 -10.039 56.192 1.00 85.56 352 LYS A C 1
ATOM 2923 O O . LYS A 1 352 ? -41.294 -10.177 54.989 1.00 85.56 352 LYS A O 1
ATOM 2928 N N . LEU A 1 353 ? -40.864 -8.841 56.730 1.00 78.56 353 LEU A N 1
ATOM 2929 C CA . LEU A 1 353 ? -40.772 -7.627 55.914 1.00 78.56 353 LEU A CA 1
ATOM 2930 C C . LEU A 1 353 ? -39.520 -7.644 55.023 1.00 78.56 353 LEU A C 1
ATOM 2932 O O . LEU A 1 353 ? -39.564 -7.194 53.880 1.00 78.56 353 LEU A O 1
ATOM 2936 N N . GLN A 1 354 ? -38.413 -8.176 55.546 1.00 74.50 354 GLN A N 1
ATOM 2937 C CA . GLN A 1 354 ? -37.158 -8.340 54.821 1.00 74.50 354 GLN A CA 1
ATOM 2938 C C . GLN A 1 354 ? -37.266 -9.428 53.744 1.00 74.50 354 GLN A C 1
ATOM 2940 O O . GLN A 1 354 ? -36.818 -9.214 52.621 1.00 74.50 354 GLN A O 1
ATOM 2945 N N . GLU A 1 355 ? -37.924 -10.548 54.046 1.00 83.94 355 GLU A N 1
ATOM 2946 C CA . GLU A 1 355 ? -38.242 -11.606 53.080 1.00 83.94 355 GLU A CA 1
ATOM 2947 C C . GLU A 1 355 ? -39.094 -11.067 51.925 1.00 83.94 355 GLU A C 1
ATOM 2949 O O . GLU A 1 355 ? -38.722 -11.237 50.767 1.00 83.94 355 GLU A O 1
ATOM 2954 N N . GLN A 1 356 ? -40.171 -10.328 52.221 1.00 80.56 356 GLN A N 1
ATOM 2955 C CA . GLN A 1 356 ? -41.021 -9.705 51.197 1.00 80.56 356 GLN A CA 1
ATOM 2956 C C . GLN A 1 356 ? -40.258 -8.707 50.318 1.00 80.56 356 GLN A C 1
ATOM 2958 O O . GLN A 1 356 ? -40.489 -8.640 49.111 1.00 80.56 356 GLN A O 1
ATOM 2963 N N . HIS A 1 357 ? -39.347 -7.925 50.902 1.00 76.75 357 HIS A N 1
ATOM 2964 C CA . HIS A 1 357 ? -38.520 -6.992 50.141 1.00 76.75 357 HIS A CA 1
ATOM 2965 C C . HIS A 1 357 ? -37.529 -7.715 49.224 1.00 76.75 357 HIS A C 1
ATOM 2967 O O . HIS A 1 357 ? -37.428 -7.382 48.043 1.00 76.75 357 HIS A O 1
ATOM 2973 N N . ASN A 1 358 ? -36.845 -8.737 49.742 1.00 76.00 358 ASN A N 1
ATOM 2974 C CA . ASN A 1 358 ? -35.933 -9.559 48.954 1.00 76.00 358 ASN A CA 1
ATOM 2975 C C . ASN A 1 358 ? -36.673 -10.249 47.803 1.00 76.00 358 ASN A C 1
ATOM 2977 O O . ASN A 1 358 ? -36.191 -10.244 46.674 1.00 76.00 358 ASN A O 1
ATOM 2981 N N . GLU A 1 359 ? -37.875 -10.765 48.056 1.00 85.56 359 GLU A N 1
ATOM 2982 C CA . GLU A 1 359 ? -38.717 -11.385 47.033 1.00 85.56 359 GLU A CA 1
ATOM 2983 C C . GLU A 1 359 ? -39.140 -10.380 45.946 1.00 85.56 359 GLU A C 1
ATOM 2985 O O . GLU A 1 359 ? -39.136 -10.705 44.759 1.00 85.56 359 GLU A O 1
ATOM 2990 N N . GLN A 1 360 ? -39.452 -9.132 46.313 1.00 79.62 360 GLN A N 1
ATOM 2991 C CA . GLN A 1 360 ? -39.743 -8.067 45.345 1.00 79.62 360 GLN A CA 1
ATOM 2992 C C . GLN A 1 360 ? -38.520 -7.680 44.505 1.00 79.62 360 GLN A C 1
ATOM 2994 O O . GLN A 1 360 ? -38.666 -7.442 43.303 1.00 79.62 360 GLN A O 1
ATOM 2999 N N . ILE A 1 361 ? -37.323 -7.633 45.101 1.00 75.25 361 ILE A N 1
ATOM 3000 C CA . ILE A 1 361 ? -36.071 -7.399 44.364 1.00 75.25 361 ILE A CA 1
ATOM 3001 C C . ILE A 1 361 ? -35.826 -8.537 43.375 1.00 75.25 361 ILE A C 1
ATOM 3003 O O . ILE A 1 361 ? -35.568 -8.264 42.206 1.00 75.25 361 ILE A O 1
ATOM 3007 N N . ILE A 1 362 ? -35.948 -9.791 43.820 1.00 80.62 362 ILE A N 1
ATOM 3008 C CA . ILE A 1 362 ? -35.755 -10.971 42.968 1.00 80.62 362 ILE A CA 1
ATOM 3009 C C . ILE A 1 362 ? -36.727 -10.928 41.786 1.00 80.62 362 ILE A C 1
ATOM 3011 O O . ILE A 1 362 ? -36.277 -10.944 40.647 1.00 80.62 362 ILE A O 1
ATOM 3015 N N . LYS A 1 363 ? -38.029 -10.723 42.029 1.00 83.62 363 LYS A N 1
ATOM 3016 C CA . LYS A 1 363 ? -39.037 -10.612 40.957 1.00 83.62 363 LYS A CA 1
ATOM 3017 C C . LYS A 1 363 ? -38.761 -9.463 39.986 1.00 83.62 363 LYS A C 1
ATOM 3019 O O . LYS A 1 363 ? -39.058 -9.574 38.800 1.00 83.62 363 LYS A O 1
ATOM 3024 N N . SER A 1 364 ? -38.230 -8.343 40.474 1.00 73.19 364 SER A N 1
ATOM 3025 C CA . SER A 1 364 ? -37.894 -7.196 39.619 1.00 73.19 364 SER A CA 1
ATOM 3026 C C . SER A 1 364 ? -36.660 -7.483 38.760 1.00 73.19 364 SER A C 1
ATOM 3028 O O . SER A 1 364 ? -36.663 -7.178 37.571 1.00 73.19 364 SER A O 1
ATOM 3030 N N . ARG A 1 365 ? -35.640 -8.135 39.334 1.00 75.25 365 ARG A N 1
ATOM 3031 C CA . ARG A 1 365 ? -34.438 -8.581 38.614 1.00 75.25 365 ARG A CA 1
ATOM 3032 C C . ARG A 1 365 ? -34.749 -9.663 37.585 1.00 75.25 365 ARG A C 1
ATOM 3034 O O . ARG A 1 365 ? -34.240 -9.588 36.477 1.00 75.25 365 ARG A O 1
ATOM 3041 N N . GLU A 1 366 ? -35.610 -10.622 37.916 1.00 81.62 366 GLU A N 1
ATOM 3042 C CA . GLU A 1 366 ? -36.071 -11.657 36.982 1.00 81.62 366 GLU A CA 1
ATOM 3043 C C . GLU A 1 366 ? -36.809 -11.045 35.787 1.00 81.62 366 GLU A C 1
ATOM 3045 O O . GLU A 1 366 ? -36.530 -11.409 34.650 1.00 81.62 366 GLU A O 1
ATOM 3050 N N . LYS A 1 367 ? -37.693 -10.062 36.012 1.00 82.38 367 LYS A N 1
ATOM 3051 C CA . LYS A 1 367 ? -38.363 -9.340 34.915 1.00 82.38 367 LYS A CA 1
ATOM 3052 C C . LYS A 1 367 ? -37.371 -8.619 34.002 1.00 82.38 367 LYS A C 1
ATOM 3054 O O . LYS A 1 367 ? -37.447 -8.784 32.790 1.00 82.38 367 LYS A O 1
ATOM 3059 N N . LEU A 1 368 ? -36.421 -7.884 34.582 1.00 78.38 368 LEU A N 1
ATOM 3060 C CA . LEU A 1 368 ? -35.350 -7.217 33.835 1.00 78.38 368 LEU A CA 1
ATOM 3061 C C . LEU A 1 368 ? -34.466 -8.214 33.073 1.00 78.38 368 LEU A C 1
ATOM 3063 O O . LEU A 1 368 ? -34.053 -7.932 31.952 1.00 78.38 368 LEU A O 1
ATOM 3067 N N . ALA A 1 369 ? -34.180 -9.382 33.654 1.00 76.44 369 ALA A N 1
ATOM 3068 C CA . ALA A 1 369 ? -33.403 -10.429 32.999 1.00 76.44 369 ALA A CA 1
ATOM 3069 C C . ALA A 1 369 ? -34.143 -11.006 31.783 1.00 76.44 369 ALA A C 1
ATOM 3071 O O . ALA A 1 369 ? -33.545 -11.113 30.718 1.00 76.44 369 ALA A O 1
ATOM 3072 N N . VAL A 1 370 ? -35.443 -11.289 31.911 1.00 84.06 370 VAL A N 1
ATOM 3073 C CA . VAL A 1 370 ? -36.284 -11.765 30.799 1.00 84.06 370 VAL A CA 1
ATOM 3074 C C . VAL A 1 370 ? -36.398 -10.713 29.690 1.00 84.06 370 VAL A C 1
ATOM 3076 O O . VAL A 1 370 ? -36.357 -11.051 28.509 1.00 84.06 370 VAL A O 1
ATOM 3079 N N . GLU A 1 371 ? -36.523 -9.431 30.041 1.00 78.25 371 GLU A N 1
ATOM 3080 C CA . GLU A 1 371 ? -36.529 -8.336 29.060 1.00 78.25 371 GLU A CA 1
ATOM 3081 C C . GLU A 1 371 ? -35.180 -8.205 28.337 1.00 78.25 371 GLU A C 1
ATOM 3083 O O . GLU A 1 371 ? -35.152 -8.070 27.112 1.00 78.25 371 GLU A O 1
ATOM 3088 N N . LYS A 1 372 ? -34.059 -8.322 29.064 1.00 76.88 372 LYS A N 1
ATOM 3089 C CA . LYS A 1 372 ? -32.710 -8.350 28.474 1.00 76.88 372 LYS A CA 1
ATOM 3090 C C . LYS A 1 372 ? -32.511 -9.555 27.555 1.00 76.88 372 LYS A C 1
ATOM 3092 O O . LYS A 1 372 ? -31.940 -9.400 26.480 1.00 76.88 372 LYS A O 1
ATOM 3097 N N . GLU A 1 373 ? -32.975 -10.736 27.955 1.00 78.81 373 GLU A N 1
ATOM 3098 C CA . GLU A 1 373 ? -32.860 -11.963 27.162 1.00 78.81 373 GLU A CA 1
ATOM 3099 C C . GLU A 1 373 ? -33.640 -11.847 25.847 1.00 78.81 373 GLU A C 1
ATOM 3101 O O . GLU A 1 373 ? -33.073 -12.101 24.786 1.00 78.81 373 GLU A O 1
ATOM 3106 N N . LYS A 1 374 ? -34.876 -11.329 25.886 1.00 81.88 374 LYS A N 1
ATOM 3107 C CA . LYS A 1 374 ? -35.658 -11.038 24.672 1.00 81.88 374 LYS A CA 1
ATOM 3108 C C . LYS A 1 374 ? -34.967 -10.044 23.743 1.00 81.88 374 LYS A C 1
ATOM 3110 O O . LYS A 1 374 ? -34.885 -10.288 22.543 1.00 81.88 374 LYS A O 1
ATOM 3115 N N . PHE A 1 375 ? -34.443 -8.945 24.284 1.00 78.69 375 PHE A N 1
ATOM 3116 C CA . PHE A 1 375 ? -33.716 -7.954 23.487 1.00 78.69 375 PHE A CA 1
ATOM 3117 C C . PHE A 1 375 ? -32.468 -8.556 22.821 1.00 78.69 375 PHE A C 1
ATOM 3119 O O . PHE A 1 375 ? -32.194 -8.301 21.647 1.00 78.69 375 PHE A O 1
ATOM 3126 N N . LEU A 1 376 ? -31.718 -9.388 23.552 1.00 74.75 376 LEU A N 1
ATOM 3127 C CA . LEU A 1 376 ? -30.555 -10.091 23.011 1.00 74.75 376 LEU A CA 1
ATOM 3128 C C . LEU A 1 376 ? -30.948 -11.101 21.928 1.00 74.75 376 LEU A C 1
ATOM 3130 O O . LEU A 1 376 ? -30.259 -11.173 20.911 1.00 74.75 376 LEU A O 1
ATOM 3134 N N . GLU A 1 377 ? -32.041 -11.848 22.105 1.00 80.19 377 GLU A N 1
ATOM 3135 C CA . GLU A 1 377 ? -32.563 -12.767 21.087 1.00 80.19 377 GLU A CA 1
ATOM 3136 C C . GLU A 1 377 ? -32.977 -12.035 19.806 1.00 80.19 377 GLU A C 1
ATOM 3138 O O . GLU A 1 377 ? -32.597 -12.466 18.715 1.00 80.19 377 GLU A O 1
ATOM 3143 N N . GLU A 1 378 ? -33.685 -10.908 19.918 1.00 80.44 378 GLU A N 1
ATOM 3144 C CA . GLU A 1 378 ? -34.059 -10.067 18.774 1.00 80.44 378 GLU A CA 1
ATOM 3145 C C . GLU A 1 378 ? -32.818 -9.566 18.021 1.00 80.44 378 GLU A C 1
ATOM 3147 O O . GLU A 1 378 ? -32.737 -9.684 16.795 1.00 80.44 378 GLU A O 1
ATOM 3152 N N . LYS A 1 379 ? -31.795 -9.089 18.744 1.00 79.19 379 LYS A N 1
ATOM 3153 C CA . LYS A 1 379 ? -30.533 -8.648 18.130 1.00 79.19 379 LYS A CA 1
ATOM 3154 C C . LYS A 1 379 ? -29.738 -9.791 17.504 1.00 79.19 379 LYS A C 1
ATOM 3156 O O . LYS A 1 379 ? -29.154 -9.613 16.436 1.00 79.19 379 LYS A O 1
ATOM 3161 N N . LEU A 1 380 ? -29.744 -10.975 18.111 1.00 77.25 380 LEU A N 1
ATOM 3162 C CA . LEU A 1 380 ? -29.137 -12.178 17.535 1.00 77.25 380 LEU A CA 1
ATOM 3163 C C . LEU A 1 380 ? -29.831 -12.606 16.240 1.00 77.25 380 LEU A C 1
ATOM 3165 O O . LEU A 1 380 ? -29.155 -13.025 15.301 1.00 77.25 380 LEU A O 1
ATOM 3169 N N . GLN A 1 381 ? -31.159 -12.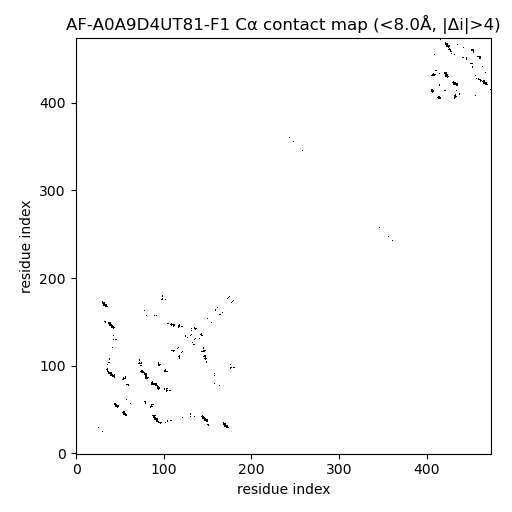506 16.168 1.00 78.88 381 GLN A N 1
ATOM 3170 C CA . GLN A 1 381 ? -31.906 -12.778 14.937 1.00 78.88 381 GLN A CA 1
ATOM 3171 C C . GLN A 1 381 ? -31.579 -11.759 13.839 1.00 78.88 381 GLN A C 1
ATOM 3173 O O . GLN A 1 381 ? -31.370 -12.151 12.690 1.00 78.88 381 GLN A O 1
ATOM 3178 N N . GLU A 1 382 ? -31.466 -10.477 14.191 1.00 77.06 382 GLU A N 1
ATOM 3179 C CA . GLU A 1 382 ? -31.077 -9.410 13.263 1.00 77.06 382 GLU A CA 1
ATOM 3180 C C . GLU A 1 382 ? -29.665 -9.644 12.692 1.00 77.06 382 GLU A C 1
ATOM 3182 O O . GLU A 1 382 ? -29.470 -9.602 11.477 1.00 77.06 382 GLU A O 1
ATOM 3187 N N . LEU A 1 383 ? -28.697 -10.008 13.543 1.00 74.88 383 LEU A N 1
ATOM 3188 C CA . LEU A 1 383 ? -27.336 -10.353 13.115 1.00 74.88 383 LEU A CA 1
ATOM 3189 C C . LEU A 1 383 ? -27.292 -11.599 12.222 1.00 74.88 383 LEU A C 1
ATOM 3191 O O . LEU A 1 383 ? -26.612 -11.588 11.197 1.00 74.88 383 LEU A O 1
ATOM 3195 N N . LYS A 1 384 ? -28.046 -12.653 12.561 1.00 77.69 384 LYS A N 1
ATOM 3196 C CA . LYS A 1 384 ? -28.143 -13.863 11.724 1.00 77.69 384 LYS A CA 1
ATOM 3197 C C . LYS A 1 384 ? -28.699 -13.555 10.336 1.00 77.69 384 LYS A C 1
ATOM 3199 O O . LYS A 1 384 ? -28.233 -14.132 9.359 1.00 77.69 384 LYS A O 1
ATOM 3204 N N . LYS A 1 385 ? -29.668 -12.640 10.234 1.00 76.25 385 LYS A N 1
ATOM 3205 C CA . LYS A 1 385 ? -30.226 -12.218 8.944 1.00 76.25 385 LYS A CA 1
ATOM 3206 C C . LYS A 1 385 ? -29.171 -11.521 8.078 1.00 76.25 385 LYS A C 1
ATOM 3208 O O . LYS A 1 385 ? -29.014 -11.882 6.916 1.00 76.25 385 LYS A O 1
ATOM 3213 N N . ILE A 1 386 ? -28.397 -10.607 8.667 1.00 72.69 386 ILE A N 1
ATOM 3214 C CA . ILE A 1 386 ? -27.280 -9.926 7.987 1.00 72.69 386 ILE A CA 1
ATOM 3215 C C . ILE A 1 386 ? -26.211 -10.936 7.536 1.00 72.69 386 ILE A C 1
ATOM 3217 O O . ILE A 1 386 ? -25.649 -10.816 6.447 1.00 72.69 386 ILE A O 1
ATOM 3221 N N . GLU A 1 387 ? -25.923 -11.948 8.357 1.00 70.75 387 GLU A N 1
ATOM 3222 C CA . GLU A 1 387 ? -24.938 -12.977 8.024 1.00 70.75 387 GLU A CA 1
ATOM 3223 C C . GLU A 1 387 ? -25.389 -13.864 6.855 1.00 70.75 387 GLU A C 1
ATOM 3225 O O . GLU A 1 387 ? -24.584 -14.137 5.964 1.00 70.75 387 GLU A O 1
ATOM 3230 N N . ILE A 1 388 ? -26.668 -14.250 6.804 1.00 72.94 388 ILE A N 1
ATOM 3231 C CA . ILE A 1 388 ? -27.245 -14.995 5.673 1.00 72.94 388 ILE A CA 1
ATOM 3232 C C . ILE A 1 388 ? -27.161 -14.163 4.386 1.00 72.94 388 ILE A C 1
ATOM 3234 O O . ILE A 1 388 ? -26.637 -14.651 3.388 1.00 72.94 388 ILE A O 1
ATOM 3238 N N . GLU A 1 389 ? -27.565 -12.889 4.425 1.00 69.31 389 GLU A N 1
ATOM 3239 C CA . GLU A 1 389 ? -27.480 -11.976 3.272 1.00 69.31 389 GLU A CA 1
ATOM 3240 C C . GLU A 1 389 ? -26.020 -11.801 2.787 1.00 69.31 389 GLU A C 1
ATOM 3242 O O . GLU A 1 389 ? -25.742 -11.768 1.585 1.00 69.31 389 GLU A O 1
ATOM 3247 N N . SER A 1 390 ? -25.049 -11.767 3.711 1.00 64.38 390 SER A N 1
ATOM 3248 C CA . SER A 1 390 ? -23.615 -11.722 3.384 1.00 64.38 390 SER A CA 1
ATOM 3249 C C . SER A 1 390 ? -23.094 -13.029 2.773 1.00 64.38 390 SER A C 1
ATOM 3251 O O . SER A 1 390 ? -22.264 -13.003 1.858 1.00 64.38 390 SER A O 1
ATOM 3253 N N . GLN A 1 391 ? -23.552 -14.181 3.268 1.00 58.56 391 GLN A N 1
ATOM 3254 C CA . GLN A 1 391 ? -23.173 -15.492 2.740 1.00 58.56 391 GLN A CA 1
ATOM 3255 C C . GLN A 1 391 ? -23.749 -15.714 1.337 1.00 58.56 391 GLN A C 1
ATOM 3257 O O . GLN A 1 391 ? -23.008 -16.152 0.456 1.00 58.56 391 GLN A O 1
ATOM 3262 N N . GLU A 1 392 ? -25.004 -15.323 1.102 1.00 60.56 392 GLU A N 1
ATOM 3263 C CA . GLU A 1 392 ? -25.652 -15.369 -0.213 1.00 60.56 392 GLU A CA 1
ATOM 3264 C C . GLU A 1 392 ? -24.891 -14.523 -1.246 1.00 60.56 392 GLU A C 1
ATOM 3266 O O . GLU A 1 392 ? -24.582 -15.007 -2.343 1.00 60.56 392 GLU A O 1
ATOM 3271 N N . ALA A 1 393 ? -24.471 -13.310 -0.866 1.00 54.25 393 ALA A N 1
ATOM 3272 C CA . ALA A 1 393 ? -23.640 -12.451 -1.708 1.00 54.25 393 ALA A CA 1
ATOM 3273 C C . ALA A 1 393 ? -22.285 -13.099 -2.056 1.00 54.25 393 ALA A C 1
ATOM 3275 O O . ALA A 1 393 ? -21.864 -13.054 -3.210 1.00 54.25 393 ALA A O 1
ATOM 3276 N N . LYS A 1 394 ? -21.624 -13.769 -1.098 1.00 53.62 394 LYS A N 1
ATOM 3277 C CA . LYS A 1 394 ? -20.348 -14.480 -1.330 1.00 53.62 394 LYS A CA 1
ATOM 3278 C C . LYS A 1 394 ? -20.503 -15.692 -2.253 1.00 53.62 394 LYS A C 1
ATOM 3280 O O . LYS A 1 394 ? -19.620 -15.947 -3.073 1.00 53.62 394 LYS A O 1
ATOM 3285 N N . THR A 1 395 ? -21.610 -16.432 -2.170 1.00 49.78 395 THR A N 1
ATOM 3286 C CA . THR A 1 395 ? -21.879 -17.561 -3.080 1.00 49.78 395 THR A CA 1
ATOM 3287 C C . THR A 1 395 ? -22.058 -17.128 -4.535 1.00 49.78 395 THR A C 1
ATOM 3289 O O . THR A 1 395 ? -21.602 -17.838 -5.432 1.00 49.78 395 THR A O 1
ATOM 3292 N N . ILE A 1 396 ? -22.635 -15.949 -4.784 1.00 50.12 396 ILE A N 1
ATOM 3293 C CA . ILE A 1 396 ? -22.798 -15.394 -6.139 1.00 50.12 396 ILE A CA 1
ATOM 3294 C C . ILE A 1 396 ? -21.430 -15.024 -6.749 1.00 50.12 396 ILE A C 1
ATOM 3296 O O . ILE A 1 396 ? -21.179 -15.275 -7.931 1.00 50.12 396 ILE A O 1
ATOM 3300 N N . THR A 1 397 ? -20.494 -14.522 -5.940 1.00 43.22 397 THR A N 1
ATOM 3301 C CA . THR A 1 397 ? -19.126 -14.194 -6.383 1.00 43.22 397 THR A CA 1
ATOM 3302 C C . THR A 1 397 ? -18.265 -15.436 -6.642 1.00 43.22 397 THR A C 1
ATOM 3304 O O . THR A 1 397 ? -17.443 -15.445 -7.552 1.00 43.22 397 THR A O 1
ATOM 3307 N N . ILE A 1 398 ? -18.465 -16.520 -5.887 1.00 45.94 398 ILE A N 1
ATOM 3308 C CA . ILE A 1 398 ? -17.739 -17.786 -6.102 1.00 45.94 398 ILE A CA 1
ATOM 3309 C C . ILE A 1 398 ? -18.287 -18.539 -7.327 1.00 45.94 398 ILE A C 1
ATOM 3311 O O . ILE A 1 398 ? -17.524 -19.181 -8.052 1.00 45.94 398 ILE A O 1
ATOM 3315 N N . ALA A 1 399 ? -19.590 -18.433 -7.611 1.00 40.25 399 ALA A N 1
ATOM 3316 C CA . ALA A 1 399 ? -20.202 -19.044 -8.792 1.00 40.25 399 ALA A CA 1
ATOM 3317 C C . ALA A 1 399 ? -19.651 -18.476 -10.114 1.00 40.25 399 ALA A C 1
ATOM 3319 O O . ALA A 1 399 ? -19.520 -19.218 -11.084 1.00 40.25 399 ALA A O 1
ATOM 3320 N N . THR A 1 400 ? -19.242 -17.204 -10.136 1.00 46.16 400 THR A N 1
ATOM 3321 C CA . THR A 1 400 ? -18.655 -16.550 -11.322 1.00 46.16 400 THR A CA 1
ATOM 3322 C C . THR A 1 400 ? -17.168 -16.870 -11.539 1.00 46.16 400 THR A C 1
ATOM 3324 O O . THR A 1 400 ? -16.673 -16.730 -12.652 1.00 46.16 400 THR A O 1
ATOM 3327 N N . GLN A 1 401 ? -16.451 -17.388 -10.533 1.00 45.28 401 GLN A N 1
ATOM 3328 C CA . GLN A 1 401 ? -15.066 -17.875 -10.680 1.00 45.28 401 GLN A CA 1
ATOM 3329 C C . GLN A 1 401 ? -14.966 -19.357 -11.091 1.00 45.28 401 GLN A C 1
ATOM 3331 O O . GLN A 1 401 ? -13.905 -19.804 -11.527 1.00 45.28 401 GLN A O 1
ATOM 3336 N N . LYS A 1 402 ? -16.059 -20.127 -10.999 1.00 45.84 402 LYS A N 1
ATOM 3337 C CA . LYS A 1 402 ? -16.091 -21.581 -11.257 1.00 45.84 402 LYS A CA 1
ATOM 3338 C C . LYS A 1 402 ? -16.220 -21.987 -12.734 1.00 45.84 402 LYS A C 1
ATOM 3340 O O . LYS A 1 402 ? -16.293 -23.178 -13.030 1.00 45.84 402 LYS A O 1
ATOM 3345 N N . GLU A 1 403 ? -16.242 -21.033 -13.663 1.00 47.28 403 GLU A N 1
ATOM 3346 C CA . GLU A 1 403 ? -16.208 -21.315 -15.110 1.00 47.28 403 GLU A CA 1
ATOM 3347 C C . GLU A 1 403 ? -14.788 -21.548 -15.648 1.00 47.28 403 GLU A C 1
ATOM 3349 O O . GLU A 1 403 ? -14.612 -22.040 -16.764 1.00 47.28 403 GLU A O 1
ATOM 3354 N N . ILE A 1 404 ? -13.761 -21.270 -14.843 1.00 50.59 404 ILE A N 1
ATOM 3355 C CA . ILE A 1 404 ? -12.368 -21.505 -15.214 1.00 50.59 404 ILE A CA 1
ATOM 3356 C C . ILE A 1 404 ? -12.062 -22.996 -14.993 1.00 50.59 404 ILE A C 1
ATOM 3358 O O . ILE A 1 404 ? -12.131 -23.488 -13.873 1.00 50.59 404 ILE A O 1
ATOM 3362 N N . GLU A 1 405 ? -11.728 -23.690 -16.092 1.00 60.34 405 GLU A N 1
ATOM 3363 C CA . GLU A 1 405 ? -11.239 -25.085 -16.203 1.00 60.34 405 GLU A CA 1
ATOM 3364 C C . GLU A 1 405 ? -12.273 -26.184 -16.507 1.00 60.34 405 GLU A C 1
ATOM 3366 O O . GLU A 1 405 ? -12.185 -27.301 -15.984 1.00 60.34 405 GLU A O 1
ATOM 3371 N N . ARG A 1 406 ? -13.219 -25.938 -17.420 1.00 71.38 406 ARG A N 1
ATOM 3372 C CA . ARG A 1 406 ? -13.946 -27.045 -18.081 1.00 71.38 406 ARG A CA 1
ATOM 3373 C C . ARG A 1 406 ? -13.084 -27.784 -19.107 1.00 71.38 406 ARG A C 1
ATOM 3375 O O . ARG A 1 406 ? -13.196 -29.000 -19.244 1.00 71.38 406 ARG A O 1
ATOM 3382 N N . GLU A 1 407 ? -12.165 -27.084 -19.763 1.00 82.62 407 GLU A N 1
ATOM 3383 C CA . GLU A 1 407 ? -11.360 -27.620 -20.861 1.00 82.62 407 GLU A CA 1
ATOM 3384 C C . GLU A 1 407 ? -9.982 -28.139 -20.432 1.00 82.62 407 GLU A C 1
ATOM 3386 O O . GLU A 1 407 ? -9.350 -27.658 -19.492 1.00 82.62 407 GLU A O 1
ATOM 3391 N N . CYS A 1 408 ? -9.480 -29.128 -21.169 1.00 83.69 408 CYS A N 1
ATOM 3392 C CA . CYS A 1 408 ? -8.112 -29.601 -21.033 1.00 83.69 408 CYS A CA 1
ATOM 3393 C C . CYS A 1 408 ? -7.129 -28.595 -21.636 1.00 83.69 408 CYS A C 1
ATOM 3395 O O . CYS A 1 408 ? -7.148 -28.388 -22.841 1.00 83.69 408 CYS A O 1
ATOM 3397 N N . ILE A 1 409 ? -6.151 -28.116 -20.868 1.00 85.81 409 ILE A N 1
ATOM 3398 C CA . ILE A 1 409 ? -5.162 -27.124 -21.350 1.00 85.81 409 ILE A CA 1
ATOM 3399 C C . ILE A 1 409 ? -4.283 -27.592 -22.533 1.00 85.81 409 ILE A C 1
ATOM 3401 O O . ILE A 1 409 ? -3.589 -26.794 -23.151 1.00 85.81 409 ILE A O 1
ATOM 3405 N N . ILE A 1 410 ? -4.266 -28.895 -22.839 1.00 85.56 410 ILE A N 1
ATOM 3406 C CA . ILE A 1 410 ? -3.434 -29.475 -23.910 1.00 85.56 410 ILE A CA 1
ATOM 3407 C C . ILE A 1 410 ? -4.229 -29.724 -25.186 1.00 85.56 410 ILE A C 1
ATOM 3409 O O . ILE A 1 410 ? -3.707 -29.527 -26.278 1.00 85.56 410 ILE A O 1
ATOM 3413 N N . CYS A 1 411 ? -5.454 -30.236 -25.064 1.00 87.88 411 CYS A N 1
ATOM 3414 C CA . CYS A 1 411 ? -6.277 -30.579 -26.227 1.00 87.88 411 CYS A CA 1
ATOM 3415 C C . CYS A 1 411 ? -7.510 -29.692 -26.391 1.00 87.88 411 CYS A C 1
ATOM 3417 O O . CYS A 1 411 ? -8.238 -29.894 -27.352 1.00 87.88 411 CYS A O 1
ATOM 3419 N N . PHE A 1 412 ? -7.736 -28.751 -25.471 1.00 84.88 412 PHE A N 1
ATOM 3420 C CA . PHE A 1 412 ? -8.860 -27.809 -25.436 1.00 84.88 412 PHE A CA 1
ATOM 3421 C C . PHE A 1 412 ? -10.245 -28.472 -25.462 1.00 84.88 412 PHE A C 1
ATOM 3423 O O . PHE A 1 412 ? -11.246 -27.852 -25.785 1.00 84.88 412 PHE A O 1
ATOM 3430 N N . ILE A 1 413 ? -10.315 -29.759 -25.113 1.00 83.88 413 ILE A N 1
ATOM 3431 C CA . ILE A 1 413 ? -11.572 -30.504 -25.033 1.00 83.88 413 ILE A CA 1
ATOM 3432 C C . ILE A 1 413 ? -12.202 -30.273 -23.667 1.00 83.88 413 ILE A C 1
ATOM 3434 O O . ILE A 1 413 ? -11.515 -30.445 -22.654 1.00 83.88 413 ILE A O 1
ATOM 3438 N N . ASP A 1 414 ? -13.499 -29.967 -23.647 1.00 81.75 414 ASP A N 1
ATOM 3439 C CA . ASP A 1 414 ? -14.310 -29.914 -22.432 1.00 81.75 414 ASP A CA 1
ATOM 3440 C C . ASP A 1 414 ? -14.338 -31.300 -21.765 1.00 81.75 414 ASP A C 1
ATOM 3442 O O . ASP A 1 414 ? -14.936 -32.270 -22.240 1.00 81.75 414 ASP A O 1
ATOM 3446 N N . ILE A 1 415 ? -13.615 -31.398 -20.652 1.00 77.56 415 ILE A N 1
ATOM 3447 C CA . ILE A 1 415 ? -13.440 -32.623 -19.880 1.00 77.56 415 ILE A CA 1
ATOM 3448 C C . ILE A 1 415 ? -14.765 -33.020 -19.215 1.00 77.56 415 ILE A C 1
ATOM 3450 O O . ILE A 1 415 ? -15.023 -34.214 -19.046 1.00 77.56 415 ILE A O 1
ATOM 3454 N N . VAL A 1 416 ? -15.594 -32.035 -18.846 1.00 72.62 416 VAL A N 1
ATOM 3455 C CA . VAL A 1 416 ? -16.870 -32.232 -18.148 1.00 72.62 416 VAL A CA 1
ATOM 3456 C C . VAL A 1 416 ? -17.939 -32.696 -19.135 1.00 72.62 416 VAL A C 1
ATOM 3458 O O . VAL A 1 416 ? -18.588 -33.713 -18.886 1.00 72.62 416 VAL A O 1
ATOM 3461 N N . ALA A 1 417 ? -18.064 -32.029 -20.287 1.00 75.88 417 ALA A N 1
ATOM 3462 C CA . ALA A 1 417 ? -19.028 -32.401 -21.325 1.00 75.88 417 ALA A CA 1
ATOM 3463 C C . ALA A 1 417 ? -18.768 -33.812 -21.886 1.00 75.88 417 ALA A C 1
ATOM 3465 O O . ALA A 1 417 ? -19.703 -34.589 -22.079 1.00 75.88 417 ALA A O 1
ATOM 3466 N N . GLU A 1 418 ? -17.499 -34.184 -22.084 1.00 76.94 418 GLU A N 1
ATOM 3467 C CA . GLU A 1 418 ? -17.124 -35.511 -22.591 1.00 76.94 418 GLU A CA 1
ATOM 3468 C C . GLU A 1 418 ? -16.918 -36.579 -21.499 1.00 76.94 418 GLU A C 1
ATOM 3470 O O . GLU A 1 418 ? -16.477 -37.690 -21.805 1.00 76.94 418 GLU A O 1
ATOM 3475 N N . LYS A 1 419 ? -17.213 -36.272 -20.224 1.00 78.62 419 LYS A N 1
ATOM 3476 C CA . LYS A 1 419 ? -17.036 -37.182 -19.069 1.00 78.62 419 LYS A CA 1
ATOM 3477 C C . LYS A 1 419 ? -15.652 -37.847 -19.018 1.00 78.62 419 LYS A C 1
ATOM 3479 O O . LYS A 1 419 ? -15.517 -39.019 -18.662 1.00 78.62 419 LYS A O 1
ATOM 3484 N N . ARG A 1 420 ? -14.604 -37.115 -19.396 1.00 79.94 420 ARG A N 1
ATOM 3485 C CA . ARG A 1 420 ? -13.229 -37.630 -19.373 1.00 79.94 420 ARG A CA 1
ATOM 3486 C C . ARG A 1 420 ? -12.666 -37.560 -17.957 1.00 79.94 420 ARG A C 1
ATOM 3488 O O . ARG A 1 420 ? -12.972 -36.649 -17.195 1.00 79.94 420 ARG A O 1
ATOM 3495 N N . GLU A 1 421 ? -11.794 -38.504 -17.622 1.00 84.31 421 GLU A N 1
ATOM 3496 C CA . GLU A 1 421 ? -11.039 -38.493 -16.365 1.00 84.31 421 GLU A CA 1
ATOM 3497 C C . GLU A 1 421 ? -9.986 -37.375 -16.366 1.00 84.31 421 GLU A C 1
ATOM 3499 O O . GLU A 1 421 ? -9.289 -37.160 -17.371 1.00 84.31 421 GLU A O 1
ATOM 3504 N N . ARG A 1 422 ? -9.842 -36.680 -15.232 1.00 8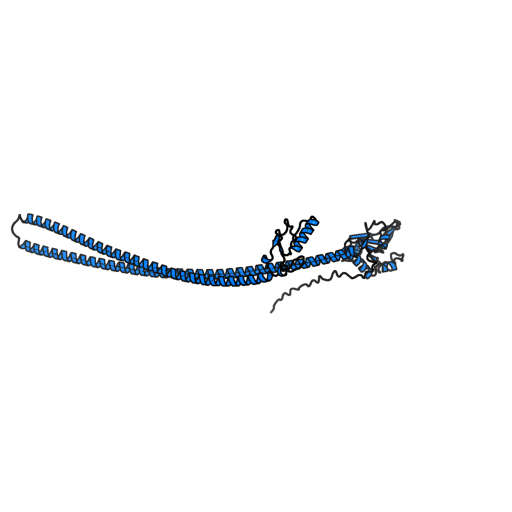6.31 422 ARG A N 1
ATOM 3505 C CA . ARG A 1 422 ? -8.807 -35.657 -15.021 1.00 86.31 422 ARG A CA 1
ATOM 3506 C C . ARG A 1 422 ? -7.540 -36.286 -14.461 1.00 86.31 422 ARG A C 1
ATOM 3508 O O . ARG A 1 422 ? -7.589 -37.131 -13.575 1.00 86.31 422 ARG A O 1
ATOM 3515 N N . ALA A 1 423 ? -6.396 -35.844 -14.962 1.00 87.62 423 ALA A N 1
ATOM 3516 C CA . ALA A 1 423 ? -5.099 -36.152 -14.389 1.00 87.62 423 ALA A CA 1
ATOM 3517 C C . ALA A 1 423 ? -4.761 -35.130 -13.302 1.00 87.62 423 ALA A C 1
ATOM 3519 O O . ALA A 1 423 ? -4.599 -33.947 -13.595 1.00 87.62 423 ALA A O 1
ATOM 3520 N N . HIS A 1 424 ? -4.634 -35.602 -12.067 1.00 87.62 424 HIS A N 1
ATOM 3521 C CA . HIS A 1 424 ? -4.281 -34.814 -10.899 1.00 87.62 424 HIS A CA 1
ATOM 3522 C C . HIS A 1 424 ? -2.791 -34.939 -10.574 1.00 87.62 424 HIS A C 1
ATOM 3524 O O . HIS A 1 424 ? -2.251 -36.029 -10.355 1.00 87.62 424 HIS A O 1
ATOM 3530 N N . PHE A 1 425 ? -2.121 -33.792 -10.544 1.00 85.94 425 PHE A N 1
ATOM 3531 C CA . PHE A 1 425 ? -0.703 -33.682 -10.240 1.00 85.94 425 PHE A CA 1
ATOM 3532 C C . PHE A 1 425 ? -0.500 -33.393 -8.752 1.00 85.94 425 PHE A C 1
ATOM 3534 O O . PHE A 1 425 ? -0.556 -32.243 -8.324 1.00 85.94 425 PHE A O 1
ATOM 3541 N N . GLU A 1 426 ? -0.216 -34.435 -7.968 1.00 83.31 426 GLU A N 1
ATOM 3542 C CA . GLU A 1 426 ? -0.116 -34.359 -6.500 1.00 83.31 426 GLU A CA 1
ATOM 3543 C C . GLU A 1 426 ? 0.839 -33.272 -5.990 1.00 83.31 426 GLU A C 1
ATOM 3545 O O . GLU A 1 426 ? 0.579 -32.666 -4.956 1.00 83.31 426 GLU A O 1
ATOM 3550 N N . ALA A 1 427 ? 1.936 -32.993 -6.703 1.00 82.06 427 ALA A N 1
ATOM 3551 C CA . ALA A 1 427 ? 2.929 -32.027 -6.233 1.00 82.06 427 ALA A CA 1
ATOM 3552 C C . ALA A 1 427 ? 2.464 -30.561 -6.323 1.00 82.06 427 ALA A C 1
ATOM 3554 O O . ALA A 1 427 ? 3.086 -29.698 -5.709 1.00 82.06 427 ALA A O 1
ATOM 3555 N N . CYS A 1 428 ? 1.421 -30.259 -7.103 1.00 85.62 428 CYS A N 1
ATOM 3556 C CA . CYS A 1 428 ? 0.921 -28.890 -7.274 1.00 85.62 428 CYS A CA 1
ATOM 3557 C C . CYS A 1 428 ? -0.606 -28.751 -7.216 1.00 85.62 428 CYS A C 1
ATOM 3559 O O . CYS A 1 428 ? -1.098 -27.636 -7.334 1.00 85.62 428 CYS A O 1
ATOM 3561 N N . GLY A 1 429 ? -1.354 -29.845 -7.062 1.00 82.88 429 GLY A N 1
ATOM 3562 C CA . GLY A 1 429 ? -2.816 -29.836 -6.947 1.00 82.88 429 GLY A CA 1
ATOM 3563 C C . GLY A 1 429 ? -3.577 -29.553 -8.249 1.00 82.88 429 GLY A C 1
ATOM 3564 O O . GLY A 1 429 ? -4.803 -29.569 -8.247 1.00 82.88 429 GLY A O 1
ATOM 3565 N N . HIS A 1 430 ? -2.894 -29.316 -9.374 1.00 86.38 430 HIS A N 1
ATOM 3566 C CA . HIS A 1 430 ? -3.558 -29.019 -10.647 1.00 86.38 430 HIS A CA 1
ATOM 3567 C C . HIS A 1 430 ? -4.215 -30.266 -11.258 1.00 86.38 430 HIS A C 1
ATOM 3569 O O . HIS A 1 430 ? -3.610 -31.344 -11.278 1.00 86.38 430 HIS A O 1
ATOM 3575 N N . ALA A 1 431 ? -5.418 -30.098 -11.823 1.00 86.19 431 ALA A N 1
ATOM 3576 C CA . ALA A 1 431 ? -6.218 -31.179 -12.411 1.00 86.19 431 ALA A CA 1
ATOM 3577 C C . ALA A 1 431 ? -6.806 -30.834 -13.797 1.00 86.19 431 ALA A C 1
ATOM 3579 O O . ALA A 1 431 ? -7.817 -31.391 -14.220 1.00 86.19 431 ALA A O 1
ATOM 3580 N N . ASN A 1 432 ? -6.177 -29.921 -14.538 1.00 85.31 432 ASN A N 1
ATOM 3581 C CA . ASN A 1 432 ? -6.814 -29.233 -15.679 1.00 85.31 432 ASN A CA 1
ATOM 3582 C C . ASN A 1 432 ? -6.491 -29.919 -17.012 1.00 85.31 432 ASN A C 1
ATOM 3584 O O . ASN A 1 432 ? -6.422 -29.302 -18.078 1.00 85.31 432 ASN A O 1
ATOM 3588 N N . ILE A 1 433 ? -6.174 -31.212 -16.945 1.00 87.88 433 ILE A N 1
ATOM 3589 C CA . ILE A 1 433 ? -5.639 -31.994 -18.055 1.00 87.88 433 ILE A CA 1
ATOM 3590 C C . ILE A 1 433 ? -6.372 -33.322 -18.101 1.00 87.88 433 ILE A C 1
ATOM 3592 O O . ILE A 1 433 ? -6.498 -33.996 -17.083 1.00 87.88 433 ILE A O 1
ATOM 3596 N N . CYS A 1 434 ? -6.834 -33.732 -19.281 1.00 90.56 434 CYS A N 1
ATOM 3597 C CA . CYS A 1 434 ? -7.426 -35.054 -19.426 1.00 90.56 434 CYS A CA 1
ATOM 3598 C C . CYS A 1 434 ? -6.360 -36.155 -19.288 1.00 90.56 434 CYS A C 1
ATOM 3600 O O . CYS A 1 434 ? -5.195 -35.979 -19.670 1.00 90.56 434 CYS A O 1
ATOM 3602 N N . SER A 1 435 ? -6.781 -37.320 -18.800 1.00 89.94 435 SER A N 1
ATOM 3603 C CA . SER A 1 435 ? -5.929 -38.495 -18.582 1.00 89.94 435 SER A CA 1
ATOM 3604 C C . SER A 1 435 ? -5.061 -38.853 -19.796 1.00 89.94 435 SER A C 1
ATOM 3606 O O . SER A 1 435 ? -3.857 -39.082 -19.662 1.00 89.94 435 SER A O 1
ATOM 3608 N N . LYS A 1 436 ? -5.639 -38.805 -21.004 1.00 90.25 436 LYS A N 1
ATOM 3609 C CA . LYS A 1 436 ? -4.948 -39.102 -22.272 1.00 90.25 436 LYS A CA 1
ATOM 3610 C C . LYS A 1 436 ? -3.774 -38.157 -22.538 1.00 90.25 436 LYS A C 1
ATOM 3612 O O . LYS A 1 436 ? -2.690 -38.612 -22.904 1.00 90.25 436 LYS A O 1
ATOM 3617 N N . CYS A 1 437 ? -3.973 -36.852 -22.365 1.00 91.44 437 CYS A N 1
ATOM 3618 C CA . CYS A 1 437 ? -2.930 -35.856 -22.610 1.00 91.44 437 CYS A CA 1
ATOM 3619 C C . CYS A 1 437 ? -1.822 -35.930 -21.558 1.00 91.44 437 CYS A C 1
ATOM 3621 O O . CYS A 1 437 ? -0.643 -35.913 -21.910 1.00 91.44 437 CYS A O 1
ATOM 3623 N N . ALA A 1 438 ? -2.185 -36.101 -20.285 1.00 90.94 438 ALA A N 1
ATOM 3624 C CA . ALA A 1 438 ? -1.207 -36.281 -19.219 1.00 90.94 438 ALA A CA 1
ATOM 3625 C C . ALA A 1 438 ? -0.359 -37.547 -19.430 1.00 90.94 438 ALA A C 1
ATOM 3627 O O . ALA A 1 438 ? 0.855 -37.530 -19.226 1.00 90.94 438 ALA A O 1
ATOM 3628 N N . GLN A 1 439 ? -0.966 -38.633 -19.918 1.00 92.88 439 GLN A N 1
ATOM 3629 C CA . GLN A 1 439 ? -0.252 -39.878 -20.190 1.00 92.88 439 GLN A CA 1
ATOM 3630 C C . GLN A 1 439 ? 0.752 -39.746 -21.336 1.00 92.88 439 GLN A C 1
ATOM 3632 O O . GLN A 1 439 ? 1.869 -40.253 -21.212 1.00 92.88 439 GLN A O 1
ATOM 3637 N N . LYS A 1 440 ? 0.396 -39.036 -22.415 1.00 92.38 440 LYS A N 1
ATOM 3638 C CA . LYS A 1 440 ? 1.326 -38.742 -23.518 1.00 92.38 440 LYS A CA 1
ATOM 3639 C C . LYS A 1 440 ? 2.537 -37.955 -23.027 1.00 92.38 440 LYS A C 1
ATOM 3641 O O . LYS A 1 440 ? 3.667 -38.375 -23.261 1.00 92.38 440 LYS A O 1
ATOM 3646 N N . LEU A 1 441 ? 2.306 -36.882 -22.272 1.00 90.25 441 LEU A N 1
ATOM 3647 C CA . LEU A 1 441 ? 3.389 -36.072 -21.716 1.00 90.25 441 LEU A CA 1
ATOM 3648 C C . LEU A 1 441 ? 4.305 -36.866 -20.789 1.00 90.25 441 LEU A C 1
ATOM 3650 O O . LEU A 1 441 ? 5.526 -36.747 -20.862 1.00 90.25 441 LEU A O 1
ATOM 3654 N N . TRP A 1 442 ? 3.721 -37.707 -19.937 1.00 91.31 442 TRP A N 1
ATOM 3655 C CA . TRP A 1 442 ? 4.493 -38.555 -19.039 1.00 91.31 442 TRP A CA 1
ATOM 3656 C C . TRP A 1 442 ? 5.392 -39.525 -19.813 1.00 91.31 442 TRP A C 1
ATOM 3658 O O . TRP A 1 442 ? 6.568 -39.681 -19.491 1.00 91.31 442 TRP A O 1
ATOM 3668 N N . GLN A 1 443 ? 4.866 -40.152 -20.868 1.00 92.12 443 GLN A N 1
ATOM 3669 C CA . GLN A 1 443 ? 5.641 -41.054 -21.721 1.00 92.12 443 GLN A CA 1
ATOM 3670 C C . GLN A 1 443 ? 6.745 -40.325 -22.496 1.00 92.12 443 GLN A C 1
ATOM 3672 O O . GLN A 1 443 ? 7.849 -40.852 -22.624 1.00 92.12 443 GLN A O 1
ATOM 3677 N N . GLU A 1 444 ? 6.480 -39.122 -23.002 1.00 91.56 444 GLU A N 1
ATOM 3678 C CA . GLU A 1 444 ? 7.482 -38.309 -23.696 1.00 91.56 444 GLU A CA 1
ATOM 3679 C C . GLU A 1 444 ? 8.619 -37.864 -22.773 1.00 91.56 444 GLU A C 1
ATOM 3681 O O . GLU A 1 444 ? 9.784 -37.933 -23.169 1.00 91.56 444 GLU A O 1
ATOM 3686 N N . ALA A 1 445 ? 8.303 -37.470 -21.537 1.00 89.06 445 ALA A N 1
ATOM 3687 C CA . ALA A 1 445 ? 9.303 -37.117 -20.531 1.00 89.06 445 ALA A CA 1
ATOM 3688 C C . ALA A 1 445 ? 10.229 -38.305 -20.227 1.00 89.06 445 ALA A C 1
ATOM 3690 O O . ALA A 1 445 ? 11.455 -38.170 -20.274 1.00 89.06 445 ALA A O 1
ATOM 3691 N N . LEU A 1 446 ? 9.650 -39.497 -20.034 1.00 89.75 446 LEU A N 1
ATOM 3692 C CA . LEU A 1 446 ? 10.413 -40.730 -19.831 1.00 89.75 446 LEU A CA 1
ATOM 3693 C C . LEU A 1 446 ? 11.302 -41.072 -21.036 1.00 89.75 446 LEU A C 1
ATOM 3695 O O . LEU A 1 446 ? 12.474 -41.399 -20.850 1.00 89.75 446 LEU A O 1
ATOM 3699 N N . LYS A 1 447 ? 10.793 -40.940 -22.271 1.00 93.19 447 LYS A N 1
ATOM 3700 C CA . LYS A 1 447 ? 11.584 -41.162 -23.499 1.00 93.19 447 LYS A CA 1
ATOM 3701 C C . LYS A 1 447 ? 12.779 -40.214 -23.598 1.00 93.19 447 LYS A C 1
ATOM 3703 O O . LYS A 1 447 ? 13.860 -40.636 -23.996 1.00 93.19 447 LYS A O 1
ATOM 3708 N N . LYS A 1 448 ? 12.596 -38.947 -23.218 1.00 92.12 448 LYS A N 1
ATOM 3709 C CA . LYS A 1 448 ? 13.647 -37.918 -23.240 1.00 92.12 448 LYS A CA 1
ATOM 3710 C C . LYS A 1 448 ? 14.589 -37.982 -22.028 1.00 92.12 448 LYS A C 1
ATOM 3712 O O . LYS A 1 448 ? 15.516 -37.183 -21.962 1.00 92.12 448 LYS A O 1
ATOM 3717 N N . LYS A 1 449 ? 14.377 -38.914 -21.085 1.00 88.00 449 LYS A N 1
ATOM 3718 C CA . LYS A 1 449 ? 15.092 -38.999 -19.795 1.00 88.00 449 LYS A CA 1
ATOM 3719 C C . LYS A 1 449 ? 15.037 -37.688 -18.991 1.00 88.00 449 LYS A C 1
ATOM 3721 O O . LYS A 1 449 ? 15.968 -37.364 -18.259 1.00 88.00 449 LYS A O 1
ATOM 3726 N N . VAL A 1 450 ? 13.937 -36.944 -19.118 1.00 90.38 450 VAL A N 1
ATOM 3727 C CA . VAL A 1 450 ? 13.674 -35.711 -18.363 1.00 90.38 450 VAL A CA 1
ATOM 3728 C C . VAL A 1 450 ? 12.614 -36.000 -17.305 1.00 90.38 450 VAL A C 1
ATOM 3730 O O . VAL A 1 450 ? 11.719 -36.822 -17.514 1.00 90.38 450 VAL A O 1
ATOM 3733 N N . LYS A 1 451 ? 12.699 -35.331 -16.152 1.00 88.44 451 LYS A N 1
ATOM 3734 C CA . LYS A 1 451 ? 11.667 -35.447 -15.122 1.00 88.44 451 LYS A CA 1
ATOM 3735 C C . LYS A 1 451 ? 10.333 -34.893 -15.646 1.00 88.44 451 LYS A C 1
ATOM 3737 O O . LYS A 1 451 ? 10.314 -33.781 -16.175 1.00 88.44 451 LYS A O 1
ATOM 3742 N N . PRO A 1 452 ? 9.220 -35.625 -15.496 1.00 89.50 452 PRO A N 1
ATOM 3743 C CA . PRO A 1 452 ? 7.909 -35.128 -15.889 1.00 89.50 452 PRO A CA 1
ATOM 3744 C C . PRO A 1 452 ? 7.522 -33.913 -15.038 1.00 89.50 452 PRO A C 1
ATOM 3746 O O . PRO A 1 452 ? 7.738 -33.898 -13.826 1.00 89.50 452 PRO A O 1
ATOM 3749 N N . SER A 1 453 ? 6.944 -32.894 -15.668 1.00 90.88 453 SER A N 1
ATOM 3750 C CA . SER A 1 453 ? 6.525 -31.650 -15.020 1.00 90.88 453 SER A CA 1
ATOM 3751 C C . SER A 1 453 ? 5.064 -31.327 -15.331 1.00 90.88 453 SER A C 1
ATOM 3753 O O . SER A 1 453 ? 4.515 -31.763 -16.345 1.00 90.88 453 SER A O 1
ATOM 3755 N N . CYS A 1 454 ? 4.417 -30.589 -14.428 1.00 88.00 454 CYS A N 1
ATOM 3756 C CA . CYS A 1 454 ? 3.044 -30.135 -14.620 1.00 88.00 454 CYS A CA 1
ATOM 3757 C C . CYS A 1 454 ? 2.983 -29.106 -15.767 1.00 88.00 454 CYS A C 1
ATOM 3759 O O . CYS A 1 454 ? 3.702 -28.113 -15.717 1.00 88.00 454 CYS A O 1
ATOM 3761 N N . PRO A 1 455 ? 2.119 -29.274 -16.775 1.00 85.25 455 PRO A N 1
ATOM 3762 C CA . PRO A 1 455 ? 1.998 -28.327 -17.890 1.00 85.25 455 PRO A CA 1
ATOM 3763 C C . PRO A 1 455 ? 1.506 -26.940 -17.477 1.00 85.25 455 PRO A C 1
ATOM 3765 O O . PRO A 1 455 ? 1.875 -25.957 -18.111 1.00 85.25 455 PRO A O 1
ATOM 3768 N N . THR A 1 456 ? 0.716 -26.858 -16.404 1.00 85.06 456 THR A N 1
ATOM 3769 C CA . THR A 1 456 ? 0.148 -25.599 -15.906 1.00 85.06 456 THR A CA 1
ATOM 3770 C C . THR A 1 456 ? 1.202 -24.738 -15.212 1.00 85.06 456 THR A C 1
ATOM 3772 O O . THR A 1 456 ? 1.356 -23.564 -15.525 1.00 85.06 456 THR A O 1
ATOM 3775 N N . CYS A 1 457 ? 1.965 -25.318 -14.281 1.00 88.31 457 CYS A N 1
ATOM 3776 C CA . CYS A 1 457 ? 2.862 -24.561 -13.395 1.00 88.31 457 CYS A CA 1
ATOM 3777 C C . CYS A 1 457 ? 4.334 -24.991 -13.466 1.00 88.31 457 CYS A C 1
ATOM 3779 O O . CYS A 1 457 ? 5.162 -24.499 -12.705 1.00 88.31 457 CYS A O 1
ATOM 3781 N N . LYS A 1 458 ? 4.672 -25.937 -14.349 1.00 88.75 458 LYS A N 1
ATOM 3782 C CA . LYS A 1 458 ? 6.017 -26.507 -14.556 1.00 88.75 458 LYS A CA 1
ATOM 3783 C C . LYS A 1 458 ? 6.637 -27.200 -13.334 1.00 88.75 458 LYS A C 1
ATOM 3785 O O . LYS A 1 458 ? 7.791 -27.612 -13.398 1.00 88.75 458 LYS A O 1
ATOM 3790 N N . THR A 1 459 ? 5.881 -27.414 -12.255 1.00 90.62 459 THR A N 1
ATOM 3791 C CA . THR A 1 459 ? 6.348 -28.141 -11.063 1.00 90.62 459 THR A CA 1
ATOM 3792 C C . THR A 1 459 ? 6.725 -29.584 -11.406 1.00 90.62 459 THR A C 1
ATOM 3794 O O . THR A 1 459 ? 5.910 -30.320 -11.973 1.00 90.62 459 THR A O 1
ATOM 3797 N N . GLU A 1 460 ? 7.943 -29.994 -11.040 1.00 90.94 460 GLU A N 1
ATOM 3798 C CA . GLU A 1 460 ? 8.438 -31.366 -11.212 1.00 90.94 460 GLU A CA 1
ATOM 3799 C C . GLU A 1 460 ? 7.585 -32.375 -10.437 1.00 90.94 460 GLU A C 1
ATOM 3801 O O . GLU A 1 460 ? 7.246 -32.176 -9.270 1.00 90.94 460 GLU A O 1
ATOM 3806 N N . GLN A 1 461 ? 7.274 -33.497 -11.078 1.00 86.94 461 GLN A N 1
ATOM 3807 C CA . GLN A 1 461 ? 6.453 -34.557 -10.512 1.00 86.94 461 GLN A CA 1
ATOM 3808 C C . GLN A 1 461 ? 7.333 -35.741 -10.131 1.00 86.94 461 GLN A C 1
ATOM 3810 O O . GLN A 1 461 ? 8.042 -36.313 -10.960 1.00 86.94 461 GLN A O 1
ATOM 3815 N N . ARG A 1 462 ? 7.276 -36.129 -8.855 1.00 83.56 462 ARG A N 1
ATOM 3816 C CA . ARG A 1 462 ? 8.020 -37.290 -8.337 1.00 83.56 462 ARG A CA 1
ATOM 3817 C C . ARG A 1 462 ? 7.310 -38.615 -8.611 1.00 83.56 462 ARG A C 1
ATOM 3819 O O . ARG A 1 462 ? 7.963 -39.651 -8.679 1.00 83.56 462 ARG A O 1
ATOM 3826 N N . LYS A 1 463 ? 5.984 -38.583 -8.753 1.00 86.44 463 LYS A N 1
ATOM 3827 C CA . LYS A 1 463 ? 5.115 -39.743 -8.980 1.00 86.44 463 LYS A CA 1
ATOM 3828 C C . LYS A 1 463 ? 4.205 -39.486 -10.171 1.00 86.44 463 LYS A C 1
ATOM 3830 O O . LYS A 1 463 ? 3.916 -38.332 -10.487 1.00 86.44 463 LYS A O 1
ATOM 3835 N N . LYS A 1 464 ? 3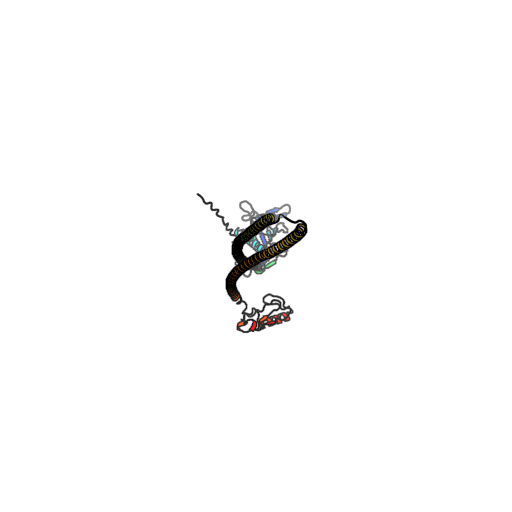.767 -40.567 -10.822 1.00 87.38 464 LYS A N 1
ATOM 3836 C CA . LYS A 1 464 ? 2.770 -40.497 -11.894 1.00 87.38 464 LYS A CA 1
ATOM 3837 C C . LYS A 1 464 ? 1.488 -39.875 -11.337 1.00 87.38 464 LYS A C 1
ATOM 3839 O O . LYS A 1 464 ? 1.087 -40.216 -10.230 1.00 87.38 464 LYS A O 1
ATOM 3844 N N . PHE A 1 465 ? 0.888 -38.971 -12.108 1.00 87.00 465 PHE A N 1
ATOM 3845 C CA . PHE A 1 465 ? -0.377 -38.318 -11.769 1.00 87.00 465 PHE A CA 1
ATOM 3846 C C . PHE A 1 465 ? -1.467 -39.348 -11.430 1.00 87.00 465 PHE A C 1
ATOM 3848 O O . PHE A 1 465 ? -1.508 -40.437 -12.014 1.00 87.00 465 PHE A O 1
ATOM 3855 N N . SER A 1 466 ? -2.351 -38.990 -10.501 1.00 89.00 466 SER A N 1
ATOM 3856 C CA . SER A 1 466 ? -3.540 -39.772 -10.159 1.00 89.00 466 SER A CA 1
ATOM 3857 C C . SER A 1 466 ? -4.700 -39.412 -11.085 1.00 89.00 466 SER A C 1
ATOM 3859 O O . SER A 1 466 ? -4.722 -38.342 -11.691 1.00 89.00 466 SER A O 1
ATOM 3861 N N . LEU A 1 467 ? -5.650 -40.330 -11.251 1.00 87.44 467 LEU A N 1
ATOM 3862 C CA . LEU A 1 467 ? -6.859 -40.080 -12.030 1.00 87.44 467 LEU A CA 1
ATOM 3863 C C . LEU A 1 467 ? -7.981 -39.690 -11.077 1.00 87.44 467 LEU A C 1
ATOM 3865 O O . LEU A 1 467 ? -8.273 -40.424 -10.135 1.00 87.44 467 LEU A O 1
ATOM 3869 N N . LEU A 1 468 ? -8.592 -38.535 -11.320 1.00 78.62 468 LEU A N 1
ATOM 3870 C CA . LEU A 1 468 ? -9.807 -38.124 -10.634 1.00 78.62 468 LEU A CA 1
ATOM 3871 C C . LEU A 1 468 ? -11.019 -38.608 -11.446 1.00 78.62 468 LEU A C 1
ATOM 3873 O O . LEU A 1 468 ? -11.097 -38.310 -12.643 1.00 78.62 468 LEU A O 1
ATOM 3877 N N . PRO A 1 469 ? -11.958 -39.340 -10.818 1.00 69.19 469 PRO A N 1
ATOM 3878 C CA . PRO A 1 469 ? -13.213 -39.741 -11.441 1.00 69.19 469 PRO A CA 1
ATOM 3879 C C . PRO A 1 469 ? -14.061 -38.542 -11.866 1.00 69.19 469 PRO A C 1
ATOM 3881 O O . PRO A 1 469 ? -14.154 -37.563 -11.126 1.00 69.19 469 PRO A O 1
ATOM 3884 N N . ALA A 1 470 ? -14.771 -38.681 -12.992 1.00 62.16 470 ALA A N 1
ATOM 3885 C CA . ALA A 1 470 ? -15.704 -37.677 -13.520 1.00 62.16 470 ALA A CA 1
ATOM 3886 C C . ALA A 1 470 ? -16.693 -37.131 -12.476 1.00 62.16 470 ALA A C 1
ATOM 3888 O O . ALA A 1 470 ? -16.979 -35.940 -12.468 1.00 62.16 470 ALA A O 1
ATOM 3889 N N . ALA A 1 471 ? -17.138 -37.984 -11.552 1.00 60.00 471 ALA A N 1
ATOM 3890 C CA . ALA A 1 471 ? -18.113 -37.652 -10.516 1.00 60.00 471 ALA A CA 1
ATOM 3891 C C . ALA A 1 471 ? -17.645 -36.607 -9.483 1.00 60.00 471 ALA A C 1
ATOM 3893 O O . ALA A 1 471 ? -18.471 -36.095 -8.740 1.00 60.00 471 ALA A O 1
ATOM 3894 N N . ILE A 1 472 ? -16.344 -36.302 -9.393 1.00 57.47 472 ILE A N 1
ATOM 3895 C CA . ILE A 1 472 ? -15.824 -35.322 -8.420 1.00 57.47 472 ILE A CA 1
ATOM 3896 C C . ILE A 1 472 ? -15.995 -33.875 -8.928 1.00 57.47 472 ILE A C 1
ATOM 3898 O O . ILE A 1 472 ? -15.919 -32.932 -8.144 1.00 57.47 472 ILE A O 1
ATOM 3902 N N . TYR A 1 473 ? -16.217 -33.684 -10.232 1.00 61.03 473 TYR A N 1
ATOM 3903 C CA . TYR A 1 473 ? -16.201 -32.367 -10.888 1.00 61.03 473 TYR A CA 1
ATOM 3904 C C . TYR A 1 473 ? -17.327 -32.154 -11.916 1.00 61.03 473 TYR A C 1
ATOM 3906 O O . TYR A 1 473 ? -17.270 -31.201 -12.695 1.00 61.03 473 TYR A O 1
ATOM 3914 N N . THR A 1 474 ? -18.325 -33.037 -11.925 1.00 49.66 474 THR A N 1
ATOM 3915 C CA . THR A 1 474 ? -19.679 -32.790 -12.452 1.00 49.66 474 THR A CA 1
ATOM 3916 C C . THR A 1 474 ? -20.554 -32.272 -11.329 1.00 49.66 474 THR A C 1
ATOM 3918 O O . THR A 1 474 ? -21.283 -31.286 -11.560 1.00 49.66 474 THR A O 1
#

Foldseek 3Di:
DDDDDPPDPPPPPPPDDPDDPDDDDDDPVPQWAKPPWKKKKALFWDDQDPVVQATDGDDQVNVVVVVVVPVQADFDGKAFFADPRGTPRMIMTGFPLALVSNVSSQVVQVVLVVVCQEDVSCVVCVPPPDSQDPSQADPVRHGRMHMHIDDPVNCCVRPVVCPPPNPIDTDGCCVRHVVVVVVVVVVVVVVVVVVVVVVVVVVVVVVVVVVVVVVVVVVVVVVVVVVVVVVVVVVVVVVVVVVLVVVLVVVVVVLVVVLVVVVVVLVVVVVVVVVVVVVVVVVVVVVVVVVVVVVVVVDPDDPDVVVVVVVVVVVVVVVVVVVVVVVVVVVVVVSVVVVVVVVVVSVVVVVVSVVVSVVVVVVVVVVVVVVVVVVVVVVVVVVVVVVVVVVVVVVVVVVVVLVPQLAAPPPRDRCLVVQFWFFAQVVPRDGRHGPVVLVVQCVVCVVVVHFRADPVPRHGGPDGTDTDGSVVSD